Protein AF-A0A8B6F5G4-F1 (afdb_monomer_lite)

Structure (mmCIF, N/CA/C/O backbone):
data_AF-A0A8B6F5G4-F1
#
_entry.id   AF-A0A8B6F5G4-F1
#
loop_
_atom_site.group_PDB
_atom_site.id
_atom_site.type_symbol
_atom_site.label_atom_id
_atom_site.label_alt_id
_atom_site.label_comp_id
_atom_site.label_asym_id
_atom_site.label_entity_id
_atom_site.label_seq_id
_atom_site.pdbx_PDB_ins_code
_atom_site.Cartn_x
_atom_site.Cartn_y
_atom_site.Cartn_z
_atom_site.occupancy
_atom_site.B_iso_or_equiv
_atom_site.auth_seq_id
_atom_site.auth_comp_id
_atom_site.auth_asym_id
_atom_site.auth_atom_id
_atom_site.pdbx_PDB_model_num
ATOM 1 N N . MET A 1 1 ? -15.199 11.692 -28.877 1.00 43.09 1 MET A N 1
ATOM 2 C CA . MET A 1 1 ? -14.573 12.477 -27.787 1.00 43.09 1 MET A CA 1
ATOM 3 C C . MET A 1 1 ? -15.045 13.943 -27.839 1.00 43.09 1 MET A C 1
ATOM 5 O O . MET A 1 1 ? -14.337 14.850 -27.412 1.00 43.09 1 MET A O 1
ATOM 9 N N . ASP A 1 2 ? -16.274 14.215 -28.292 1.00 40.53 2 ASP A N 1
ATOM 10 C CA . ASP A 1 2 ? -16.494 15.457 -29.061 1.00 40.53 2 ASP A CA 1
ATOM 11 C C . ASP A 1 2 ? -17.102 16.613 -28.249 1.00 40.53 2 ASP A C 1
ATOM 13 O O . ASP A 1 2 ? -17.201 17.732 -28.739 1.00 40.53 2 ASP A O 1
ATOM 17 N N . GLY A 1 3 ? -17.460 16.386 -26.980 1.00 42.22 3 GLY A N 1
ATOM 18 C CA . GLY A 1 3 ? -18.105 17.406 -26.138 1.00 42.22 3 GLY A CA 1
ATOM 19 C C . GLY A 1 3 ? -17.171 18.198 -25.214 1.00 42.22 3 GLY A C 1
ATOM 20 O O . GLY A 1 3 ? -17.527 19.289 -24.782 1.00 42.22 3 GLY A O 1
ATOM 21 N N . ILE A 1 4 ? -15.979 17.673 -24.900 1.00 47.47 4 ILE A N 1
ATOM 22 C CA . ILE A 1 4 ? -15.046 18.268 -23.913 1.00 47.47 4 ILE A CA 1
ATOM 23 C C . ILE A 1 4 ? -13.831 18.927 -24.604 1.00 47.47 4 ILE A C 1
ATOM 25 O O . ILE A 1 4 ? -13.127 19.734 -24.001 1.00 47.47 4 ILE A O 1
ATOM 29 N N . GLY A 1 5 ? -13.601 18.633 -25.889 1.00 49.44 5 GLY A N 1
ATOM 30 C CA . GLY A 1 5 ? -12.436 19.095 -26.653 1.00 49.44 5 GLY A CA 1
ATOM 31 C C . GLY A 1 5 ? -12.430 20.577 -27.044 1.00 49.44 5 GLY A C 1
ATOM 32 O O . GLY A 1 5 ? -11.365 21.107 -27.339 1.00 49.44 5 GLY A O 1
ATOM 33 N N . SER A 1 6 ? -13.575 21.270 -27.023 1.00 54.88 6 SER A N 1
ATOM 34 C CA . SER A 1 6 ? -13.693 22.637 -27.564 1.00 54.88 6 SER A CA 1
ATOM 35 C C . SER A 1 6 ? -13.045 23.734 -26.710 1.00 54.88 6 SER A C 1
ATOM 37 O O . SER A 1 6 ? -12.929 24.866 -27.172 1.00 54.88 6 SER A O 1
ATOM 39 N N . LYS A 1 7 ? -12.615 23.414 -25.480 1.00 74.19 7 LYS A N 1
ATOM 40 C CA . LYS A 1 7 ? -11.942 24.353 -24.565 1.00 74.19 7 LYS A CA 1
ATOM 41 C C . LYS A 1 7 ? -10.435 24.126 -24.402 1.00 74.19 7 LYS A C 1
ATOM 43 O O . LYS A 1 7 ? -9.808 24.945 -23.745 1.00 74.19 7 LYS A O 1
ATOM 48 N N . MET A 1 8 ? -9.871 23.044 -24.946 1.00 76.00 8 MET A N 1
ATOM 49 C CA . MET A 1 8 ? -8.431 22.763 -24.836 1.00 76.00 8 MET A CA 1
ATOM 50 C C . MET A 1 8 ? -7.663 23.385 -26.005 1.00 76.00 8 MET A C 1
ATOM 52 O O . MET A 1 8 ? -8.098 23.298 -27.162 1.00 76.00 8 MET A O 1
ATOM 56 N N . SER A 1 9 ? -6.502 23.975 -25.718 1.00 81.69 9 SER A N 1
ATOM 57 C CA . SER A 1 9 ? -5.588 24.448 -26.758 1.00 81.69 9 SER A CA 1
ATOM 58 C C . SER A 1 9 ? -5.144 23.273 -27.655 1.00 81.69 9 SER A C 1
ATOM 60 O O . SER A 1 9 ? -5.248 22.105 -27.261 1.00 81.69 9 SER A O 1
ATOM 62 N N . PRO A 1 10 ? -4.699 23.520 -28.900 1.00 75.31 10 PRO A N 1
ATOM 63 C CA . PRO A 1 10 ? -4.114 22.470 -29.738 1.00 75.31 10 PRO A CA 1
ATOM 64 C C . PRO A 1 10 ? -2.973 21.714 -29.037 1.00 75.31 10 PRO A C 1
ATOM 66 O O . PRO A 1 10 ? -2.909 20.492 -29.128 1.00 75.31 10 PRO A O 1
ATOM 69 N N . GLU A 1 11 ? -2.143 22.421 -28.267 1.00 74.31 11 GLU A N 1
ATOM 70 C CA . GLU A 1 11 ? -1.043 21.838 -27.490 1.00 74.31 11 GLU A CA 1
ATOM 71 C C . GLU A 1 11 ? -1.557 20.933 -26.362 1.00 74.31 11 GLU A C 1
ATOM 73 O O . GLU A 1 11 ? -1.110 19.800 -26.227 1.00 74.31 11 GLU A O 1
ATOM 78 N N . GLU A 1 12 ? -2.561 21.365 -25.594 1.00 75.38 12 GLU A N 1
ATOM 79 C CA . GLU A 1 12 ? -3.149 20.547 -24.521 1.00 75.38 12 GLU A CA 1
ATOM 80 C C . GLU A 1 12 ? -3.816 19.275 -25.057 1.00 75.38 12 GLU A C 1
ATOM 82 O O . GLU A 1 12 ? -3.708 18.204 -24.453 1.00 75.38 12 GLU A O 1
ATOM 87 N N . ARG A 1 13 ? -4.505 19.375 -26.203 1.00 74.75 13 ARG A N 1
ATOM 88 C CA . ARG A 1 13 ? -5.078 18.206 -26.887 1.00 74.75 13 ARG A CA 1
ATOM 89 C C . ARG A 1 13 ? -3.982 17.235 -27.295 1.00 74.75 13 ARG A C 1
ATOM 91 O O . ARG A 1 13 ? -4.120 16.038 -27.066 1.00 74.75 13 ARG A O 1
ATOM 98 N N . TYR A 1 14 ? -2.890 17.764 -27.826 1.00 75.38 14 TYR A N 1
ATOM 99 C CA . TYR A 1 14 ? -1.741 16.987 -28.243 1.00 75.38 14 TYR A CA 1
ATOM 100 C C . TYR A 1 14 ? -1.055 16.264 -27.068 1.00 75.38 14 TYR A C 1
ATOM 102 O O . TYR A 1 14 ? -0.896 15.043 -27.108 1.00 75.38 14 TYR A O 1
ATOM 110 N N . PHE A 1 15 ? -0.737 16.968 -25.976 1.00 77.31 15 PHE A N 1
ATOM 111 C CA . PHE A 1 15 ? -0.156 16.358 -24.772 1.00 77.31 15 PHE A CA 1
ATOM 112 C C . PHE A 1 15 ? -1.048 15.277 -24.180 1.00 77.31 15 PHE A C 1
ATOM 114 O O . PHE A 1 15 ? -0.575 14.203 -23.803 1.00 77.31 15 PHE A O 1
ATOM 121 N N . ARG A 1 16 ? -2.357 15.534 -24.135 1.00 79.31 16 ARG A N 1
ATOM 122 C CA . ARG A 1 16 ? -3.323 14.546 -23.666 1.00 79.31 16 ARG A CA 1
ATOM 123 C C . ARG A 1 16 ? -3.315 13.296 -24.542 1.00 79.31 16 ARG A C 1
ATOM 125 O O . ARG A 1 16 ? -3.372 12.197 -23.999 1.00 79.31 16 ARG A O 1
ATOM 132 N N . SER A 1 17 ? -3.216 13.448 -25.859 1.00 75.81 17 SER A N 1
ATOM 133 C CA . SER A 1 17 ? -3.110 12.322 -26.788 1.00 75.81 17 SER A CA 1
ATOM 134 C C . SER A 1 17 ? -1.822 11.518 -26.578 1.00 75.81 17 SER A C 1
ATOM 136 O O . SER A 1 17 ? -1.883 10.290 -26.520 1.00 75.81 17 SER A O 1
ATOM 138 N N . LEU A 1 18 ? -0.674 12.173 -26.365 1.00 78.88 18 LEU A N 1
ATOM 139 C CA . LEU A 1 18 ? 0.580 11.475 -26.044 1.00 78.88 18 LEU A CA 1
ATOM 140 C C . LEU A 1 18 ? 0.511 10.726 -24.713 1.00 78.88 18 LEU A C 1
ATOM 142 O O . LEU A 1 18 ? 0.952 9.581 -24.630 1.00 78.88 18 LEU A O 1
ATOM 146 N N . TYR A 1 19 ? -0.062 11.352 -23.685 1.00 81.56 19 TYR A N 1
ATOM 147 C CA . TYR A 1 19 ? -0.233 10.732 -22.376 1.00 81.56 19 TYR A CA 1
ATOM 148 C C . TYR A 1 19 ? -1.158 9.512 -22.441 1.00 81.56 19 TYR A C 1
ATOM 150 O O . TYR A 1 19 ? -0.833 8.460 -21.896 1.00 81.56 19 TYR A O 1
ATOM 158 N N . LEU A 1 20 ? -2.279 9.619 -23.162 1.00 80.62 20 LEU A N 1
ATOM 159 C CA . LEU A 1 20 ? -3.176 8.487 -23.393 1.00 80.62 20 LEU A CA 1
ATOM 160 C C . LEU A 1 20 ? -2.464 7.360 -24.142 1.00 80.62 20 LEU A C 1
ATOM 162 O O . LEU A 1 20 ? -2.589 6.206 -23.753 1.00 80.62 20 LEU A O 1
ATOM 166 N N . MET A 1 21 ? -1.664 7.677 -25.160 1.00 79.75 21 MET A N 1
ATOM 167 C CA . MET A 1 21 ? -0.896 6.676 -25.903 1.00 79.75 21 MET A CA 1
ATOM 168 C C . MET A 1 21 ? 0.157 5.991 -25.022 1.00 79.75 21 MET A C 1
ATOM 170 O O . MET A 1 21 ? 0.304 4.773 -25.068 1.00 79.75 21 MET A O 1
ATOM 174 N N . TYR A 1 22 ? 0.836 6.745 -24.155 1.00 84.94 22 TYR A N 1
ATOM 175 C CA . TYR A 1 22 ? 1.744 6.200 -23.146 1.00 84.94 22 TYR A CA 1
ATOM 176 C C . TYR A 1 22 ? 1.028 5.241 -22.178 1.00 84.94 22 TYR A C 1
ATOM 178 O O . TYR A 1 22 ? 1.540 4.154 -21.890 1.00 84.94 22 TYR A O 1
ATOM 186 N N . GLN A 1 23 ? -0.156 5.624 -21.687 1.00 84.44 23 GLN A N 1
ATOM 187 C CA . GLN A 1 23 ? -0.964 4.786 -20.799 1.00 84.44 23 GLN A CA 1
ATOM 188 C C . GLN A 1 23 ? -1.438 3.518 -21.507 1.00 84.44 23 GLN A C 1
ATOM 190 O O . GLN A 1 23 ? -1.261 2.433 -20.968 1.00 84.44 23 GLN A O 1
ATOM 195 N N . VAL A 1 24 ? -1.954 3.633 -22.732 1.00 83.94 24 VAL A N 1
ATOM 196 C CA . VAL A 1 24 ? -2.396 2.483 -23.531 1.00 83.94 24 VAL A CA 1
ATOM 197 C C . VAL A 1 24 ? -1.239 1.511 -23.762 1.00 83.94 24 VAL A C 1
ATOM 199 O O . VAL A 1 24 ? -1.386 0.327 -23.489 1.00 83.94 24 VAL A O 1
ATOM 202 N N . CYS A 1 25 ? -0.057 1.990 -24.163 1.00 83.12 25 CYS A N 1
ATOM 203 C CA . CYS A 1 25 ? 1.131 1.142 -24.309 1.00 83.12 25 CYS A CA 1
ATOM 204 C C . CYS A 1 25 ? 1.510 0.421 -23.004 1.00 83.12 25 CYS A C 1
ATOM 206 O O . CYS A 1 25 ? 1.915 -0.741 -23.029 1.00 83.12 25 CYS A O 1
ATOM 208 N N . THR A 1 26 ? 1.381 1.110 -21.867 1.00 86.75 26 THR A N 1
ATOM 209 C CA . THR A 1 26 ? 1.655 0.545 -20.540 1.00 86.75 26 THR A CA 1
ATOM 210 C C . THR A 1 26 ? 0.654 -0.555 -20.195 1.00 86.75 26 THR A C 1
ATOM 212 O O . THR A 1 26 ? 1.066 -1.655 -19.836 1.00 86.75 26 T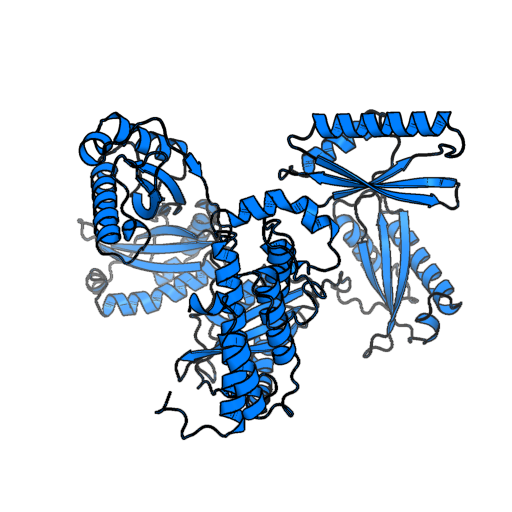HR A O 1
ATOM 215 N N . GLU A 1 27 ? -0.643 -0.297 -20.357 1.00 86.75 27 GLU A N 1
ATOM 216 C CA . GLU A 1 27 ? -1.701 -1.269 -20.066 1.00 86.75 27 GLU A CA 1
ATOM 217 C C . GLU A 1 27 ? -1.652 -2.476 -21.007 1.00 86.75 27 GLU A C 1
ATOM 219 O O . GLU A 1 27 ? -1.785 -3.606 -20.550 1.00 86.75 27 GLU A O 1
ATOM 224 N N . VAL A 1 28 ? -1.369 -2.280 -22.298 1.00 85.12 28 VAL A N 1
ATOM 225 C CA . VAL A 1 28 ? -1.187 -3.387 -23.254 1.00 85.12 28 VAL A CA 1
ATOM 226 C C . VAL A 1 28 ? -0.040 -4.300 -22.821 1.00 85.12 28 VAL A C 1
ATOM 228 O O . VAL A 1 28 ? -0.187 -5.520 -22.854 1.00 85.12 28 VAL A O 1
ATOM 231 N N . LEU A 1 29 ? 1.089 -3.735 -22.380 1.00 86.62 29 LEU A N 1
ATOM 232 C CA . LEU A 1 29 ? 2.205 -4.534 -21.871 1.00 86.62 29 LEU A CA 1
ATOM 233 C C . LEU A 1 29 ? 1.830 -5.278 -20.585 1.00 86.62 29 LEU A C 1
ATOM 235 O O . LEU A 1 29 ? 2.171 -6.451 -20.463 1.00 86.62 29 LEU A O 1
ATOM 239 N N . ARG A 1 30 ? 1.106 -4.637 -19.658 1.00 89.38 30 ARG A N 1
ATOM 240 C CA . ARG A 1 30 ? 0.610 -5.282 -18.429 1.00 89.38 30 ARG A CA 1
ATOM 241 C C . ARG A 1 30 ? -0.329 -6.441 -18.738 1.00 89.38 30 ARG A C 1
ATOM 243 O O . ARG A 1 30 ? -0.103 -7.536 -18.245 1.00 89.38 30 ARG A O 1
ATOM 250 N N . HIS A 1 31 ? -1.318 -6.228 -19.601 1.00 86.19 31 HIS A N 1
ATOM 251 C CA . HIS A 1 31 ? -2.246 -7.276 -20.018 1.00 86.19 31 HIS A CA 1
ATOM 252 C C . HIS A 1 31 ? -1.538 -8.429 -20.717 1.00 86.19 31 HIS A C 1
ATOM 254 O O . HIS A 1 31 ? -1.823 -9.583 -20.419 1.00 86.19 31 HIS A O 1
ATOM 260 N N . TYR A 1 32 ? -0.596 -8.129 -21.613 1.00 86.62 32 TYR A N 1
ATOM 261 C CA . TYR A 1 32 ? 0.207 -9.159 -22.260 1.00 86.62 32 TYR A CA 1
ATOM 262 C C . TYR A 1 32 ? 1.050 -9.941 -21.241 1.00 86.62 32 TYR A C 1
ATOM 264 O O . TYR A 1 32 ? 1.135 -11.164 -21.310 1.00 86.62 32 TYR A O 1
ATOM 272 N N . PHE A 1 33 ? 1.645 -9.248 -20.267 1.00 87.88 33 PHE A N 1
ATOM 273 C CA . PHE A 1 33 ? 2.382 -9.881 -19.181 1.00 87.88 33 PHE A CA 1
ATOM 274 C C . PHE A 1 33 ? 1.492 -10.779 -18.325 1.00 87.88 33 PHE A C 1
ATOM 276 O O . PHE A 1 33 ? 1.862 -11.926 -18.113 1.00 87.88 33 PHE A O 1
ATOM 283 N N . ASP A 1 34 ? 0.323 -10.299 -17.899 1.00 86.56 34 ASP A N 1
ATOM 284 C CA . ASP A 1 34 ? -0.620 -11.052 -17.065 1.00 86.56 34 ASP A CA 1
ATOM 285 C C . ASP A 1 34 ? -1.252 -12.239 -17.815 1.00 86.56 34 ASP A C 1
ATOM 287 O O . ASP A 1 34 ? -1.565 -13.253 -17.200 1.00 86.56 34 ASP A O 1
ATOM 291 N N . ASP A 1 35 ? -1.418 -12.153 -19.140 1.00 84.56 35 ASP A N 1
ATOM 292 C CA . ASP A 1 35 ? -1.873 -13.276 -19.974 1.00 84.56 35 ASP A CA 1
ATOM 293 C C . ASP A 1 35 ? -0.830 -14.406 -20.022 1.00 84.56 35 ASP A C 1
ATOM 295 O O . ASP A 1 35 ? -1.173 -15.587 -19.944 1.00 84.56 35 ASP A O 1
ATOM 299 N N . LYS A 1 36 ? 0.460 -14.050 -20.101 1.00 82.81 36 LYS A N 1
ATOM 300 C CA . LYS A 1 36 ? 1.569 -15.020 -20.108 1.00 82.81 36 LYS A CA 1
ATOM 301 C C . LYS A 1 36 ? 1.959 -15.501 -18.711 1.00 82.81 36 LYS A C 1
ATOM 303 O O . LYS A 1 36 ? 2.348 -16.654 -18.559 1.00 82.81 36 LYS A O 1
ATOM 308 N N . ASN A 1 37 ? 1.850 -14.628 -17.713 1.00 82.38 37 ASN A N 1
ATOM 309 C CA . ASN A 1 37 ? 2.248 -14.835 -16.322 1.00 82.38 37 ASN A CA 1
ATOM 310 C C . ASN A 1 37 ? 1.073 -14.432 -15.407 1.00 82.38 37 ASN A C 1
ATOM 312 O O . ASN A 1 37 ? 1.085 -13.340 -14.831 1.00 82.38 37 ASN A O 1
ATOM 316 N N . PRO A 1 38 ? 0.038 -15.284 -15.282 1.00 81.50 38 PRO A N 1
ATOM 317 C CA . PRO A 1 38 ? -1.150 -14.988 -14.488 1.00 81.50 38 PRO A CA 1
ATOM 318 C C . PRO A 1 38 ? -0.790 -14.551 -13.061 1.00 81.50 38 PRO A C 1
ATOM 320 O O . PRO A 1 38 ? 0.052 -15.200 -12.433 1.00 81.50 38 PRO A O 1
ATOM 323 N N . PRO A 1 39 ? -1.422 -13.502 -12.494 1.00 75.38 39 PRO A N 1
ATOM 324 C CA . PRO A 1 39 ? -1.058 -12.959 -11.180 1.00 75.38 39 PRO A CA 1
ATOM 325 C C . PRO A 1 39 ? -1.012 -13.978 -10.029 1.00 75.38 39 PRO A C 1
ATOM 327 O O . PRO A 1 39 ? -0.305 -13.769 -9.046 1.00 75.38 39 PRO A O 1
ATOM 330 N N . ASP A 1 40 ? -1.751 -15.085 -10.124 1.00 70.19 40 ASP A N 1
ATOM 331 C CA . ASP A 1 40 ? -1.770 -16.145 -9.114 1.00 70.19 40 ASP A CA 1
ATOM 332 C C . ASP A 1 40 ? -0.577 -17.111 -9.204 1.00 70.19 40 ASP A C 1
ATOM 334 O O . ASP A 1 40 ? -0.224 -17.731 -8.198 1.00 70.19 40 ASP A O 1
ATOM 338 N N . ARG A 1 41 ? 0.061 -17.215 -10.375 1.00 73.50 41 ARG A N 1
ATOM 339 C CA . ARG A 1 41 ? 1.312 -17.960 -10.592 1.00 73.50 41 ARG A CA 1
ATOM 340 C C . ARG A 1 41 ? 2.537 -17.073 -10.610 1.00 73.50 41 ARG A C 1
ATOM 342 O O . ARG A 1 41 ? 3.625 -17.567 -10.358 1.00 73.50 41 ARG A O 1
ATOM 349 N N . LEU A 1 42 ? 2.346 -15.773 -10.804 1.00 76.62 42 LEU A N 1
ATOM 350 C CA . LEU A 1 42 ? 3.409 -14.792 -10.938 1.00 76.62 42 LEU A CA 1
ATOM 351 C C . LEU A 1 42 ? 4.472 -14.906 -9.839 1.00 76.62 42 LEU A C 1
ATOM 353 O O . LEU A 1 42 ? 5.657 -14.883 -10.137 1.00 76.62 42 LEU A O 1
ATOM 357 N N . VAL A 1 43 ? 4.077 -15.088 -8.575 1.00 76.94 43 VAL A N 1
ATOM 358 C CA . VAL A 1 43 ? 5.042 -15.279 -7.477 1.00 76.94 43 VAL A CA 1
ATOM 359 C C . VAL A 1 43 ? 5.893 -16.533 -7.691 1.00 76.94 43 VAL A C 1
ATOM 361 O O . VAL A 1 43 ? 7.106 -16.472 -7.534 1.00 76.94 43 VAL A O 1
ATOM 364 N N . GLN A 1 44 ? 5.276 -17.654 -8.066 1.00 74.50 44 GLN A N 1
ATOM 365 C CA . GLN A 1 44 ? 5.984 -18.911 -8.299 1.00 74.50 44 GLN A CA 1
ATOM 366 C C . GLN A 1 44 ? 6.860 -18.835 -9.554 1.00 74.50 44 GLN A C 1
ATOM 368 O O . GLN A 1 44 ? 8.032 -19.181 -9.488 1.00 74.50 44 GLN A O 1
ATOM 373 N N . ASP A 1 45 ? 6.331 -18.302 -10.657 1.00 75.62 45 ASP A N 1
ATOM 374 C CA . ASP A 1 45 ? 7.054 -18.152 -11.923 1.00 75.62 45 ASP A CA 1
ATOM 375 C C . ASP A 1 45 ? 8.281 -17.236 -11.765 1.00 75.62 45 ASP A C 1
ATOM 377 O O . ASP A 1 45 ? 9.330 -17.471 -12.369 1.00 75.62 45 ASP A O 1
ATOM 381 N N . LEU A 1 46 ? 8.170 -16.197 -10.929 1.00 75.69 46 LEU A N 1
ATOM 382 C CA . LEU A 1 46 ? 9.290 -15.326 -10.580 1.00 75.69 46 LEU A CA 1
ATOM 383 C C . LEU A 1 46 ? 10.295 -16.029 -9.666 1.00 75.69 46 LEU A C 1
ATOM 385 O O . LEU A 1 46 ? 11.494 -15.921 -9.910 1.00 75.69 46 LEU A O 1
ATOM 389 N N . LEU A 1 47 ? 9.837 -16.766 -8.650 1.00 74.31 47 LEU A N 1
ATOM 390 C CA . LEU A 1 47 ? 10.714 -17.544 -7.768 1.00 74.31 47 LEU A CA 1
ATOM 391 C C . LEU A 1 47 ? 11.518 -18.590 -8.547 1.00 74.31 47 LEU A C 1
ATOM 393 O O . LEU A 1 47 ? 12.733 -18.666 -8.370 1.00 74.31 47 LEU A O 1
ATOM 397 N N . ASP A 1 48 ? 10.876 -19.315 -9.461 1.00 74.56 48 ASP A N 1
ATOM 398 C CA . ASP A 1 48 ? 11.514 -20.344 -10.287 1.00 74.56 48 ASP A CA 1
ATOM 399 C C . ASP A 1 48 ? 12.583 -19.744 -11.222 1.00 74.56 48 ASP A C 1
ATOM 401 O O . ASP A 1 48 ? 13.608 -20.368 -11.500 1.00 74.56 48 ASP A O 1
ATOM 405 N N . LYS A 1 49 ? 12.383 -18.496 -11.670 1.00 73.69 49 LYS A N 1
ATOM 406 C CA . LYS A 1 49 ? 13.303 -17.761 -12.557 1.00 73.69 49 LYS A CA 1
ATOM 407 C C . LYS A 1 49 ? 14.284 -16.842 -11.807 1.00 73.69 49 LYS A C 1
ATOM 409 O O . LYS A 1 49 ? 15.120 -16.189 -12.437 1.00 73.69 49 LYS A O 1
ATOM 414 N N . ARG A 1 50 ? 14.238 -16.782 -10.470 1.00 70.88 50 ARG A N 1
ATOM 415 C CA . ARG A 1 50 ? 14.999 -15.821 -9.648 1.00 70.88 50 ARG A CA 1
ATOM 416 C C . ARG A 1 50 ? 16.507 -15.865 -9.898 1.00 70.88 50 ARG A C 1
ATOM 418 O O . ARG A 1 50 ? 17.117 -14.818 -10.109 1.00 70.88 50 ARG A O 1
ATOM 425 N N . LEU A 1 51 ? 17.090 -17.063 -9.968 1.00 62.16 51 LEU A N 1
ATOM 426 C CA . LEU A 1 51 ? 18.525 -17.263 -10.220 1.00 62.16 51 LEU A CA 1
ATOM 427 C C . LEU A 1 51 ? 18.977 -16.739 -11.596 1.00 62.16 51 LEU A C 1
ATOM 429 O O . LEU A 1 51 ? 20.151 -16.413 -11.793 1.00 62.16 51 LEU A O 1
ATOM 433 N N . GLU A 1 52 ? 18.072 -16.670 -12.574 1.00 71.38 52 GLU A N 1
ATOM 434 C CA . GLU A 1 52 ? 18.358 -16.084 -13.886 1.00 71.38 52 GLU A CA 1
ATOM 435 C C . GLU A 1 52 ? 18.319 -14.554 -13.841 1.00 71.38 52 GLU A C 1
ATOM 437 O O . GLU A 1 52 ? 19.130 -13.901 -14.505 1.00 71.38 52 GLU A O 1
ATOM 442 N N . PHE A 1 53 ? 17.425 -13.985 -13.026 1.00 70.56 53 PHE A N 1
ATOM 443 C CA . PHE A 1 53 ? 17.314 -12.542 -12.815 1.00 70.56 53 PHE A CA 1
ATOM 444 C C . PHE A 1 53 ? 18.460 -11.977 -11.965 1.00 70.56 53 PHE A C 1
ATOM 446 O O . PHE A 1 53 ? 18.985 -10.912 -12.291 1.00 70.56 53 PHE A O 1
ATOM 453 N N . GLU A 1 54 ? 18.900 -12.684 -10.919 1.00 66.94 54 GLU A N 1
ATOM 454 C CA . GLU A 1 54 ? 19.988 -12.243 -10.024 1.00 66.94 54 GLU A CA 1
ATOM 455 C C . GLU A 1 54 ? 21.335 -12.121 -10.759 1.00 66.94 54 GLU A C 1
ATOM 457 O O . GLU A 1 54 ? 22.151 -11.247 -10.467 1.00 66.94 54 GLU A O 1
ATOM 462 N N . LYS A 1 55 ? 21.550 -12.901 -11.826 1.00 68.44 55 LYS A N 1
ATOM 463 C CA . LYS A 1 55 ? 22.736 -12.757 -12.693 1.00 68.44 55 LYS A CA 1
ATOM 464 C C . LYS A 1 55 ? 22.786 -11.417 -13.445 1.00 68.44 55 LYS A C 1
ATOM 466 O O . LYS A 1 55 ? 23.856 -11.035 -13.922 1.00 68.44 55 LYS A O 1
ATOM 471 N N . GLU A 1 56 ? 21.671 -10.688 -13.540 1.00 61.84 56 GLU A N 1
ATOM 472 C CA . GLU A 1 56 ? 21.559 -9.376 -14.197 1.00 61.84 56 GLU A CA 1
ATOM 473 C C . GLU A 1 56 ? 21.294 -8.204 -13.229 1.00 61.84 56 GLU A C 1
ATOM 475 O O . GLU A 1 56 ? 20.910 -7.120 -13.677 1.00 61.84 56 GLU A O 1
ATOM 480 N N . GLU A 1 57 ? 21.588 -8.375 -11.930 1.00 53.88 57 GLU A N 1
ATOM 481 C CA . GLU A 1 57 ? 21.434 -7.404 -10.820 1.00 53.88 57 GLU A CA 1
ATOM 482 C C . GLU A 1 57 ? 21.720 -5.926 -11.155 1.00 53.88 57 GLU A C 1
ATOM 484 O O . GLU A 1 57 ? 21.122 -5.024 -10.576 1.00 53.88 57 GLU A O 1
ATOM 489 N N . ARG A 1 58 ? 22.598 -5.638 -12.123 1.00 54.84 58 ARG A N 1
ATOM 490 C CA . ARG A 1 58 ? 22.984 -4.270 -12.506 1.00 54.84 58 ARG A CA 1
ATOM 491 C C . ARG A 1 58 ? 21.881 -3.437 -13.177 1.00 54.84 58 ARG A C 1
ATOM 493 O O . ARG A 1 58 ? 22.130 -2.260 -13.427 1.00 54.84 58 ARG A O 1
ATOM 500 N N . LYS A 1 59 ? 20.713 -4.003 -13.512 1.00 65.31 59 LYS A N 1
ATOM 501 C CA . LYS A 1 59 ? 19.656 -3.295 -14.271 1.00 65.31 59 LYS A CA 1
ATOM 502 C C . LYS A 1 59 ? 18.335 -3.077 -13.528 1.00 65.31 59 LYS A C 1
ATOM 504 O O . LYS A 1 59 ? 17.538 -2.269 -13.997 1.00 65.31 59 LYS A O 1
ATOM 509 N N . ILE A 1 60 ? 18.089 -3.759 -12.408 1.00 69.38 60 ILE A N 1
ATOM 510 C CA . ILE A 1 60 ? 16.822 -3.658 -11.663 1.00 69.38 60 ILE A CA 1
ATOM 511 C C . ILE A 1 60 ? 17.074 -2.876 -10.363 1.00 69.38 60 ILE A C 1
ATOM 513 O O . ILE A 1 60 ? 17.882 -3.318 -9.546 1.00 69.38 60 ILE A O 1
ATOM 517 N N . PRO A 1 61 ? 16.418 -1.721 -10.143 1.00 72.44 61 PRO A N 1
ATOM 518 C CA . PRO A 1 61 ? 16.548 -0.971 -8.895 1.00 72.44 61 PRO A CA 1
ATOM 519 C C . PRO A 1 61 ? 16.096 -1.774 -7.663 1.00 72.44 61 PRO A C 1
ATOM 521 O O . PRO A 1 61 ? 15.129 -2.528 -7.729 1.00 72.44 61 PRO A O 1
ATOM 524 N N . ASN A 1 62 ? 16.720 -1.551 -6.501 1.00 70.38 62 ASN A N 1
ATOM 525 C CA . ASN A 1 62 ? 16.404 -2.285 -5.261 1.00 70.38 62 ASN A CA 1
ATOM 526 C C . ASN A 1 62 ? 14.918 -2.241 -4.857 1.00 70.38 62 ASN A C 1
ATOM 528 O O . ASN A 1 62 ? 14.399 -3.230 -4.348 1.00 70.38 62 ASN A O 1
ATOM 532 N N . TYR A 1 63 ? 14.205 -1.135 -5.105 1.00 76.56 63 TYR A N 1
ATOM 533 C CA . TYR A 1 63 ? 12.775 -1.058 -4.779 1.00 76.56 63 TYR A CA 1
ATOM 534 C C . TYR A 1 63 ? 11.925 -2.022 -5.626 1.00 76.56 63 TYR A C 1
ATOM 536 O O . TYR A 1 63 ? 10.922 -2.531 -5.138 1.00 76.56 63 TYR A O 1
ATOM 544 N N . GLN A 1 64 ? 12.335 -2.311 -6.867 1.00 78.00 64 GLN A N 1
ATOM 545 C CA . GLN A 1 64 ? 11.691 -3.305 -7.731 1.00 78.00 64 GLN A CA 1
ATOM 546 C C . GLN A 1 64 ? 12.012 -4.736 -7.269 1.00 78.00 64 GLN A C 1
ATOM 548 O O . GLN A 1 64 ? 11.133 -5.592 -7.291 1.00 78.00 64 GLN A O 1
ATOM 553 N N . TRP A 1 65 ? 13.225 -4.992 -6.764 1.00 76.25 65 TRP A N 1
ATOM 554 C CA . TRP A 1 65 ? 13.573 -6.286 -6.153 1.00 76.25 65 TRP A CA 1
ATOM 555 C C . TRP A 1 65 ? 12.693 -6.620 -4.948 1.00 76.25 65 TRP A C 1
ATOM 557 O O . TRP A 1 65 ? 12.214 -7.745 -4.830 1.00 76.25 65 TRP A O 1
ATOM 567 N N . ILE A 1 66 ? 12.420 -5.630 -4.096 1.00 71.81 66 ILE A N 1
ATOM 568 C CA . ILE A 1 66 ? 11.528 -5.784 -2.937 1.00 71.81 66 ILE A CA 1
ATOM 569 C C . ILE A 1 66 ? 10.091 -6.101 -3.378 1.00 71.81 66 ILE A C 1
ATOM 571 O O . ILE A 1 66 ? 9.390 -6.850 -2.704 1.00 71.81 66 ILE A O 1
ATOM 575 N N . GLN A 1 67 ? 9.647 -5.568 -4.519 1.00 72.25 67 GLN A N 1
ATOM 576 C CA . GLN A 1 67 ? 8.328 -5.883 -5.073 1.00 72.25 67 GLN A CA 1
ATOM 577 C C . GLN A 1 67 ? 8.251 -7.287 -5.686 1.00 72.25 67 GLN A C 1
ATOM 579 O O . GLN A 1 67 ? 7.185 -7.897 -5.642 1.00 72.25 67 GLN A O 1
ATOM 584 N N . LEU A 1 68 ? 9.353 -7.793 -6.252 1.00 71.31 68 LEU A N 1
ATOM 585 C CA . LEU A 1 68 ? 9.440 -9.151 -6.795 1.00 71.31 68 LEU A CA 1
ATOM 586 C C . LEU A 1 68 ? 9.533 -10.213 -5.689 1.00 71.31 68 LEU A C 1
ATOM 588 O O . LEU A 1 68 ? 8.898 -11.259 -5.797 1.00 71.31 68 LEU A O 1
ATOM 592 N N . TYR A 1 69 ? 10.304 -9.944 -4.628 1.00 74.88 69 TYR A N 1
ATOM 593 C CA . TYR A 1 69 ? 10.614 -10.915 -3.570 1.00 74.88 69 TYR A CA 1
ATOM 594 C C . TYR A 1 69 ? 10.501 -10.295 -2.165 1.00 74.88 69 TYR A C 1
ATOM 596 O O . TYR A 1 69 ? 11.510 -10.140 -1.472 1.00 74.88 69 TYR A O 1
ATOM 604 N N . PRO A 1 70 ? 9.282 -9.956 -1.706 1.00 58.06 70 PRO A N 1
ATOM 605 C CA . PRO A 1 70 ? 9.083 -9.244 -0.441 1.00 58.06 70 PRO A CA 1
ATOM 606 C C . PRO A 1 70 ? 9.509 -10.036 0.808 1.00 58.06 70 PRO A C 1
ATOM 608 O O . PRO A 1 70 ? 9.743 -9.432 1.851 1.00 58.06 70 PRO A O 1
ATOM 611 N N . GLU A 1 71 ? 9.634 -11.366 0.723 1.00 48.28 71 GLU A N 1
ATOM 612 C CA . GLU A 1 71 ? 9.912 -12.240 1.877 1.00 48.28 71 GLU A CA 1
ATOM 613 C C . GLU A 1 71 ? 11.345 -12.812 1.917 1.00 48.28 71 GLU A C 1
ATOM 615 O O . GLU A 1 71 ? 11.704 -13.480 2.883 1.00 48.28 71 GLU A O 1
ATOM 620 N N . ALA A 1 72 ? 12.183 -12.579 0.898 1.00 47.84 72 ALA A N 1
ATOM 621 C CA . ALA A 1 72 ? 13.303 -13.486 0.613 1.00 47.84 72 ALA A CA 1
ATOM 622 C C . ALA A 1 72 ? 14.714 -12.864 0.618 1.00 47.84 72 ALA A C 1
ATOM 624 O O . ALA A 1 72 ? 15.619 -13.387 -0.039 1.00 47.84 72 ALA A O 1
ATOM 625 N N . LEU A 1 73 ? 14.925 -11.766 1.346 1.00 43.47 73 LEU A N 1
ATOM 626 C CA . LEU A 1 73 ? 16.244 -11.140 1.491 1.00 43.47 73 LEU A CA 1
ATOM 627 C C . LEU A 1 73 ? 16.624 -10.995 2.969 1.00 43.47 73 LEU A C 1
ATOM 629 O O . LEU A 1 73 ? 16.456 -9.939 3.572 1.00 43.47 73 LEU A O 1
ATOM 633 N N . PHE A 1 74 ? 17.192 -12.062 3.538 1.00 41.09 74 PHE A N 1
ATOM 634 C CA . PHE A 1 74 ? 18.118 -11.934 4.662 1.00 41.09 74 PHE A CA 1
ATOM 635 C C . PHE A 1 74 ? 19.540 -12.075 4.117 1.00 41.09 74 PHE A C 1
ATOM 637 O O . PHE A 1 74 ? 19.908 -13.126 3.596 1.00 41.09 74 PHE A O 1
ATOM 644 N N . ARG A 1 75 ? 20.323 -10.996 4.202 1.00 41.16 75 ARG A N 1
ATOM 645 C CA . ARG A 1 75 ? 21.717 -10.949 3.755 1.00 41.16 75 ARG A CA 1
ATOM 646 C C . ARG A 1 75 ? 22.629 -10.919 4.976 1.00 41.16 75 ARG A C 1
ATOM 648 O O . ARG A 1 75 ? 22.552 -9.976 5.762 1.00 41.16 75 ARG A O 1
ATOM 655 N N . ALA A 1 76 ? 23.486 -11.926 5.126 1.00 43.06 76 ALA A N 1
ATOM 656 C CA . ALA A 1 76 ? 24.523 -11.954 6.151 1.00 43.06 76 ALA A CA 1
ATOM 657 C C . ALA A 1 76 ? 25.907 -12.017 5.492 1.00 43.06 76 ALA A C 1
ATOM 659 O O . ALA A 1 76 ? 26.288 -13.031 4.906 1.00 43.06 76 ALA A O 1
ATOM 660 N N . ASP A 1 77 ? 26.671 -10.933 5.616 1.00 40.72 77 ASP A N 1
ATOM 661 C CA . ASP A 1 77 ? 28.073 -10.902 5.203 1.00 40.72 77 ASP A CA 1
ATOM 662 C C . ASP A 1 77 ? 28.939 -11.481 6.333 1.00 40.72 77 ASP A C 1
ATOM 664 O O . ASP A 1 77 ? 28.985 -10.925 7.434 1.00 40.72 77 ASP A O 1
ATOM 668 N N . VAL A 1 78 ? 29.630 -12.599 6.082 1.00 45.62 78 VAL A N 1
ATOM 669 C CA . VAL A 1 78 ? 30.506 -13.255 7.065 1.00 45.62 78 VAL A CA 1
ATOM 670 C C . VAL A 1 78 ? 31.964 -13.132 6.615 1.00 45.62 78 VAL A C 1
ATOM 672 O O . VAL A 1 78 ? 32.402 -13.721 5.627 1.00 45.62 78 VAL A O 1
ATOM 675 N N . ASN A 1 79 ? 32.757 -12.367 7.365 1.00 45.62 79 ASN A N 1
ATOM 676 C CA . ASN A 1 79 ? 34.193 -12.237 7.116 1.00 45.62 79 ASN A CA 1
ATOM 677 C C . ASN A 1 79 ? 34.958 -13.339 7.857 1.00 45.62 79 ASN A C 1
ATOM 679 O O . ASN A 1 79 ? 34.924 -13.392 9.087 1.00 45.62 79 ASN A O 1
ATOM 683 N N . ILE A 1 80 ? 35.677 -14.191 7.121 1.00 50.38 80 ILE A N 1
ATOM 684 C CA . ILE A 1 80 ? 36.545 -15.226 7.694 1.00 50.38 80 ILE A CA 1
ATOM 685 C C . ILE A 1 80 ? 38.005 -14.840 7.430 1.00 50.38 80 ILE A C 1
ATOM 687 O O . ILE A 1 80 ? 38.453 -14.719 6.288 1.00 50.38 80 ILE A O 1
ATOM 691 N N . THR A 1 81 ? 38.766 -14.644 8.505 1.00 47.81 81 THR A N 1
ATOM 692 C CA . THR A 1 81 ? 40.211 -14.385 8.428 1.00 47.81 81 THR A CA 1
ATOM 693 C C . THR A 1 81 ? 40.943 -15.629 8.903 1.00 47.81 81 THR A C 1
ATOM 695 O O . THR A 1 81 ? 40.783 -15.997 10.060 1.00 47.81 81 THR A O 1
ATOM 698 N N . GLU A 1 82 ? 41.734 -16.271 8.039 1.00 50.91 82 GLU A N 1
ATOM 699 C CA . GLU A 1 82 ? 42.541 -17.441 8.413 1.00 50.91 82 GLU A CA 1
ATOM 700 C C . GLU A 1 82 ? 44.035 -17.094 8.341 1.00 50.91 82 GLU A C 1
ATOM 702 O O . GLU A 1 82 ? 44.514 -16.451 7.395 1.00 50.91 82 GLU A O 1
ATOM 707 N N . LYS A 1 83 ? 44.795 -17.500 9.365 1.00 50.66 83 LYS A N 1
ATOM 708 C CA . LYS A 1 83 ? 46.235 -17.244 9.426 1.00 50.66 83 LYS A CA 1
ATOM 709 C C . LYS A 1 83 ? 47.015 -18.244 8.572 1.00 50.66 83 LYS A C 1
ATOM 711 O O . LYS A 1 83 ? 47.152 -19.408 8.916 1.00 50.66 83 LYS A O 1
ATOM 716 N N . TYR A 1 84 ? 47.590 -17.695 7.505 1.00 47.31 84 TYR A N 1
ATOM 717 C CA . TYR A 1 84 ? 48.659 -18.220 6.653 1.00 47.31 84 TYR A CA 1
ATOM 718 C C . TYR A 1 84 ? 48.457 -19.618 6.044 1.00 47.31 84 TYR A C 1
ATOM 720 O O . TYR A 1 84 ? 48.777 -20.648 6.629 1.00 47.31 84 TYR A O 1
ATOM 728 N N . ILE A 1 85 ? 48.072 -19.611 4.769 1.00 54.28 85 ILE A N 1
ATOM 729 C CA . ILE A 1 85 ? 48.171 -20.733 3.833 1.00 54.28 85 ILE A CA 1
ATOM 730 C C . ILE A 1 85 ? 48.883 -20.157 2.611 1.00 54.28 85 ILE A C 1
ATOM 732 O O . ILE A 1 85 ? 48.414 -19.159 2.068 1.00 54.28 85 ILE A O 1
ATOM 736 N N . ASP A 1 86 ? 50.031 -20.711 2.205 1.00 61.59 86 ASP A N 1
ATOM 737 C CA . ASP A 1 86 ? 50.702 -20.275 0.976 1.00 61.59 86 ASP A CA 1
ATOM 738 C C . ASP A 1 86 ? 49.852 -20.731 -0.223 1.00 61.59 86 ASP A C 1
ATOM 740 O O . ASP A 1 86 ? 49.809 -21.929 -0.520 1.00 61.59 86 ASP A O 1
ATOM 744 N N . PRO A 1 87 ? 49.160 -19.822 -0.937 1.00 51.34 87 PRO A N 1
ATOM 745 C CA . PRO A 1 87 ? 48.265 -20.216 -2.021 1.00 51.34 87 PRO A CA 1
ATOM 746 C C . PRO A 1 87 ? 49.026 -20.805 -3.220 1.00 51.34 87 PRO A C 1
ATOM 748 O O . PRO A 1 87 ? 48.422 -21.456 -4.072 1.00 51.34 87 PRO A O 1
ATOM 751 N N . CYS A 1 88 ? 50.350 -20.617 -3.288 1.00 55.81 88 CYS A N 1
ATOM 752 C CA . CYS A 1 88 ? 51.206 -21.231 -4.300 1.00 55.81 88 CYS A CA 1
ATOM 753 C C . CYS A 1 88 ? 51.554 -22.693 -3.966 1.00 55.81 88 CYS A C 1
ATOM 755 O O . CYS A 1 88 ? 51.961 -23.451 -4.853 1.00 55.81 88 CYS A O 1
ATOM 757 N N . ASN A 1 89 ? 51.356 -23.126 -2.718 1.00 77.50 89 ASN A N 1
ATOM 758 C CA . ASN A 1 89 ? 51.521 -24.512 -2.313 1.00 77.50 89 ASN A CA 1
ATOM 759 C C . ASN A 1 89 ? 50.212 -25.286 -2.539 1.00 77.50 89 ASN A C 1
ATOM 761 O O . ASN A 1 89 ? 49.234 -25.166 -1.802 1.00 77.50 89 ASN A O 1
ATOM 765 N N . LYS A 1 90 ? 50.204 -26.152 -3.562 1.00 63.00 90 LYS A N 1
ATOM 766 C CA . LYS A 1 90 ? 49.049 -27.003 -3.908 1.00 63.00 90 LYS A CA 1
ATOM 767 C C . LYS A 1 90 ? 48.545 -27.865 -2.746 1.00 63.00 90 LYS A C 1
ATOM 769 O O . LYS A 1 90 ? 47.382 -28.267 -2.774 1.00 63.00 90 LYS A O 1
ATOM 774 N N . LYS A 1 91 ? 49.403 -28.211 -1.782 1.00 73.69 91 LYS A N 1
ATOM 775 C CA . LYS A 1 91 ? 49.012 -28.982 -0.598 1.00 73.69 91 LYS A CA 1
ATOM 776 C C . LYS A 1 91 ? 48.193 -28.112 0.354 1.00 73.69 91 LYS A C 1
ATOM 778 O O . LYS A 1 91 ? 47.085 -28.502 0.709 1.00 73.69 91 LYS A O 1
ATOM 783 N N . ASP A 1 92 ? 48.687 -26.917 0.650 1.00 69.62 92 ASP A N 1
ATOM 784 C CA . ASP A 1 92 ? 48.072 -25.990 1.601 1.00 69.62 92 ASP A CA 1
ATOM 785 C C . ASP A 1 92 ? 46.724 -25.475 1.058 1.00 69.62 92 ASP A C 1
ATOM 787 O O . ASP A 1 92 ? 45.729 -25.455 1.779 1.00 69.62 92 ASP A O 1
ATOM 791 N N . PHE A 1 93 ? 46.624 -25.198 -0.250 1.00 67.00 93 PHE A N 1
ATOM 792 C CA . PHE A 1 93 ? 45.348 -24.838 -0.887 1.00 67.00 93 PHE A CA 1
ATOM 793 C C . PHE A 1 93 ? 44.312 -25.976 -0.868 1.00 67.00 93 PHE A C 1
ATOM 795 O O . PHE A 1 93 ? 43.121 -25.738 -0.668 1.00 67.00 93 PHE A O 1
ATOM 802 N N . LYS A 1 94 ? 44.736 -27.235 -1.062 1.00 67.94 94 LYS A N 1
ATOM 803 C CA . LYS A 1 94 ? 43.826 -28.389 -0.941 1.00 67.94 94 LYS A CA 1
ATOM 804 C C . LYS A 1 94 ? 43.324 -28.556 0.491 1.00 67.94 94 LYS A C 1
ATOM 806 O O . LYS A 1 94 ? 42.165 -28.912 0.687 1.00 67.94 94 LYS A O 1
ATOM 811 N N . GLU A 1 95 ? 44.181 -28.291 1.469 1.00 72.69 95 GLU A N 1
ATOM 812 C CA . GLU A 1 95 ? 43.838 -28.346 2.888 1.00 72.69 95 GLU A CA 1
ATOM 813 C C . GLU A 1 95 ? 42.875 -27.216 3.288 1.00 72.69 95 GLU A C 1
ATOM 815 O O . GLU A 1 95 ? 41.912 -27.468 4.011 1.00 72.69 95 GLU A O 1
ATOM 820 N N . PHE A 1 96 ? 43.069 -26.006 2.750 1.00 71.69 96 PHE A N 1
ATOM 821 C CA . PHE A 1 96 ? 42.127 -24.885 2.855 1.00 71.69 96 PHE A CA 1
ATOM 822 C C . PHE A 1 96 ? 40.753 -25.240 2.277 1.00 71.69 96 PHE A C 1
ATOM 824 O O . PHE A 1 96 ? 39.737 -25.161 2.962 1.00 71.69 96 PHE A O 1
ATOM 831 N N . ALA A 1 97 ? 40.716 -25.703 1.024 1.00 66.31 97 ALA A N 1
ATOM 832 C CA . ALA A 1 97 ? 39.470 -26.052 0.346 1.00 66.31 97 ALA A CA 1
ATOM 833 C C . ALA A 1 97 ? 38.710 -27.177 1.070 1.00 66.31 97 ALA A C 1
ATOM 835 O O . ALA A 1 97 ? 37.481 -27.154 1.141 1.00 66.31 97 ALA A O 1
ATOM 836 N N . HIS A 1 98 ? 39.428 -28.151 1.639 1.00 72.56 98 HIS A N 1
ATOM 837 C CA . HIS A 1 98 ? 38.828 -29.221 2.433 1.00 72.56 98 HIS A CA 1
ATOM 838 C C . HIS A 1 98 ? 38.228 -28.704 3.752 1.00 72.56 98 HIS A C 1
ATOM 840 O O . HIS A 1 98 ? 37.110 -29.086 4.107 1.00 72.56 98 HIS A O 1
ATOM 846 N N . ARG A 1 99 ? 38.923 -27.794 4.448 1.00 71.00 99 ARG A N 1
ATOM 847 C CA . ARG A 1 99 ? 38.408 -27.128 5.655 1.00 71.00 99 ARG A CA 1
ATOM 848 C C . ARG A 1 99 ? 37.170 -26.289 5.363 1.00 71.00 99 ARG A C 1
ATOM 850 O O . ARG A 1 99 ? 36.151 -26.487 6.018 1.00 71.00 99 ARG A O 1
ATOM 857 N N . MET A 1 100 ? 37.207 -25.458 4.322 1.00 70.06 100 MET A N 1
ATOM 858 C CA . MET A 1 100 ? 36.052 -24.664 3.892 1.00 70.06 100 MET A CA 1
ATOM 859 C C . MET A 1 100 ? 34.852 -25.545 3.542 1.00 70.06 100 MET A C 1
ATOM 861 O O . MET A 1 100 ? 33.746 -25.288 4.006 1.00 70.06 100 MET A O 1
ATOM 865 N N . LYS A 1 101 ? 35.070 -26.651 2.819 1.00 71.75 101 LYS A N 1
ATOM 866 C CA . LYS A 1 101 ? 34.014 -27.635 2.540 1.00 71.75 101 LYS A CA 1
ATOM 867 C C . LYS A 1 101 ? 33.404 -28.213 3.824 1.00 71.75 101 LYS A C 1
ATOM 869 O O . LYS A 1 101 ? 32.196 -28.419 3.881 1.00 71.75 101 LYS A O 1
ATOM 874 N N . THR A 1 102 ? 34.222 -28.462 4.843 1.00 72.88 102 THR A N 1
ATOM 875 C CA . THR A 1 102 ? 33.778 -29.016 6.133 1.00 72.88 102 THR A CA 1
ATOM 876 C C . THR A 1 102 ? 32.955 -27.998 6.925 1.00 72.88 102 THR A C 1
ATOM 878 O O . THR A 1 102 ? 31.900 -28.345 7.446 1.00 72.88 102 THR A O 1
ATOM 881 N N . ILE A 1 103 ? 33.398 -26.737 6.957 1.00 72.19 103 ILE A N 1
ATOM 882 C CA . ILE A 1 103 ? 32.676 -25.615 7.576 1.00 72.19 103 ILE A CA 1
ATOM 883 C C . ILE A 1 103 ? 31.314 -25.429 6.910 1.00 72.19 103 ILE A C 1
ATOM 885 O O . ILE A 1 103 ? 30.303 -25.358 7.601 1.00 72.19 103 ILE A O 1
ATOM 889 N N . PHE A 1 104 ? 31.272 -25.423 5.575 1.00 70.31 104 PHE A N 1
ATOM 890 C CA . PHE A 1 104 ? 30.014 -25.287 4.851 1.00 70.31 104 PHE A CA 1
ATOM 891 C C . PHE A 1 104 ? 29.083 -26.462 5.106 1.00 70.31 104 PHE A C 1
ATOM 893 O O . PHE A 1 104 ? 27.930 -26.230 5.436 1.00 70.31 104 PHE A O 1
ATOM 900 N N . THR A 1 105 ? 29.582 -27.701 5.057 1.00 72.88 105 THR A N 1
ATOM 901 C CA . THR A 1 105 ? 28.770 -28.894 5.365 1.00 72.88 105 THR A CA 1
ATOM 902 C C . THR A 1 105 ? 28.160 -28.799 6.767 1.00 72.88 105 THR A C 1
ATOM 904 O O . THR A 1 105 ? 26.972 -29.028 6.927 1.00 72.88 105 THR A O 1
ATOM 907 N N . TYR A 1 106 ? 28.928 -28.358 7.769 1.00 74.50 106 TYR A N 1
ATOM 908 C CA . TYR A 1 106 ? 28.409 -28.167 9.126 1.00 74.50 106 TYR A CA 1
ATOM 909 C C . TYR A 1 106 ? 27.315 -27.093 9.207 1.00 74.50 106 TYR A C 1
ATOM 911 O O . TYR A 1 106 ? 26.306 -27.299 9.876 1.00 74.50 106 TYR A O 1
ATOM 919 N N . ILE A 1 107 ? 27.499 -25.951 8.537 1.00 67.25 107 ILE A N 1
ATOM 920 C CA . ILE A 1 107 ? 26.496 -24.874 8.503 1.00 67.25 107 ILE A CA 1
ATOM 921 C C . ILE A 1 107 ? 25.216 -25.366 7.814 1.00 67.25 107 ILE A C 1
ATOM 923 O O . ILE A 1 107 ? 24.130 -25.148 8.344 1.00 67.25 107 ILE A O 1
ATOM 927 N N . PHE A 1 108 ? 25.352 -26.080 6.694 1.00 72.19 108 PHE A N 1
ATOM 928 C CA . PHE A 1 108 ? 24.240 -26.693 5.965 1.00 72.19 108 PHE A CA 1
ATOM 929 C C . PHE A 1 108 ? 23.480 -27.728 6.800 1.00 72.19 108 PHE A C 1
ATOM 931 O O . PHE A 1 108 ? 22.257 -27.736 6.785 1.00 72.19 108 PHE A O 1
ATOM 938 N N . ASP A 1 109 ? 24.185 -28.565 7.562 1.00 73.38 109 ASP A N 1
ATOM 939 C CA . ASP A 1 109 ? 23.561 -29.595 8.402 1.00 73.38 109 ASP A CA 1
ATOM 940 C C . ASP A 1 109 ? 22.887 -29.011 9.662 1.00 73.38 109 ASP A C 1
ATOM 942 O O . ASP A 1 109 ? 22.037 -29.662 10.268 1.00 73.38 109 ASP A O 1
ATOM 946 N N . THR A 1 110 ? 23.276 -27.802 10.087 1.00 69.00 110 THR A N 1
ATOM 947 C CA . THR A 1 110 ? 22.785 -27.163 11.326 1.00 69.00 110 THR A CA 1
ATOM 948 C C . THR A 1 110 ? 21.614 -26.204 11.080 1.00 69.00 110 THR A C 1
ATOM 950 O O . THR A 1 110 ? 20.852 -25.904 12.002 1.00 69.00 110 THR A O 1
ATOM 953 N N . VAL A 1 111 ? 21.460 -25.699 9.854 1.00 66.31 111 VAL A N 1
ATOM 954 C CA . VAL A 1 111 ? 20.448 -24.699 9.495 1.00 66.31 111 VAL A CA 1
ATOM 955 C C . VAL A 1 111 ? 19.473 -25.318 8.498 1.00 66.31 111 VAL A C 1
ATOM 957 O O . VAL A 1 111 ? 19.846 -25.607 7.368 1.00 66.31 111 VAL A O 1
ATOM 960 N N . ASP A 1 112 ? 18.218 -25.510 8.916 1.00 54.69 112 ASP A N 1
ATOM 961 C CA . ASP A 1 112 ? 17.169 -26.062 8.051 1.00 54.69 112 ASP A CA 1
ATOM 962 C C . ASP A 1 112 ? 16.960 -25.182 6.802 1.00 54.69 112 ASP A C 1
ATOM 964 O O . ASP A 1 112 ? 16.670 -23.988 6.912 1.00 54.69 112 ASP A O 1
ATOM 968 N N . GLY A 1 113 ? 17.060 -25.789 5.615 1.00 57.16 113 GLY A N 1
ATOM 969 C CA . GLY A 1 113 ? 16.771 -25.158 4.323 1.00 57.16 113 GLY A CA 1
ATOM 970 C C . GLY A 1 113 ? 17.964 -25.126 3.364 1.00 57.16 113 GLY A C 1
ATOM 971 O O . GLY A 1 113 ? 19.119 -25.220 3.772 1.00 57.16 113 GLY A O 1
ATOM 972 N N . GLU A 1 114 ? 17.686 -24.985 2.067 1.00 51.94 114 GLU A N 1
ATOM 973 C CA . GLU A 1 114 ? 18.735 -24.778 1.063 1.00 51.94 114 GLU A CA 1
ATOM 974 C C . GLU A 1 114 ? 19.459 -23.447 1.330 1.00 51.94 114 GLU A C 1
ATOM 976 O O . GLU A 1 114 ? 18.820 -22.416 1.552 1.00 51.94 114 GLU A O 1
ATOM 981 N N . GLN A 1 115 ? 20.794 -23.465 1.337 1.00 65.25 115 GLN A N 1
ATOM 982 C CA . GLN A 1 115 ? 21.611 -22.251 1.427 1.00 65.25 115 GLN A CA 1
ATOM 983 C C . GLN A 1 115 ? 22.483 -22.128 0.177 1.00 65.25 115 GLN A C 1
ATOM 985 O O . GLN A 1 115 ? 22.904 -23.119 -0.423 1.00 65.25 115 GLN A O 1
ATOM 990 N N . GLU A 1 116 ? 22.834 -20.900 -0.165 1.00 54.44 116 GLU A N 1
ATOM 991 C CA . GLU A 1 116 ? 23.896 -20.601 -1.105 1.00 54.44 116 GLU A CA 1
ATOM 992 C C . GLU A 1 116 ? 25.049 -19.944 -0.353 1.00 54.44 116 GLU A C 1
ATOM 994 O O . GLU A 1 116 ? 24.870 -19.037 0.458 1.00 54.44 116 GLU A O 1
ATOM 999 N N . VAL A 1 117 ? 26.260 -20.412 -0.629 1.00 54.34 117 VAL A N 1
ATOM 1000 C CA . VAL A 1 117 ? 27.482 -19.861 -0.059 1.00 54.34 117 VAL A CA 1
ATOM 1001 C C . VAL A 1 117 ? 28.348 -19.367 -1.202 1.00 54.34 117 VAL A C 1
ATOM 1003 O O . VAL A 1 117 ? 28.806 -20.152 -2.036 1.00 54.34 117 VAL A O 1
ATOM 1006 N N . LYS A 1 118 ? 28.631 -18.068 -1.212 1.00 53.84 118 LYS A N 1
ATOM 1007 C CA . LYS A 1 118 ? 29.411 -17.415 -2.256 1.00 53.84 118 LYS A CA 1
ATOM 1008 C C . LYS A 1 118 ? 30.709 -16.855 -1.697 1.00 53.84 118 LYS A C 1
ATOM 1010 O O . LYS A 1 118 ? 30.731 -16.086 -0.741 1.00 53.84 118 LYS A O 1
ATOM 1015 N N . LEU A 1 119 ? 31.821 -17.204 -2.337 1.00 51.62 119 LEU A N 1
ATOM 1016 C CA . LEU A 1 119 ? 33.108 -16.562 -2.084 1.00 51.62 119 LEU A CA 1
ATOM 1017 C C . LEU A 1 119 ? 33.100 -15.181 -2.753 1.00 51.62 119 LEU A C 1
ATOM 1019 O O . LEU A 1 119 ? 33.173 -15.086 -3.977 1.00 51.62 119 LEU A O 1
ATOM 1023 N N . VAL A 1 120 ? 32.996 -14.110 -1.969 1.00 55.69 120 VAL A N 1
ATOM 1024 C CA . VAL A 1 120 ? 32.854 -12.750 -2.511 1.00 55.69 120 VAL A CA 1
ATOM 1025 C C . VAL A 1 120 ? 34.209 -12.161 -2.875 1.00 55.69 120 VAL A C 1
ATOM 1027 O O . VAL A 1 120 ? 34.368 -11.545 -3.931 1.00 55.69 120 VAL A O 1
ATOM 1030 N N . LYS A 1 121 ? 35.205 -12.318 -1.997 1.00 56.62 121 LYS A N 1
ATOM 1031 C CA . LYS A 1 121 ? 36.512 -11.687 -2.186 1.00 56.62 121 LYS A CA 1
ATOM 1032 C C . LYS A 1 121 ? 37.591 -12.365 -1.361 1.00 56.62 121 LYS A C 1
ATOM 1034 O O . LYS A 1 121 ? 37.400 -12.609 -0.177 1.00 56.62 121 LYS A O 1
ATOM 1039 N N . THR A 1 122 ? 38.762 -12.543 -1.960 1.00 54.62 122 THR A N 1
ATOM 1040 C CA . THR A 1 122 ? 39.985 -12.897 -1.238 1.00 54.62 122 THR A CA 1
ATOM 1041 C C . THR A 1 122 ? 41.001 -11.777 -1.420 1.00 54.62 122 THR A C 1
ATOM 1043 O O . THR A 1 122 ? 41.269 -11.352 -2.544 1.00 54.62 122 THR A O 1
ATOM 1046 N N . SER A 1 123 ? 41.559 -11.259 -0.330 1.00 55.16 123 SER A N 1
ATOM 1047 C CA . SER A 1 123 ? 42.591 -10.219 -0.383 1.00 55.16 123 SER A CA 1
ATOM 1048 C C . SER A 1 123 ? 43.716 -10.503 0.596 1.00 55.16 123 SER A C 1
ATOM 1050 O O . SER A 1 123 ? 43.473 -10.980 1.699 1.00 55.16 123 SER A O 1
ATOM 1052 N N . ARG A 1 124 ? 44.948 -10.183 0.197 1.00 50.53 124 ARG A N 1
ATOM 1053 C CA . ARG A 1 124 ? 46.132 -10.350 1.038 1.00 50.53 124 ARG A CA 1
ATOM 1054 C C . ARG A 1 124 ? 46.415 -9.056 1.797 1.00 50.53 124 ARG A C 1
ATOM 1056 O O . ARG A 1 124 ? 46.516 -7.999 1.174 1.00 50.53 124 ARG A O 1
ATOM 1063 N N . SER A 1 125 ? 46.531 -9.125 3.117 1.00 58.56 125 SER A N 1
ATOM 1064 C CA . SER A 1 125 ? 46.941 -7.986 3.937 1.00 58.56 125 SER A CA 1
ATOM 1065 C C . SER A 1 125 ? 48.445 -7.712 3.775 1.00 58.56 125 SER A C 1
ATOM 1067 O O . SER A 1 125 ? 49.215 -8.572 3.337 1.00 58.56 125 SER A O 1
ATOM 1069 N N . GLY A 1 126 ? 48.891 -6.516 4.173 1.00 46.84 126 GLY A N 1
ATOM 1070 C CA . GLY A 1 126 ? 50.317 -6.157 4.187 1.00 46.84 126 GLY A CA 1
ATOM 1071 C C . GLY A 1 126 ? 51.172 -6.999 5.148 1.00 46.84 126 GLY A C 1
ATOM 1072 O O . GLY A 1 126 ? 52.391 -7.012 5.015 1.00 46.84 126 GLY A O 1
ATOM 1073 N N . THR A 1 127 ? 50.547 -7.728 6.081 1.00 56.31 127 THR A N 1
ATOM 1074 C CA . THR A 1 127 ? 51.192 -8.681 7.004 1.00 56.31 127 THR A CA 1
ATOM 1075 C C . THR A 1 127 ? 51.271 -10.102 6.436 1.00 56.31 127 THR A C 1
ATOM 1077 O O . THR A 1 127 ? 51.836 -10.986 7.073 1.00 56.31 127 THR A O 1
ATOM 1080 N N . GLY A 1 128 ? 50.745 -10.330 5.226 1.00 52.81 128 GLY A N 1
ATOM 1081 C CA . GLY A 1 128 ? 50.753 -11.629 4.557 1.00 52.81 128 GLY A CA 1
ATOM 1082 C C . GLY A 1 128 ? 49.556 -12.527 4.882 1.00 52.81 128 GLY A C 1
ATOM 1083 O O . GLY A 1 128 ? 49.520 -13.648 4.378 1.00 52.81 128 GLY A O 1
ATOM 1084 N N . GLU A 1 129 ? 48.582 -12.049 5.662 1.00 56.19 129 GLU A N 1
ATOM 1085 C CA . GLU A 1 129 ? 47.344 -12.772 5.984 1.00 56.19 129 GLU A CA 1
ATOM 1086 C C . GLU A 1 129 ? 46.378 -12.750 4.794 1.00 56.19 129 GLU A C 1
ATOM 1088 O O . GLU A 1 129 ? 46.367 -11.806 3.999 1.00 56.19 129 GLU A O 1
ATOM 1093 N N . VAL A 1 130 ? 45.574 -13.802 4.653 1.00 51.34 130 VAL A N 1
ATOM 1094 C CA . VAL A 1 130 ? 44.589 -13.925 3.577 1.00 51.34 130 VAL A CA 1
ATOM 1095 C C . VAL A 1 130 ? 43.206 -13.706 4.181 1.00 51.34 130 VAL A C 1
ATOM 1097 O O . VAL A 1 130 ? 42.702 -14.536 4.931 1.00 51.34 130 VAL A O 1
ATOM 1100 N N . LEU A 1 131 ? 42.597 -12.568 3.857 1.00 52.59 131 LEU A N 1
ATOM 1101 C CA . LEU A 1 131 ? 41.217 -12.259 4.211 1.00 52.59 131 LEU A CA 1
ATOM 1102 C C . LEU A 1 131 ? 40.295 -12.864 3.158 1.00 52.59 131 LEU A C 1
ATOM 1104 O O . LEU A 1 131 ? 40.442 -12.544 1.975 1.00 52.59 131 LEU A O 1
ATOM 1108 N N . THR A 1 132 ? 39.339 -13.684 3.588 1.00 52.97 132 THR A N 1
ATOM 1109 C CA . THR A 1 132 ? 38.333 -14.278 2.709 1.00 52.97 132 THR A CA 1
ATOM 1110 C C . THR A 1 132 ? 36.935 -13.869 3.167 1.00 52.97 132 THR A C 1
ATOM 1112 O O . THR A 1 132 ? 36.493 -14.199 4.262 1.00 52.97 132 THR A O 1
ATOM 1115 N N . ILE A 1 133 ? 36.231 -13.134 2.313 1.00 55.94 133 ILE A N 1
ATOM 1116 C CA . ILE A 1 133 ? 34.853 -12.701 2.543 1.00 55.94 133 ILE A CA 1
ATOM 1117 C C . ILE A 1 133 ? 33.924 -13.734 1.921 1.00 55.94 133 ILE A C 1
ATOM 1119 O O . ILE A 1 133 ? 34.040 -14.023 0.723 1.00 55.94 133 ILE A O 1
ATOM 1123 N N . ILE A 1 134 ? 33.018 -14.280 2.730 1.00 52.31 134 ILE A N 1
ATOM 1124 C CA . ILE A 1 134 ? 32.032 -15.268 2.305 1.00 52.31 134 ILE A CA 1
ATOM 1125 C C . ILE A 1 134 ? 30.639 -14.718 2.596 1.00 52.31 134 ILE A C 1
ATOM 1127 O O . ILE A 1 134 ? 30.338 -14.264 3.695 1.00 52.31 134 ILE A O 1
ATOM 1131 N N . GLU A 1 135 ? 29.791 -14.764 1.586 1.00 55.75 135 GLU A N 1
ATOM 1132 C CA . GLU A 1 135 ? 28.381 -14.412 1.675 1.00 55.75 135 GLU A CA 1
ATOM 1133 C C . GLU A 1 135 ? 27.588 -15.708 1.820 1.00 55.75 135 GLU A C 1
ATOM 1135 O O . GLU A 1 135 ? 27.800 -16.654 1.057 1.00 55.75 135 GLU A O 1
ATOM 1140 N N . ILE A 1 136 ? 26.734 -15.772 2.840 1.00 52.03 136 ILE A N 1
ATOM 1141 C CA . ILE A 1 136 ? 25.849 -16.911 3.087 1.00 52.03 136 ILE A CA 1
ATOM 1142 C C . ILE A 1 136 ? 24.416 -16.403 2.947 1.00 52.03 136 ILE A C 1
ATOM 1144 O O . ILE A 1 136 ? 23.989 -15.516 3.688 1.00 52.03 136 ILE A O 1
ATOM 1148 N N . SER A 1 137 ? 23.687 -16.979 2.000 1.00 51.19 137 SER A N 1
ATOM 1149 C CA . SER A 1 137 ? 22.304 -16.644 1.673 1.00 51.19 137 SER A CA 1
ATOM 1150 C C . SER A 1 137 ? 21.422 -17.862 1.940 1.00 51.19 137 SER A C 1
ATOM 1152 O O . SER A 1 137 ? 21.744 -18.956 1.491 1.00 51.19 137 SER A O 1
ATOM 1154 N N . SER A 1 138 ? 20.301 -17.695 2.642 1.00 49.22 138 SER A N 1
ATOM 1155 C CA . SER A 1 138 ? 19.366 -18.793 2.954 1.00 49.22 138 SER A CA 1
ATOM 1156 C C . SER A 1 138 ? 18.088 -18.700 2.134 1.00 49.22 138 SER A C 1
ATOM 1158 O O . SER A 1 138 ? 17.538 -17.608 1.988 1.00 49.22 138 SER A O 1
ATOM 1160 N N . HIS A 1 139 ? 17.578 -19.832 1.644 1.00 49.47 139 HIS A N 1
ATOM 1161 C CA . HIS A 1 139 ? 16.347 -19.909 0.843 1.00 49.47 139 HIS A CA 1
ATOM 1162 C C . HIS A 1 139 ? 15.061 -20.018 1.685 1.00 49.47 139 HIS A C 1
ATOM 1164 O O . HIS A 1 139 ? 13.967 -19.818 1.163 1.00 49.47 139 HIS A O 1
ATOM 1170 N N . TYR A 1 140 ? 15.178 -20.240 2.996 1.00 47.88 140 TYR A N 1
ATOM 1171 C CA . TYR A 1 140 ? 14.091 -20.103 3.975 1.00 47.88 140 TYR A CA 1
ATOM 1172 C C . TYR A 1 140 ? 14.545 -19.184 5.086 1.00 47.88 140 TYR A C 1
ATOM 1174 O O . TYR A 1 140 ? 15.679 -19.356 5.508 1.00 47.88 140 TYR A O 1
ATOM 1182 N N . ASN A 1 141 ? 13.689 -18.258 5.546 1.00 45.75 141 ASN A N 1
ATOM 1183 C CA . ASN A 1 141 ? 13.961 -17.298 6.626 1.00 45.75 141 ASN A CA 1
ATOM 1184 C C . ASN A 1 141 ? 14.583 -18.014 7.839 1.00 45.75 141 ASN A C 1
ATOM 1186 O O . ASN A 1 141 ? 13.838 -18.522 8.687 1.00 45.75 141 ASN A O 1
ATOM 1190 N N . PRO A 1 142 ? 15.923 -18.121 7.923 1.00 46.78 142 PRO A N 1
ATOM 1191 C CA . PRO A 1 142 ? 16.515 -18.776 9.054 1.00 46.78 142 PRO A CA 1
ATOM 1192 C C . PRO A 1 142 ? 16.493 -17.711 10.136 1.00 46.78 142 PRO A C 1
ATOM 1194 O O . PRO A 1 142 ? 16.812 -16.542 9.902 1.00 46.78 142 PRO A O 1
ATOM 1197 N N . ASP A 1 143 ? 16.124 -18.093 11.345 1.00 57.22 143 ASP A N 1
ATOM 1198 C CA . ASP A 1 143 ? 16.461 -17.249 12.472 1.00 57.22 143 ASP A CA 1
ATOM 1199 C C . ASP A 1 143 ? 17.980 -16.997 12.406 1.00 57.22 143 ASP A C 1
ATOM 1201 O O . ASP A 1 143 ? 18.773 -17.927 12.562 1.00 57.22 143 ASP A O 1
ATOM 1205 N N . GLY A 1 144 ? 18.393 -15.761 12.094 1.00 52.88 144 GLY A N 1
ATOM 1206 C CA . GLY A 1 144 ? 19.803 -15.388 11.954 1.00 52.88 144 GLY A CA 1
ATOM 1207 C C . GLY A 1 144 ? 20.612 -15.701 13.218 1.00 52.88 144 GLY A C 1
ATOM 1208 O O . GLY A 1 144 ? 21.841 -15.789 13.166 1.00 52.88 144 GLY A O 1
ATOM 1209 N N . SER A 1 145 ? 19.928 -15.939 14.345 1.00 58.19 145 SER A N 1
ATOM 1210 C CA . SER A 1 145 ? 20.507 -16.483 15.568 1.00 58.19 145 SER A CA 1
ATOM 1211 C C . SER A 1 145 ? 21.096 -17.892 15.388 1.00 58.19 145 SER A C 1
ATOM 1213 O O . SER A 1 145 ? 22.174 -18.134 15.918 1.00 58.19 145 SER A O 1
ATOM 1215 N N . LYS A 1 146 ? 20.490 -18.780 14.584 1.00 61.19 146 LYS A N 1
ATOM 1216 C CA . LYS A 1 146 ? 20.954 -20.165 14.361 1.00 61.19 146 LYS A CA 1
ATOM 1217 C C . LYS A 1 146 ? 22.210 -20.242 13.498 1.00 61.19 146 LYS A C 1
ATOM 1219 O O . LYS A 1 146 ? 23.128 -20.986 13.829 1.00 61.19 146 LYS A O 1
ATOM 1224 N N . ILE A 1 147 ? 22.288 -19.447 12.424 1.00 61.34 147 ILE A N 1
ATOM 1225 C CA . ILE A 1 147 ? 23.510 -19.342 11.598 1.00 61.34 147 ILE A CA 1
ATOM 1226 C C . ILE A 1 147 ? 24.664 -18.831 12.463 1.00 61.34 147 ILE A C 1
ATOM 1228 O O . ILE A 1 147 ? 25.772 -19.366 12.436 1.00 61.34 147 ILE A O 1
ATOM 1232 N N . LYS A 1 148 ? 24.389 -17.812 13.279 1.00 64.75 148 LYS A N 1
ATOM 1233 C CA . LYS A 1 148 ? 25.361 -17.262 14.216 1.00 64.75 148 LYS A CA 1
ATOM 1234 C C . LYS A 1 148 ? 25.772 -18.270 15.286 1.00 64.75 148 LYS A C 1
ATOM 1236 O O . LYS A 1 148 ? 26.961 -18.388 15.548 1.00 64.75 148 LYS A O 1
ATOM 1241 N N . GLU A 1 149 ? 24.831 -18.998 15.875 1.00 71.38 149 GLU A N 1
ATOM 1242 C CA . GLU A 1 149 ? 25.111 -20.024 16.879 1.00 71.38 149 GLU A CA 1
ATOM 1243 C C . GLU A 1 149 ? 25.969 -21.152 16.289 1.00 71.38 149 GLU A C 1
ATOM 1245 O O . GLU A 1 149 ? 26.957 -21.550 16.901 1.00 71.38 149 GLU A O 1
ATOM 1250 N N . ALA A 1 150 ? 25.676 -21.598 15.064 1.00 70.12 150 ALA A N 1
ATOM 1251 C CA . ALA A 1 150 ? 26.485 -22.586 14.353 1.00 70.12 150 ALA A CA 1
ATOM 1252 C C . ALA A 1 150 ? 27.923 -22.088 14.104 1.00 70.12 150 ALA A C 1
ATOM 1254 O O . ALA A 1 150 ? 28.888 -22.823 14.326 1.00 70.12 150 ALA A O 1
ATOM 1255 N N . LEU A 1 151 ? 28.085 -20.824 13.697 1.00 65.12 151 LEU A N 1
ATOM 1256 C CA . LEU A 1 151 ? 29.397 -20.198 13.505 1.00 65.12 151 LEU A CA 1
ATOM 1257 C C . LEU A 1 151 ? 30.151 -20.011 14.833 1.00 65.12 151 LEU A C 1
ATOM 1259 O O . LEU A 1 151 ? 31.340 -20.320 14.910 1.00 65.12 151 LEU A O 1
ATOM 1263 N N . GLU A 1 152 ? 29.471 -19.571 15.894 1.00 70.19 152 GLU A N 1
ATOM 1264 C CA . GLU A 1 152 ? 30.040 -19.432 17.240 1.00 70.19 152 GLU A CA 1
ATOM 1265 C C . GLU A 1 152 ? 30.463 -20.806 17.803 1.00 70.19 152 GLU A C 1
ATOM 1267 O O . GLU A 1 152 ? 31.527 -20.916 18.411 1.00 70.19 152 GLU A O 1
ATOM 1272 N N . GLN A 1 153 ? 29.709 -21.882 17.546 1.00 75.81 153 GLN A N 1
ATOM 1273 C CA . GLN A 1 153 ? 30.084 -23.253 17.920 1.00 75.81 153 GLN A CA 1
ATOM 1274 C C . GLN A 1 153 ? 31.324 -23.759 17.167 1.00 75.81 153 GLN A C 1
ATOM 1276 O O . GLN A 1 153 ? 32.160 -24.445 17.759 1.00 75.81 153 GLN A O 1
ATOM 1281 N N . LEU A 1 154 ? 31.482 -23.413 15.885 1.00 69.69 154 LEU A N 1
ATOM 1282 C CA . LEU A 1 154 ? 32.674 -23.769 15.107 1.00 69.69 154 LEU A CA 1
ATOM 1283 C C . LEU A 1 154 ? 33.934 -23.061 15.619 1.00 69.69 154 LEU A C 1
ATOM 1285 O O . LEU A 1 154 ? 34.986 -23.698 15.730 1.00 69.69 154 LEU A O 1
ATOM 1289 N N . VAL A 1 155 ? 33.816 -21.777 15.973 1.00 65.88 155 VAL A N 1
ATOM 1290 C CA . VAL A 1 155 ? 34.905 -20.990 16.576 1.00 65.88 155 VAL A CA 1
ATOM 1291 C C . VAL A 1 155 ? 35.246 -21.527 17.969 1.00 65.88 155 VAL A C 1
ATOM 1293 O O . VAL A 1 155 ? 36.394 -21.878 18.237 1.00 65.88 155 VAL A O 1
ATOM 1296 N N . ASN A 1 156 ? 34.248 -21.691 18.842 1.00 72.25 156 ASN A N 1
ATOM 1297 C CA . ASN A 1 156 ? 34.455 -22.160 20.217 1.00 72.25 156 ASN A CA 1
ATOM 1298 C C . ASN A 1 156 ? 34.939 -23.616 20.287 1.00 72.25 156 ASN A C 1
ATOM 1300 O O . ASN A 1 156 ? 35.668 -23.986 21.206 1.00 72.25 156 ASN A O 1
ATOM 1304 N N . GLY A 1 157 ? 34.562 -24.446 19.313 1.00 76.31 157 GLY A N 1
ATOM 1305 C CA . GLY A 1 157 ? 35.021 -25.827 19.186 1.00 76.31 157 GLY A CA 1
ATOM 1306 C C . GLY A 1 157 ? 36.439 -25.975 18.625 1.00 76.31 157 GLY A C 1
ATOM 1307 O O . GLY A 1 157 ? 36.871 -27.106 18.407 1.00 76.31 157 GLY A O 1
ATOM 1308 N N . GLY A 1 158 ? 37.144 -24.872 18.338 1.00 70.50 158 GLY A N 1
ATOM 1309 C CA . GLY A 1 158 ? 38.488 -24.882 17.751 1.00 70.50 158 GLY A CA 1
ATOM 1310 C C . GLY A 1 158 ? 38.538 -25.426 16.319 1.00 70.50 158 GLY A C 1
ATOM 1311 O O . GLY A 1 158 ? 39.610 -25.774 15.829 1.00 70.50 158 GLY A O 1
ATOM 1312 N N . LYS A 1 159 ? 37.383 -25.537 15.648 1.00 68.25 159 LYS A N 1
ATOM 1313 C CA . LYS A 1 159 ? 37.274 -26.008 14.257 1.00 68.25 159 LYS A CA 1
ATOM 1314 C C . LYS A 1 159 ? 37.459 -24.876 13.243 1.00 68.25 159 LYS A C 1
ATOM 1316 O O . LYS A 1 159 ? 37.657 -25.158 12.064 1.00 68.25 159 LYS A O 1
ATOM 1321 N N . LEU A 1 160 ? 37.404 -23.624 13.700 1.00 62.06 160 LEU A N 1
ATOM 1322 C CA . LEU A 1 160 ? 37.644 -22.421 12.914 1.00 62.06 160 LEU A CA 1
ATOM 1323 C C . LEU A 1 160 ? 38.561 -21.471 13.702 1.00 62.06 160 LEU A C 1
ATOM 1325 O O . LEU A 1 160 ? 38.165 -20.974 14.753 1.00 62.06 160 LEU A O 1
ATOM 1329 N N . ASP A 1 161 ? 39.767 -21.210 13.194 1.00 52.94 161 ASP A N 1
ATOM 1330 C CA . ASP A 1 161 ? 40.713 -20.244 13.776 1.00 52.94 161 ASP A CA 1
ATOM 1331 C C . ASP A 1 161 ? 40.501 -18.870 13.113 1.00 52.94 161 ASP A C 1
ATOM 1333 O O . ASP A 1 161 ? 41.295 -18.425 12.284 1.00 52.94 161 ASP A O 1
ATOM 1337 N N . ALA A 1 162 ? 39.342 -18.255 13.384 1.00 53.16 162 ALA A N 1
ATOM 1338 C CA . ALA A 1 162 ? 38.908 -17.005 12.760 1.00 53.16 162 ALA A CA 1
ATOM 1339 C C . ALA A 1 162 ? 38.443 -15.968 13.789 1.00 53.16 162 ALA A C 1
ATOM 1341 O O . ALA A 1 162 ? 37.771 -16.288 14.768 1.00 53.16 162 ALA A O 1
ATOM 1342 N N . SER A 1 163 ? 38.740 -14.695 13.520 1.00 46.44 163 SER A N 1
ATOM 1343 C CA . SER A 1 163 ? 38.073 -13.558 14.157 1.00 46.44 163 SER A CA 1
ATOM 1344 C C . SER A 1 163 ? 36.817 -13.200 13.362 1.00 46.44 163 SER A C 1
ATOM 1346 O O . SER A 1 163 ? 36.910 -12.839 12.188 1.00 46.44 163 SER A O 1
ATOM 1348 N N . LEU A 1 164 ? 35.651 -13.302 13.996 1.00 42.16 164 LEU A N 1
ATOM 1349 C CA . LEU A 1 164 ? 34.361 -12.955 13.405 1.00 42.16 164 LEU A CA 1
ATOM 1350 C C . LEU A 1 164 ? 34.206 -11.419 13.420 1.00 42.16 164 LEU A C 1
ATOM 1352 O O . LEU A 1 164 ? 34.009 -10.833 14.482 1.00 42.16 164 LEU A O 1
ATOM 1356 N N . GLU A 1 165 ? 34.326 -10.744 12.272 1.00 46.41 165 GLU A N 1
ATOM 1357 C CA . GLU A 1 165 ? 34.036 -9.302 12.174 1.00 46.41 165 GLU A CA 1
ATOM 1358 C C . GLU A 1 165 ? 32.558 -9.091 11.843 1.00 46.41 165 GLU A C 1
ATOM 1360 O O . GLU A 1 165 ? 32.127 -9.303 10.709 1.00 46.41 165 GLU A O 1
ATOM 1365 N N . ILE A 1 166 ? 31.789 -8.645 12.835 1.00 46.31 166 ILE A N 1
ATOM 1366 C CA . ILE A 1 166 ? 30.385 -8.274 12.683 1.00 46.31 166 ILE A CA 1
ATOM 1367 C C . ILE A 1 166 ? 30.281 -6.789 13.056 1.00 46.31 166 ILE A C 1
ATOM 1369 O O . ILE A 1 166 ? 30.415 -6.445 14.227 1.00 46.31 166 ILE A O 1
ATOM 1373 N N . ASN A 1 167 ? 30.015 -5.941 12.053 1.00 47.62 167 ASN A N 1
ATOM 1374 C CA . ASN A 1 167 ? 29.624 -4.517 12.114 1.00 47.62 167 ASN A CA 1
ATOM 1375 C C . ASN A 1 167 ? 30.708 -3.460 11.805 1.00 47.62 167 ASN A C 1
ATOM 1377 O O . ASN A 1 167 ? 31.738 -3.341 12.468 1.00 47.62 167 ASN A O 1
ATOM 1381 N N . LYS A 1 168 ? 30.394 -2.601 10.825 1.00 52.94 168 LYS A N 1
ATOM 1382 C CA . LYS A 1 168 ? 31.083 -1.337 10.531 1.00 52.94 168 LYS A CA 1
ATOM 1383 C C . LYS A 1 168 ? 30.226 -0.187 11.061 1.00 52.94 168 LYS A C 1
ATOM 1385 O O . LYS A 1 168 ? 29.080 -0.057 10.647 1.00 52.94 168 LYS A O 1
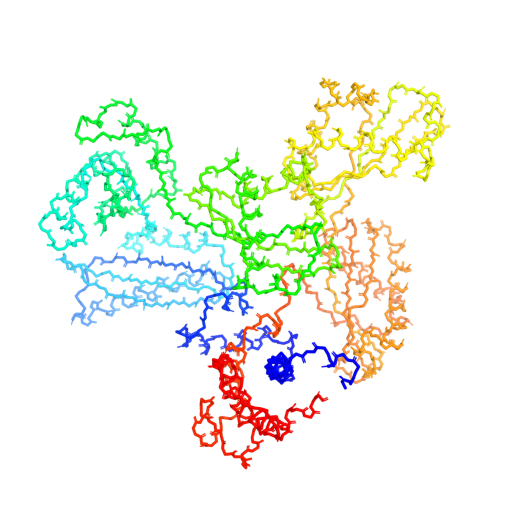ATOM 1390 N N . TYR A 1 169 ? 30.784 0.661 11.924 1.00 62.03 169 TYR A N 1
ATOM 1391 C CA . TYR A 1 169 ? 30.092 1.846 12.445 1.00 62.03 169 TYR A CA 1
ATOM 1392 C C . TYR A 1 169 ? 30.747 3.123 11.914 1.00 62.03 169 TYR A C 1
ATOM 1394 O O . TYR A 1 169 ? 31.973 3.237 11.926 1.00 62.03 169 TYR A O 1
ATOM 1402 N N . THR A 1 170 ? 29.945 4.092 11.473 1.00 63.69 170 THR A N 1
ATOM 1403 C CA . THR A 1 170 ? 30.420 5.404 11.001 1.00 63.69 170 THR A CA 1
ATOM 1404 C C . THR A 1 170 ? 30.013 6.491 11.992 1.00 63.69 170 THR A C 1
ATOM 1406 O O . THR A 1 170 ? 28.866 6.551 12.412 1.00 63.69 170 THR A O 1
ATOM 1409 N N . MET A 1 171 ? 30.952 7.351 12.376 1.00 73.81 171 MET A N 1
ATOM 1410 C CA . MET A 1 171 ? 30.807 8.383 13.402 1.00 73.81 171 MET A CA 1
ATOM 1411 C C . MET A 1 171 ? 31.168 9.754 12.822 1.00 73.81 171 MET A C 1
ATOM 1413 O O . MET A 1 171 ? 32.194 9.881 12.164 1.00 73.81 171 MET A O 1
ATOM 1417 N N . ASP A 1 172 ? 30.362 10.781 13.089 1.00 73.94 172 ASP A N 1
ATOM 1418 C CA . ASP A 1 172 ? 30.628 12.165 12.670 1.00 73.94 172 ASP A CA 1
ATOM 1419 C C . ASP A 1 172 ? 31.148 12.997 13.860 1.00 73.94 172 ASP A C 1
ATOM 1421 O O . ASP A 1 172 ? 30.537 13.010 14.932 1.00 73.94 172 ASP A O 1
ATOM 1425 N N . ILE A 1 173 ? 32.298 13.661 13.700 1.00 81.75 173 ILE A N 1
ATOM 1426 C CA . ILE A 1 173 ? 32.973 14.442 14.747 1.00 81.75 173 ILE A CA 1
ATOM 1427 C C . ILE A 1 173 ? 33.141 15.891 14.298 1.00 81.75 173 ILE A C 1
ATOM 1429 O O . ILE A 1 173 ? 33.882 16.175 13.363 1.00 81.75 173 ILE A O 1
ATOM 1433 N N . ILE A 1 174 ? 32.538 16.836 15.018 1.00 81.19 174 ILE A N 1
ATOM 1434 C CA . ILE A 1 174 ? 32.647 18.266 14.701 1.00 81.19 174 ILE A CA 1
ATOM 1435 C C . ILE A 1 174 ? 33.858 18.892 15.408 1.00 81.19 174 ILE A C 1
ATOM 1437 O O . ILE A 1 174 ? 34.024 18.781 16.623 1.00 81.19 174 ILE A O 1
ATOM 1441 N N . LEU A 1 175 ? 34.692 19.592 14.640 1.00 81.12 175 LEU A N 1
ATOM 1442 C CA . LEU A 1 175 ? 35.924 20.257 15.058 1.00 81.12 175 LEU A CA 1
ATOM 1443 C C . LEU A 1 175 ? 35.808 21.764 14.809 1.00 81.12 175 LEU A C 1
ATOM 1445 O O . LEU A 1 175 ? 35.476 22.185 13.705 1.00 81.12 175 LEU A O 1
ATOM 1449 N N . THR A 1 176 ? 36.187 22.595 15.781 1.00 77.62 176 THR A N 1
ATOM 1450 C CA . THR A 1 176 ? 36.138 24.072 15.681 1.00 77.62 176 THR A CA 1
ATOM 1451 C C . THR A 1 176 ? 37.250 24.700 14.843 1.00 77.62 176 THR A C 1
ATOM 1453 O O . THR A 1 176 ? 37.454 25.914 14.855 1.00 77.62 176 THR A O 1
ATOM 1456 N N . LYS A 1 177 ? 38.004 23.885 14.107 1.00 79.94 177 LYS A N 1
ATOM 1457 C CA . LYS A 1 177 ? 39.060 24.368 13.224 1.00 79.94 177 LYS A CA 1
ATOM 1458 C C . LYS A 1 177 ? 38.442 24.817 11.898 1.00 79.94 177 LYS A C 1
ATOM 1460 O O . LYS A 1 177 ? 37.547 24.157 11.381 1.00 79.94 177 LYS A O 1
ATOM 1465 N N . LYS A 1 178 ? 38.949 25.918 11.336 1.00 83.81 178 LYS A N 1
ATOM 1466 C CA . LYS A 1 178 ? 38.518 26.423 10.028 1.00 83.81 178 LYS A CA 1
ATOM 1467 C C . LYS A 1 178 ? 38.852 25.410 8.933 1.00 83.81 178 LYS A C 1
ATOM 1469 O O . LYS A 1 178 ? 39.980 24.919 8.891 1.00 83.81 178 LYS A O 1
ATOM 1474 N N . TYR A 1 179 ? 37.884 25.135 8.059 1.00 84.38 179 TYR A N 1
ATOM 1475 C CA . TYR A 1 179 ? 38.077 24.258 6.907 1.00 84.38 179 TYR A CA 1
ATOM 1476 C C . TYR A 1 179 ? 39.153 24.811 5.970 1.00 84.38 179 TYR A C 1
ATOM 1478 O O . TYR A 1 179 ? 39.112 25.976 5.571 1.00 84.38 179 TYR A O 1
ATOM 1486 N N . ASP A 1 180 ? 40.107 23.949 5.634 1.00 88.88 180 ASP A N 1
ATOM 1487 C CA . ASP A 1 180 ? 41.134 24.166 4.623 1.00 88.88 180 ASP A CA 1
ATOM 1488 C C . ASP A 1 180 ? 40.815 23.243 3.443 1.00 88.88 180 ASP A C 1
ATOM 1490 O O . ASP A 1 180 ? 40.526 22.063 3.649 1.00 88.88 180 ASP A O 1
ATOM 1494 N N . ALA A 1 181 ? 40.860 23.755 2.212 1.00 89.25 181 ALA A N 1
ATOM 1495 C CA . ALA A 1 181 ? 40.599 22.956 1.016 1.00 89.25 181 ALA A CA 1
ATOM 1496 C C . ALA A 1 181 ? 41.536 21.737 0.906 1.00 89.25 181 ALA A C 1
ATOM 1498 O O . ALA A 1 181 ? 41.124 20.707 0.368 1.00 89.25 181 ALA A O 1
ATOM 1499 N N . ALA A 1 182 ? 42.746 21.810 1.476 1.00 91.94 182 ALA A N 1
ATOM 1500 C CA . ALA A 1 182 ? 43.667 20.680 1.559 1.00 91.94 182 ALA A CA 1
ATOM 1501 C C . ALA A 1 182 ? 43.098 19.510 2.383 1.00 91.94 182 ALA A C 1
ATOM 1503 O O . ALA A 1 182 ? 43.376 18.353 2.071 1.00 91.94 182 ALA A O 1
ATOM 1504 N N . LEU A 1 183 ? 42.237 19.765 3.376 1.00 91.50 183 LEU A N 1
ATOM 1505 C CA . LEU A 1 183 ? 41.565 18.713 4.153 1.00 91.50 183 LEU A CA 1
ATOM 1506 C C . LEU A 1 183 ? 40.507 17.950 3.345 1.00 91.50 183 LEU A C 1
ATOM 1508 O O . LEU A 1 183 ? 40.111 16.867 3.757 1.00 91.50 183 LEU A O 1
ATOM 1512 N N . GLY A 1 184 ? 40.069 18.458 2.191 1.00 88.81 184 GLY A N 1
ATOM 1513 C CA . GLY A 1 184 ? 39.196 17.710 1.280 1.00 88.81 184 GLY A CA 1
ATOM 1514 C C . GLY A 1 184 ? 39.935 16.649 0.455 1.00 88.81 184 GLY A C 1
ATOM 1515 O O . GLY A 1 184 ? 39.304 15.793 -0.158 1.00 88.81 184 GLY A O 1
ATOM 1516 N N . GLN A 1 185 ? 41.271 16.687 0.421 1.00 93.56 185 GLN A N 1
ATOM 1517 C CA . GLN A 1 185 ? 42.096 15.777 -0.374 1.00 93.56 185 GLN A CA 1
ATOM 1518 C C . GLN A 1 185 ? 42.738 14.727 0.539 1.00 93.56 185 GLN A C 1
ATOM 1520 O O . GLN A 1 185 ? 43.677 15.046 1.262 1.00 93.56 185 GLN A O 1
ATOM 1525 N N . LYS A 1 186 ? 42.281 13.464 0.487 1.00 91.81 186 LYS A N 1
ATOM 1526 C CA . LYS A 1 186 ? 42.784 12.377 1.363 1.00 91.81 186 LYS A CA 1
ATOM 1527 C C . LYS A 1 186 ? 44.309 12.198 1.322 1.00 91.81 186 LYS A C 1
ATOM 1529 O O . LYS A 1 186 ? 44.919 11.755 2.296 1.00 91.81 186 LYS A O 1
ATOM 1534 N N . ASP A 1 187 ? 44.929 12.545 0.196 1.00 91.81 187 ASP A N 1
ATOM 1535 C CA . ASP A 1 187 ? 46.370 12.415 0.002 1.00 91.81 187 ASP A CA 1
ATOM 1536 C C . ASP A 1 187 ? 47.208 13.588 0.507 1.00 91.81 187 ASP A C 1
ATOM 1538 O O . ASP A 1 187 ? 48.431 13.430 0.610 1.00 91.81 187 ASP A O 1
ATOM 1542 N N . SER A 1 188 ? 46.580 14.712 0.865 1.00 95.81 188 SER A N 1
ATOM 1543 C CA . SER A 1 188 ? 47.286 15.883 1.376 1.00 95.81 188 SER A CA 1
ATOM 1544 C C . SER A 1 188 ? 47.970 15.593 2.711 1.00 95.81 188 SER A C 1
ATOM 1546 O O . SER A 1 188 ? 47.577 14.712 3.491 1.00 95.81 188 SER A O 1
ATOM 1548 N N . GLN A 1 189 ? 49.033 16.346 2.987 1.00 93.69 189 GLN A N 1
ATOM 1549 C CA . GLN A 1 189 ? 49.749 16.236 4.251 1.00 93.69 189 GLN A CA 1
ATOM 1550 C C . GLN A 1 189 ? 48.857 16.689 5.418 1.00 93.69 189 GLN A C 1
ATOM 1552 O O . GLN A 1 189 ? 48.886 16.089 6.494 1.00 93.69 189 GLN A O 1
ATOM 1557 N N . GLU A 1 190 ? 48.019 17.694 5.180 1.00 92.31 190 GLU A N 1
ATOM 1558 C CA . GLU A 1 190 ? 47.055 18.265 6.111 1.00 92.31 190 GLU A CA 1
ATOM 1559 C C . GLU A 1 190 ? 46.002 17.232 6.522 1.00 92.31 190 GLU A C 1
ATOM 1561 O O . GLU A 1 190 ? 45.763 17.060 7.721 1.00 92.31 190 GLU A O 1
ATOM 1566 N N . PHE A 1 191 ? 45.435 16.496 5.555 1.00 95.44 191 PHE A N 1
ATOM 1567 C CA . PHE A 1 191 ? 44.497 15.404 5.818 1.00 95.44 191 PHE A CA 1
ATOM 1568 C C . PHE A 1 191 ? 45.156 14.333 6.680 1.00 95.44 191 PHE A C 1
ATOM 1570 O O . PHE A 1 191 ? 44.663 14.018 7.760 1.00 95.44 191 PHE A O 1
ATOM 1577 N N . LYS A 1 192 ? 46.309 13.808 6.243 1.00 94.19 192 LYS A N 1
ATOM 1578 C CA . LYS A 1 192 ? 47.011 12.700 6.913 1.00 94.19 192 LYS A CA 1
ATOM 1579 C C . LYS A 1 192 ? 47.417 13.054 8.343 1.00 94.19 192 LYS A C 1
ATOM 1581 O O . LYS A 1 192 ? 47.278 12.231 9.248 1.00 94.19 192 LYS A O 1
ATOM 1586 N N . MET A 1 193 ? 47.902 14.275 8.567 1.00 91.50 193 MET A N 1
ATOM 1587 C CA . MET A 1 193 ? 48.259 14.750 9.905 1.00 91.50 193 MET A CA 1
ATOM 1588 C C . MET A 1 193 ? 47.034 14.904 10.806 1.00 91.50 193 MET A C 1
ATOM 1590 O O . MET A 1 193 ? 47.081 14.501 11.971 1.00 91.50 193 MET A O 1
ATOM 1594 N N . MET A 1 194 ? 45.945 15.475 10.285 1.00 90.62 194 MET A N 1
ATOM 1595 C CA . MET A 1 194 ? 44.741 15.721 11.072 1.00 90.62 194 MET A CA 1
ATOM 1596 C C . MET A 1 194 ? 43.979 14.428 11.376 1.00 90.62 194 MET A C 1
ATOM 1598 O O . MET A 1 194 ? 43.613 14.206 12.529 1.00 90.62 194 MET A O 1
ATOM 1602 N N . ALA A 1 195 ? 43.837 13.546 10.382 1.00 93.19 195 ALA A N 1
ATOM 1603 C CA . ALA A 1 195 ? 43.263 12.211 10.517 1.00 93.19 195 ALA A CA 1
ATOM 1604 C C . ALA A 1 195 ? 43.976 11.417 11.616 1.00 93.19 195 ALA A C 1
ATOM 1606 O O . ALA A 1 195 ? 43.359 11.033 12.603 1.00 93.19 195 ALA A O 1
ATOM 1607 N N . LYS A 1 196 ? 45.307 11.304 11.535 1.00 92.12 196 LYS A N 1
ATOM 1608 C CA . LYS A 1 196 ? 46.118 10.582 12.528 1.00 92.12 196 LYS A CA 1
ATOM 1609 C C . LYS A 1 196 ? 46.034 11.186 13.933 1.00 92.12 196 LYS A C 1
ATOM 1611 O O . LYS A 1 196 ? 46.150 10.468 14.925 1.00 92.12 196 LYS A O 1
ATOM 1616 N N . GLY A 1 197 ? 45.864 12.506 14.035 1.00 89.12 197 GLY A N 1
ATOM 1617 C CA . GLY A 1 197 ? 45.626 13.188 15.307 1.00 89.12 197 GLY A CA 1
ATOM 1618 C C . GLY A 1 197 ? 44.297 12.773 15.940 1.00 89.12 197 GLY A C 1
ATOM 1619 O O . GLY A 1 197 ? 44.266 12.414 17.115 1.00 89.12 197 GLY A O 1
ATOM 1620 N N . ILE A 1 198 ? 43.223 12.763 15.149 1.00 86.69 198 ILE A N 1
ATOM 1621 C CA . ILE A 1 198 ? 41.879 12.359 15.584 1.00 86.69 198 ILE A CA 1
ATOM 1622 C C . ILE A 1 198 ? 41.842 10.871 15.923 1.00 86.69 198 ILE A C 1
ATOM 1624 O O . ILE A 1 198 ? 41.363 10.512 16.991 1.00 86.69 198 ILE A O 1
ATOM 1628 N N . GLU A 1 199 ? 42.416 10.012 15.080 1.00 91.56 199 GLU A N 1
ATOM 1629 C CA . GLU A 1 199 ? 42.490 8.564 15.310 1.00 91.56 199 GLU A CA 1
ATOM 1630 C C . GLU A 1 199 ? 43.208 8.237 16.621 1.00 91.56 199 GLU A C 1
ATOM 1632 O O . GLU A 1 199 ? 42.740 7.393 17.375 1.00 91.56 199 GLU A O 1
ATOM 1637 N N . ARG A 1 200 ? 44.303 8.940 16.950 1.00 88.00 200 ARG A N 1
ATOM 1638 C CA . ARG A 1 200 ? 45.000 8.779 18.240 1.00 88.00 200 ARG A CA 1
ATOM 1639 C C . ARG A 1 200 ? 44.155 9.221 19.428 1.00 88.00 200 ARG A C 1
ATOM 1641 O O . ARG A 1 200 ? 44.196 8.564 20.462 1.00 88.00 200 ARG A O 1
ATOM 1648 N N . ILE A 1 201 ? 43.420 10.325 19.293 1.00 83.44 201 ILE A N 1
ATOM 1649 C CA . ILE A 1 201 ? 42.518 10.807 20.346 1.00 83.44 201 ILE A CA 1
ATOM 1650 C C . ILE A 1 201 ? 41.391 9.795 20.557 1.00 83.44 201 ILE A C 1
ATOM 1652 O O . ILE A 1 201 ? 41.118 9.428 21.693 1.00 83.44 201 ILE A O 1
ATOM 1656 N N . LEU A 1 202 ? 40.779 9.298 19.482 1.00 85.19 202 LEU A N 1
ATOM 1657 C CA . LEU A 1 202 ? 39.724 8.291 19.556 1.00 85.19 202 LEU A CA 1
ATOM 1658 C C . LEU A 1 202 ? 40.242 6.972 20.127 1.00 85.19 202 LEU A C 1
ATOM 1660 O O . LEU A 1 202 ? 39.643 6.451 21.058 1.00 85.19 202 LEU A O 1
ATOM 1664 N N . LEU A 1 203 ? 41.392 6.478 19.669 1.00 84.81 203 LEU A N 1
ATOM 1665 C CA . LEU A 1 203 ? 42.026 5.294 20.254 1.00 84.81 203 LEU A CA 1
ATOM 1666 C C . LEU A 1 203 ? 42.263 5.475 21.755 1.00 84.81 203 LEU A C 1
ATOM 1668 O O . LEU A 1 203 ? 41.892 4.603 22.524 1.00 84.81 203 LEU A O 1
ATOM 1672 N N . PHE A 1 204 ? 42.786 6.625 22.189 1.00 83.81 204 PHE A N 1
ATOM 1673 C CA . PHE A 1 204 ? 42.986 6.910 23.611 1.00 83.81 204 PHE A CA 1
ATOM 1674 C C . PHE A 1 204 ? 41.670 6.961 24.405 1.00 83.81 204 PHE A C 1
ATOM 1676 O O . PHE A 1 204 ? 41.594 6.435 25.513 1.00 83.81 204 PHE A O 1
ATOM 1683 N N . LEU A 1 205 ? 40.616 7.568 23.848 1.00 77.19 205 LEU A N 1
ATOM 1684 C CA . LEU A 1 205 ? 39.301 7.650 24.497 1.00 77.19 205 LEU A CA 1
ATOM 1685 C C . LEU A 1 205 ? 38.634 6.275 24.643 1.00 77.19 205 LEU A C 1
ATOM 1687 O O . LEU A 1 205 ? 37.899 6.048 25.604 1.00 77.19 205 LEU A O 1
ATOM 1691 N N . TYR A 1 206 ? 38.900 5.370 23.705 1.00 77.88 206 TYR A N 1
ATOM 1692 C CA . TYR A 1 206 ? 38.280 4.050 23.626 1.00 77.88 206 TYR A CA 1
ATOM 1693 C C . TYR A 1 206 ? 39.196 2.897 24.035 1.00 77.88 206 TYR A C 1
ATOM 1695 O O . TYR A 1 206 ? 38.761 1.750 24.002 1.00 77.88 206 TYR A O 1
ATOM 1703 N N . ASP A 1 207 ? 40.412 3.182 24.503 1.00 80.19 207 ASP A N 1
ATOM 1704 C CA . ASP A 1 207 ? 41.362 2.176 25.003 1.00 80.19 207 ASP A CA 1
ATOM 1705 C C . ASP A 1 207 ? 40.774 1.365 26.177 1.00 80.19 207 ASP A C 1
ATOM 1707 O O . ASP A 1 207 ? 41.129 0.219 26.427 1.00 80.19 207 ASP A O 1
ATOM 1711 N N . SER A 1 208 ? 39.792 1.949 26.875 1.00 71.88 208 SER A N 1
ATOM 1712 C CA . SER A 1 208 ? 39.040 1.303 27.958 1.00 71.88 208 SER A CA 1
ATOM 1713 C C . SER A 1 208 ? 37.827 0.474 27.509 1.00 71.88 208 SER A C 1
ATOM 1715 O O . SER A 1 208 ? 37.185 -0.147 28.356 1.00 71.88 208 SER A O 1
ATOM 1717 N N . VAL A 1 209 ? 37.488 0.456 26.212 1.00 74.31 209 VAL A N 1
ATOM 1718 C CA . VAL A 1 209 ? 36.336 -0.273 25.657 1.00 74.31 209 VAL A CA 1
ATOM 1719 C C . VAL A 1 209 ? 36.819 -1.581 25.017 1.00 74.31 209 VAL A C 1
ATOM 1721 O O . VAL A 1 209 ? 37.407 -1.541 23.929 1.00 74.31 209 VAL A O 1
ATOM 1724 N N . PRO A 1 210 ? 36.562 -2.749 25.646 1.00 68.06 210 PRO A N 1
ATOM 1725 C CA . PRO A 1 210 ? 36.988 -4.042 25.119 1.00 68.06 210 PRO A CA 1
ATOM 1726 C C . PRO A 1 210 ? 36.480 -4.263 23.691 1.00 68.06 210 PRO A C 1
ATOM 1728 O O . PRO A 1 210 ? 35.315 -4.000 23.399 1.00 68.06 210 PRO A O 1
ATOM 1731 N N . GLY A 1 211 ? 37.355 -4.742 22.805 1.00 70.62 211 GLY A N 1
ATOM 1732 C CA . GLY A 1 211 ? 37.004 -5.055 21.415 1.00 70.62 211 GLY A CA 1
ATOM 1733 C C . GLY A 1 211 ? 37.090 -3.881 20.433 1.00 70.62 211 GLY A C 1
ATOM 1734 O O . GLY A 1 211 ? 36.797 -4.073 19.250 1.00 70.62 211 GLY A O 1
ATOM 1735 N N . THR A 1 212 ? 37.499 -2.683 20.866 1.00 72.94 212 THR A N 1
ATOM 1736 C CA . THR A 1 212 ? 37.806 -1.566 19.953 1.00 72.94 212 THR A CA 1
ATOM 1737 C C . THR A 1 212 ? 39.171 -1.785 19.310 1.00 72.94 212 THR A C 1
ATOM 1739 O O . THR A 1 212 ? 40.163 -1.906 20.022 1.00 72.94 212 THR A O 1
ATOM 1742 N N . GLN A 1 213 ? 39.235 -1.858 17.977 1.00 68.06 213 GLN A N 1
ATOM 1743 C CA . GLN A 1 213 ? 40.478 -2.220 17.285 1.00 68.06 213 GLN A CA 1
ATOM 1744 C C . GLN A 1 213 ? 41.062 -1.092 16.439 1.00 68.06 213 GLN A C 1
ATOM 1746 O O . GLN A 1 213 ? 42.280 -0.922 16.417 1.00 68.06 213 GLN A O 1
ATOM 1751 N N . LEU A 1 214 ? 40.227 -0.316 15.737 1.00 83.88 214 LEU A N 1
ATOM 1752 C CA . LEU A 1 214 ? 40.734 0.723 14.843 1.00 83.88 214 LEU A CA 1
ATOM 1753 C C . LEU A 1 214 ? 39.717 1.839 14.602 1.00 83.88 214 LEU A C 1
ATOM 1755 O O . LEU A 1 214 ? 38.567 1.575 14.250 1.00 83.88 214 LEU A O 1
ATOM 1759 N N . PHE A 1 215 ? 40.184 3.083 14.706 1.00 88.00 215 PHE A N 1
ATOM 1760 C CA . PHE A 1 215 ? 39.512 4.249 14.141 1.00 88.00 215 PHE A CA 1
ATOM 1761 C C . PHE A 1 215 ? 40.222 4.659 12.859 1.00 88.00 215 PHE A C 1
ATOM 1763 O O . PHE A 1 215 ? 41.451 4.703 12.827 1.00 88.00 215 PHE A O 1
ATOM 1770 N N . GLN A 1 216 ? 39.446 4.973 11.828 1.00 92.50 216 GLN A N 1
ATOM 1771 C CA . GLN A 1 216 ? 39.957 5.488 10.565 1.00 92.50 216 GLN A CA 1
ATOM 1772 C C . GLN A 1 216 ? 39.150 6.714 10.146 1.00 92.50 216 GLN A C 1
ATOM 1774 O O . GLN A 1 216 ? 37.940 6.610 9.960 1.00 92.50 216 GLN A O 1
ATOM 1779 N N . VAL A 1 217 ? 39.794 7.869 9.982 1.00 94.12 217 VAL A N 1
ATOM 1780 C CA . VAL A 1 217 ? 39.122 9.057 9.431 1.00 94.12 217 VAL A CA 1
ATOM 1781 C C . VAL A 1 217 ? 39.000 8.891 7.920 1.00 94.12 217 VAL A C 1
ATOM 1783 O O . VAL A 1 217 ? 39.995 8.774 7.207 1.00 94.12 217 VAL A O 1
ATOM 1786 N N . GLU A 1 218 ? 37.768 8.874 7.422 1.00 94.19 218 GLU A N 1
ATOM 1787 C CA . GLU A 1 218 ? 37.473 8.733 6.001 1.00 94.19 218 GLU A CA 1
ATOM 1788 C C . GLU A 1 218 ? 37.508 10.058 5.266 1.00 94.19 218 GLU A C 1
ATOM 1790 O O . GLU A 1 218 ? 38.037 10.115 4.158 1.00 94.19 218 GLU A O 1
ATOM 1795 N N . GLU A 1 219 ? 36.934 11.109 5.845 1.00 94.31 219 GLU A N 1
ATOM 1796 C CA . GLU A 1 219 ? 36.819 12.402 5.181 1.00 94.31 219 GLU A CA 1
ATOM 1797 C C . GLU A 1 219 ? 36.640 13.562 6.161 1.00 94.31 219 GLU A C 1
ATOM 1799 O O . GLU A 1 219 ? 36.176 13.382 7.289 1.00 94.31 219 GLU A O 1
ATOM 1804 N N . PHE A 1 220 ? 36.978 14.763 5.688 1.00 95.12 220 PHE A N 1
ATOM 1805 C CA . PHE A 1 220 ? 36.646 16.023 6.337 1.00 95.12 220 PHE A CA 1
ATOM 1806 C C . PHE A 1 220 ? 35.650 16.795 5.472 1.00 95.12 220 PHE A C 1
ATOM 1808 O O . PHE A 1 220 ? 35.894 17.017 4.287 1.00 95.12 220 PHE A O 1
ATOM 1815 N N . ARG A 1 221 ? 34.546 17.246 6.065 1.00 91.50 221 ARG A N 1
ATOM 1816 C CA . ARG A 1 221 ? 33.523 18.070 5.418 1.00 91.50 221 ARG A CA 1
ATOM 1817 C C . ARG A 1 221 ? 33.530 19.475 6.005 1.00 91.50 221 ARG A C 1
ATOM 1819 O O . ARG A 1 221 ? 33.641 19.657 7.216 1.00 91.50 221 ARG A O 1
ATOM 1826 N N . SER A 1 222 ? 33.387 20.479 5.146 1.00 90.12 222 SER A N 1
ATOM 1827 C CA . SER A 1 222 ? 33.122 21.849 5.590 1.00 90.12 222 SER A CA 1
ATOM 1828 C C . SER A 1 222 ? 31.683 21.949 6.096 1.00 90.12 222 SER A C 1
ATOM 1830 O O . SER A 1 222 ? 30.770 21.466 5.426 1.00 90.12 222 SER A O 1
ATOM 1832 N N . LEU A 1 223 ? 31.468 22.582 7.251 1.00 83.50 223 LEU A N 1
ATOM 1833 C CA . LEU A 1 223 ? 30.129 22.928 7.727 1.00 83.50 223 LEU A CA 1
ATOM 1834 C C . LEU A 1 223 ? 29.816 24.382 7.324 1.00 83.50 223 LEU A C 1
ATOM 1836 O O . LEU A 1 223 ? 30.463 25.296 7.845 1.00 83.50 223 LEU A O 1
ATOM 1840 N N . PRO A 1 224 ? 28.848 24.621 6.410 1.00 70.81 224 PRO A N 1
ATOM 1841 C CA . PRO A 1 224 ? 28.658 25.921 5.752 1.00 70.81 224 PRO A CA 1
ATOM 1842 C C . PRO A 1 224 ? 28.433 27.113 6.692 1.00 70.81 224 PRO A C 1
ATOM 1844 O O . PRO A 1 224 ? 28.742 28.243 6.327 1.00 70.81 224 PRO A O 1
ATOM 1847 N N . SER A 1 225 ? 27.904 26.879 7.895 1.00 69.00 225 SER A N 1
ATOM 1848 C CA . SER A 1 225 ? 27.425 27.927 8.800 1.00 69.00 225 SER A CA 1
ATOM 1849 C C . SER A 1 225 ? 28.321 28.207 10.013 1.00 69.00 225 SER A C 1
ATOM 1851 O O . SER A 1 225 ? 28.048 29.159 10.741 1.00 69.00 225 SER A O 1
ATOM 1853 N N . THR A 1 226 ? 29.382 27.426 10.265 1.00 66.12 226 THR A N 1
ATOM 1854 C CA . THR A 1 226 ? 30.027 27.424 11.599 1.00 66.12 226 THR A CA 1
ATOM 1855 C C . THR A 1 226 ? 31.547 27.598 11.629 1.00 66.12 226 THR A C 1
ATOM 1857 O O . THR A 1 226 ? 32.123 27.548 12.712 1.00 66.12 226 THR A O 1
ATOM 1860 N N . ASN A 1 227 ? 32.236 27.830 10.501 1.00 77.88 227 ASN A N 1
ATOM 1861 C CA . ASN A 1 227 ? 33.716 27.798 10.443 1.00 77.88 227 ASN A CA 1
ATOM 1862 C C . ASN A 1 227 ? 34.316 26.504 11.049 1.00 77.88 227 ASN A C 1
ATOM 1864 O O . ASN A 1 227 ? 35.474 26.492 11.462 1.00 77.88 227 ASN A O 1
ATOM 1868 N N . CYS A 1 228 ? 33.533 25.426 11.106 1.00 80.81 228 CYS A N 1
ATOM 1869 C CA . CYS A 1 228 ? 33.923 24.140 11.666 1.00 80.81 228 CYS A CA 1
ATOM 1870 C C . CYS A 1 228 ? 34.140 23.112 10.552 1.00 80.81 228 CYS A C 1
ATOM 1872 O O . CYS A 1 228 ? 33.642 23.252 9.432 1.00 80.81 228 CYS A O 1
ATOM 1874 N N . ILE A 1 229 ? 34.857 22.047 10.892 1.00 86.81 229 ILE A N 1
ATOM 1875 C CA . ILE A 1 229 ? 35.060 20.873 10.046 1.00 86.81 229 ILE A CA 1
ATOM 1876 C C . ILE A 1 229 ? 34.362 19.684 10.707 1.00 86.81 229 ILE A C 1
ATOM 1878 O O . ILE A 1 229 ? 34.543 19.460 11.898 1.00 86.81 229 ILE A O 1
ATOM 1882 N N . SER A 1 230 ? 33.601 18.904 9.948 1.00 88.44 230 SER A N 1
ATOM 1883 C CA . SER A 1 230 ? 33.104 17.585 10.355 1.00 88.44 230 SER A CA 1
ATOM 1884 C C . SER A 1 230 ? 34.097 16.517 9.882 1.00 88.44 230 SER A C 1
ATOM 1886 O O . SER A 1 230 ? 34.515 16.538 8.729 1.00 88.44 230 SER A O 1
ATOM 1888 N N . ALA A 1 231 ? 34.536 15.629 10.767 1.00 91.25 231 ALA A N 1
ATOM 1889 C CA . ALA A 1 231 ? 35.422 14.511 10.474 1.00 91.25 231 ALA A CA 1
ATOM 1890 C C . ALA A 1 231 ? 34.633 13.208 10.585 1.00 91.25 231 ALA A C 1
ATOM 1892 O O . ALA A 1 231 ? 34.160 12.851 11.665 1.00 91.25 231 ALA A O 1
ATOM 1893 N N . ILE A 1 232 ? 34.513 12.485 9.478 1.00 87.69 232 ILE A N 1
ATOM 1894 C CA . ILE A 1 232 ? 33.778 11.223 9.433 1.00 87.69 232 ILE A CA 1
ATOM 1895 C C . ILE A 1 232 ? 34.754 10.086 9.685 1.00 87.69 232 ILE A C 1
ATOM 1897 O O . ILE A 1 232 ? 35.723 9.909 8.951 1.00 87.69 232 ILE A O 1
ATOM 1901 N N . CYS A 1 233 ? 34.501 9.327 10.741 1.00 89.19 233 CYS A N 1
ATOM 1902 C CA . CYS A 1 233 ? 35.370 8.280 11.251 1.00 89.19 233 CYS A CA 1
ATOM 1903 C C . CYS A 1 233 ? 34.669 6.927 11.157 1.00 89.19 233 CYS A C 1
ATOM 1905 O O . CYS A 1 233 ? 33.551 6.769 11.635 1.00 89.19 233 CYS A O 1
ATOM 1907 N N . ASN A 1 234 ? 35.336 5.925 10.599 1.00 82.94 234 ASN A N 1
ATOM 1908 C CA . ASN A 1 234 ? 34.904 4.539 10.679 1.00 82.94 234 ASN A CA 1
ATOM 1909 C C . ASN A 1 234 ? 35.528 3.876 11.908 1.00 82.94 234 ASN A C 1
ATOM 1911 O O . ASN A 1 234 ? 36.746 3.913 12.093 1.00 82.94 234 ASN A O 1
ATOM 1915 N N . LEU A 1 235 ? 34.689 3.244 12.721 1.00 82.00 235 LEU A N 1
ATOM 1916 C CA . LEU A 1 235 ? 35.094 2.371 13.811 1.00 82.00 235 LEU A CA 1
ATOM 1917 C C . LEU A 1 235 ? 35.009 0.917 13.346 1.00 82.00 235 LEU A C 1
ATOM 1919 O O . LEU A 1 235 ? 33.957 0.455 12.897 1.00 82.00 235 LEU A O 1
ATOM 1923 N N . LYS A 1 236 ? 36.118 0.195 13.507 1.00 76.50 236 LYS A N 1
ATOM 1924 C CA . LYS A 1 236 ? 36.174 -1.263 13.386 1.00 76.50 236 LYS A CA 1
ATOM 1925 C C . LYS A 1 236 ? 36.261 -1.870 14.782 1.00 76.50 236 LYS A C 1
ATOM 1927 O O . LYS A 1 236 ? 37.186 -1.565 15.544 1.00 76.50 236 LYS A O 1
ATOM 1932 N N . SER A 1 237 ? 35.281 -2.700 15.126 1.00 71.06 237 SER A N 1
ATOM 1933 C CA . SER A 1 237 ? 35.218 -3.388 16.413 1.00 71.06 237 SER A CA 1
ATOM 1934 C C . SER A 1 237 ? 34.748 -4.825 16.229 1.00 71.06 237 SER A C 1
ATOM 1936 O O . SER A 1 237 ? 33.897 -5.095 15.389 1.00 71.06 237 SER A O 1
ATOM 1938 N N . VAL A 1 238 ? 35.309 -5.731 17.030 1.00 49.44 238 VAL A N 1
ATOM 1939 C CA . VAL A 1 238 ? 35.023 -7.173 16.961 1.00 49.44 238 VAL A CA 1
ATOM 1940 C C . VAL A 1 238 ? 33.896 -7.591 17.913 1.00 49.44 238 VAL A C 1
ATOM 1942 O O . VAL A 1 238 ? 33.365 -8.686 17.771 1.00 49.44 238 VAL A O 1
ATOM 1945 N N . ASP A 1 239 ? 33.477 -6.740 18.862 1.00 58.47 239 ASP A N 1
ATOM 1946 C CA . ASP A 1 239 ? 32.567 -7.191 19.929 1.00 58.47 239 ASP A CA 1
ATOM 1947 C C . ASP A 1 239 ? 31.653 -6.100 20.518 1.00 58.47 239 ASP A C 1
ATOM 1949 O O . ASP A 1 239 ? 31.594 -5.868 21.729 1.00 58.47 239 ASP A O 1
ATOM 1953 N N . LEU A 1 240 ? 30.903 -5.398 19.666 1.00 56.75 240 LEU A N 1
ATOM 1954 C CA . LEU A 1 240 ? 29.934 -4.398 20.126 1.00 56.75 240 LEU A CA 1
ATOM 1955 C C . LEU A 1 240 ? 28.510 -4.761 19.701 1.00 56.75 240 LEU A C 1
ATOM 1957 O O . LEU A 1 240 ? 27.967 -4.237 18.738 1.00 56.75 240 LEU A O 1
ATOM 1961 N N . LYS A 1 241 ? 27.861 -5.631 20.490 1.00 48.78 241 LYS A N 1
ATOM 1962 C CA . LYS A 1 241 ? 26.406 -5.893 20.403 1.00 48.78 241 LYS A CA 1
ATOM 1963 C C . LYS A 1 241 ? 25.549 -4.760 21.007 1.00 48.78 241 LYS A C 1
ATOM 1965 O O . LYS A 1 241 ? 24.329 -4.850 20.981 1.00 48.78 241 LYS A O 1
ATOM 1970 N N . ASN A 1 242 ? 26.148 -3.729 21.618 1.00 57.03 242 ASN A N 1
ATOM 1971 C CA . ASN A 1 242 ? 25.407 -2.727 22.390 1.00 57.03 242 ASN A CA 1
ATOM 1972 C C . ASN A 1 242 ? 25.953 -1.303 22.195 1.00 57.03 242 ASN A C 1
ATOM 1974 O O . ASN A 1 242 ? 26.965 -0.927 22.788 1.00 57.03 242 ASN A O 1
ATOM 1978 N N . GLU A 1 243 ? 25.219 -0.499 21.426 1.00 53.38 243 GLU A N 1
ATOM 1979 C CA . GLU A 1 243 ? 25.477 0.925 21.170 1.00 53.38 243 GLU A CA 1
ATOM 1980 C C . GLU A 1 243 ? 25.664 1.744 22.467 1.00 53.38 243 GLU A C 1
ATOM 1982 O O . GLU A 1 243 ? 26.458 2.685 22.523 1.00 53.38 243 GLU A O 1
ATOM 1987 N N . LYS A 1 244 ? 25.004 1.348 23.564 1.00 58.47 244 LYS A N 1
ATOM 1988 C CA . LYS A 1 244 ? 25.122 2.009 24.872 1.00 58.47 244 LYS A CA 1
ATOM 1989 C C . LYS A 1 244 ? 26.527 1.887 25.471 1.00 58.47 244 LYS A C 1
ATOM 1991 O O . LYS A 1 244 ? 27.036 2.850 26.040 1.00 58.47 244 LYS A O 1
ATOM 1996 N N . LYS A 1 245 ? 27.195 0.740 25.276 1.00 66.12 245 LYS A N 1
ATOM 1997 C CA . LYS A 1 245 ? 28.586 0.528 25.720 1.00 66.12 245 LYS A CA 1
ATOM 1998 C C . LYS A 1 245 ? 29.583 1.400 24.949 1.00 66.12 245 LYS A C 1
ATOM 2000 O O . LYS A 1 245 ? 30.656 1.675 25.474 1.00 66.12 245 LYS A O 1
ATOM 2005 N N . LEU A 1 246 ? 29.212 1.853 23.747 1.00 62.75 246 LEU A N 1
ATOM 2006 C CA . LEU A 1 246 ? 29.987 2.805 22.954 1.00 62.75 246 LEU A CA 1
ATOM 2007 C C . LEU A 1 246 ? 29.783 4.246 23.454 1.00 62.75 246 LEU A C 1
ATOM 2009 O O . LEU A 1 246 ? 30.746 4.985 23.620 1.00 62.75 246 LEU A O 1
ATOM 2013 N N . LYS A 1 247 ? 28.532 4.643 23.724 1.00 60.28 247 LYS A N 1
ATOM 2014 C CA . LYS A 1 247 ? 28.157 6.034 24.047 1.00 60.28 247 LYS A CA 1
ATOM 2015 C C . LYS A 1 247 ? 28.546 6.473 25.466 1.00 60.28 247 LYS A C 1
ATOM 2017 O O . LYS A 1 247 ? 28.950 7.622 25.661 1.00 60.28 247 LYS A O 1
ATOM 2022 N N . ASP A 1 248 ? 28.428 5.591 26.457 1.00 69.31 248 ASP A N 1
ATOM 2023 C CA . ASP A 1 248 ? 28.585 5.954 27.875 1.00 69.31 248 ASP A CA 1
ATOM 2024 C C . ASP A 1 248 ? 30.022 6.367 28.269 1.00 69.31 248 ASP A C 1
ATOM 2026 O O . ASP A 1 248 ? 30.173 7.386 28.955 1.00 69.31 248 ASP A O 1
ATOM 2030 N N . PRO A 1 249 ? 31.095 5.685 27.813 1.00 69.38 249 PRO A N 1
ATOM 2031 C CA . PRO A 1 249 ? 32.472 6.118 28.068 1.00 69.38 249 PRO A CA 1
ATOM 2032 C C . PRO A 1 249 ? 32.767 7.513 27.508 1.00 69.38 249 PRO A C 1
ATOM 2034 O O . PRO A 1 249 ? 33.428 8.315 28.167 1.00 69.38 249 PRO A O 1
ATOM 2037 N N . ILE A 1 250 ? 32.220 7.845 26.334 1.00 59.62 250 ILE A N 1
ATOM 2038 C CA . ILE A 1 250 ? 32.422 9.152 25.701 1.00 59.62 250 ILE A CA 1
ATOM 2039 C C . ILE A 1 250 ? 31.702 10.253 26.476 1.00 59.62 250 ILE A C 1
ATOM 2041 O O . ILE A 1 250 ? 32.303 11.277 26.800 1.00 59.62 250 ILE A O 1
ATOM 2045 N N . LYS A 1 251 ? 30.423 10.029 26.820 1.00 59.28 251 LYS A N 1
ATOM 2046 C CA . LYS A 1 251 ? 29.647 10.957 27.656 1.00 59.28 251 LYS A CA 1
ATOM 2047 C C . LYS A 1 251 ? 30.371 11.227 28.971 1.00 59.28 251 LYS A C 1
ATOM 2049 O O . LYS A 1 251 ? 30.471 12.379 29.391 1.00 59.28 251 LYS A O 1
ATOM 2054 N N . ARG A 1 252 ? 30.944 10.180 29.571 1.00 70.81 252 ARG A N 1
ATOM 2055 C CA . ARG A 1 252 ? 31.751 10.277 30.785 1.00 70.81 252 ARG A CA 1
ATOM 2056 C C . ARG A 1 252 ? 33.015 11.116 30.575 1.00 70.81 252 ARG A C 1
ATOM 2058 O O . ARG A 1 252 ? 33.210 12.070 31.320 1.00 70.81 252 ARG A O 1
ATOM 2065 N N . GLN A 1 253 ? 33.826 10.843 29.550 1.00 64.62 253 GLN A N 1
ATOM 2066 C CA . GLN A 1 253 ? 35.055 11.609 29.276 1.00 64.62 253 GLN A CA 1
ATOM 2067 C C . GLN A 1 253 ? 34.786 13.090 28.944 1.00 64.62 253 GLN A C 1
ATOM 2069 O O . GLN A 1 253 ? 35.562 13.958 29.351 1.00 64.62 253 GLN A O 1
ATOM 2074 N N . ILE A 1 254 ? 33.669 13.392 28.268 1.00 54.50 254 ILE A N 1
ATOM 2075 C CA . ILE A 1 254 ? 33.195 14.768 28.038 1.00 54.50 254 ILE A CA 1
ATOM 2076 C C . ILE A 1 254 ? 32.809 15.424 29.366 1.00 54.50 254 ILE A C 1
ATOM 2078 O O . ILE A 1 254 ? 33.267 16.527 29.659 1.00 54.50 254 ILE A O 1
ATOM 2082 N N . SER A 1 255 ? 32.009 14.741 30.192 1.00 57.78 255 SER A N 1
ATOM 2083 C CA . SER A 1 255 ? 31.564 15.273 31.487 1.00 57.78 255 SER A CA 1
ATOM 2084 C C . SER A 1 255 ? 32.711 15.483 32.484 1.00 57.78 255 SER A C 1
ATOM 2086 O O . SER A 1 255 ? 32.659 16.398 33.298 1.00 57.78 255 SER A O 1
ATOM 2088 N N . GLU A 1 256 ? 33.774 14.678 32.388 1.00 69.00 256 GLU A N 1
ATOM 2089 C CA . GLU A 1 256 ? 34.967 14.766 33.237 1.00 69.00 256 GLU A CA 1
ATOM 2090 C C . GLU A 1 256 ? 35.946 15.869 32.783 1.00 69.00 256 GLU A C 1
ATOM 2092 O O . GLU A 1 256 ? 36.992 16.048 33.406 1.00 69.00 256 GLU A O 1
ATOM 2097 N N . GLY A 1 257 ? 35.652 16.604 31.699 1.00 55.03 257 GLY A N 1
ATOM 2098 C CA . GLY A 1 257 ? 36.501 17.696 31.202 1.00 55.03 257 GLY A CA 1
ATOM 2099 C C . GLY A 1 257 ? 37.886 17.247 30.717 1.00 55.03 257 GLY A C 1
ATOM 2100 O O . GLY A 1 257 ? 38.785 18.071 30.544 1.00 55.03 257 GLY A O 1
ATOM 2101 N N . ARG A 1 258 ? 38.075 15.937 30.506 1.00 60.06 258 ARG A N 1
ATOM 2102 C CA . ARG A 1 258 ? 39.347 15.329 30.079 1.00 60.06 258 ARG A CA 1
ATOM 2103 C C . ARG A 1 258 ? 39.649 15.574 28.601 1.00 60.06 258 ARG A C 1
ATOM 2105 O O . ARG A 1 258 ? 40.807 15.538 28.193 1.00 60.06 258 ARG A O 1
ATOM 2112 N N . LEU A 1 259 ? 38.624 15.912 27.819 1.00 56.06 259 LEU A N 1
ATOM 2113 C CA . LEU A 1 259 ? 38.747 16.522 26.496 1.00 56.06 259 LEU A CA 1
ATOM 2114 C C . LEU A 1 259 ? 39.133 18.002 26.662 1.00 56.06 259 LEU A C 1
ATOM 2116 O O . LEU A 1 259 ? 38.295 18.897 26.624 1.00 56.06 259 LEU A O 1
ATOM 2120 N N . GLY A 1 260 ? 40.414 18.242 26.949 1.00 40.78 260 GLY A N 1
ATOM 2121 C CA . GLY A 1 260 ? 40.963 19.568 27.235 1.00 40.78 260 GLY A CA 1
ATOM 2122 C C . GLY A 1 260 ? 40.840 20.582 26.084 1.00 40.78 260 GLY A C 1
ATOM 2123 O O . GLY A 1 260 ? 40.509 20.242 24.951 1.00 40.78 260 GLY A O 1
ATOM 2124 N N . LYS A 1 261 ? 41.182 21.842 26.404 1.00 42.03 261 LYS A N 1
ATOM 2125 C CA . LYS A 1 261 ? 41.083 23.115 25.640 1.00 42.03 261 LYS A CA 1
ATOM 2126 C C . LYS A 1 261 ? 41.433 23.124 24.132 1.00 42.03 261 LYS A C 1
ATOM 2128 O O . LYS A 1 261 ? 41.276 24.163 23.500 1.00 42.03 261 LYS A O 1
ATOM 2133 N N . THR A 1 262 ? 41.913 22.034 23.544 1.00 38.72 262 THR A N 1
ATOM 2134 C CA . THR A 1 262 ? 42.257 21.910 22.115 1.00 38.72 262 THR A CA 1
ATOM 2135 C C . THR A 1 262 ? 41.066 21.473 21.248 1.00 38.72 262 THR A C 1
ATOM 2137 O O . THR A 1 262 ? 41.080 21.697 20.042 1.00 38.72 262 THR A O 1
ATOM 2140 N N . LEU A 1 263 ? 40.019 20.902 21.853 1.00 40.88 263 LEU A N 1
ATOM 2141 C CA . LEU A 1 263 ? 38.737 20.588 21.217 1.00 40.88 263 LEU A CA 1
ATOM 2142 C C . LEU A 1 263 ? 37.649 21.390 21.935 1.00 40.88 263 LEU A C 1
ATOM 2144 O O . LEU A 1 263 ? 37.160 20.985 22.985 1.00 40.88 263 LEU A O 1
ATOM 2148 N N . THR A 1 264 ? 37.282 22.560 21.412 1.00 32.78 264 THR A N 1
ATOM 2149 C CA . THR A 1 264 ? 36.089 23.267 21.899 1.00 32.78 264 THR A CA 1
ATOM 2150 C C . THR A 1 264 ? 34.877 22.566 21.303 1.00 32.78 264 THR A C 1
ATOM 2152 O O . THR A 1 264 ? 34.406 22.925 20.234 1.00 32.78 264 THR A O 1
ATOM 2155 N N . THR A 1 265 ? 34.383 21.512 21.942 1.00 35.66 265 THR A N 1
ATOM 2156 C CA . THR A 1 265 ? 33.076 20.981 21.571 1.00 35.66 265 THR A CA 1
ATOM 2157 C C . THR A 1 265 ? 32.025 21.943 22.117 1.00 35.66 265 THR A C 1
ATOM 2159 O O . THR A 1 265 ? 31.837 22.062 23.326 1.00 35.66 265 THR A O 1
ATOM 2162 N N . THR A 1 266 ? 31.287 22.640 21.251 1.00 29.50 266 THR A N 1
ATOM 2163 C CA . THR A 1 266 ? 29.932 23.086 21.609 1.00 29.50 266 THR A CA 1
ATOM 2164 C C . THR A 1 266 ? 29.054 21.841 21.682 1.00 29.50 266 THR A C 1
ATOM 2166 O O . THR A 1 266 ? 28.239 21.570 20.809 1.00 29.50 266 THR A O 1
ATOM 2169 N N . CYS A 1 267 ? 29.294 21.019 22.699 1.00 31.67 267 CYS A N 1
ATOM 2170 C CA . CYS A 1 267 ? 28.418 19.931 23.080 1.00 31.67 267 CYS A CA 1
ATOM 2171 C C . CYS A 1 267 ? 27.309 20.541 23.940 1.00 31.67 267 CYS A C 1
ATOM 2173 O O . CYS A 1 267 ? 27.452 20.674 25.154 1.00 31.67 267 CYS A O 1
ATOM 2175 N N . SER A 1 268 ? 26.175 20.880 23.322 1.00 33.00 268 SER A N 1
ATOM 2176 C CA . SER A 1 268 ? 24.918 20.590 24.013 1.00 33.00 268 SER A CA 1
ATOM 2177 C C . SER A 1 268 ? 24.871 19.068 24.227 1.00 33.00 268 SER A C 1
ATOM 2179 O O . SER A 1 268 ? 25.518 18.316 23.494 1.00 33.00 268 SER A O 1
ATOM 2181 N N . GLN A 1 269 ? 24.164 18.586 25.249 1.00 32.38 269 GLN A N 1
ATOM 2182 C CA . GLN A 1 269 ? 24.182 17.180 25.695 1.00 32.38 269 GLN A CA 1
ATOM 2183 C C . GLN A 1 269 ? 23.786 16.121 24.625 1.00 32.38 269 GLN A C 1
ATOM 2185 O O . GLN A 1 269 ? 23.796 14.928 24.928 1.00 32.38 269 GLN A O 1
ATOM 2190 N N . ASN A 1 270 ? 23.526 16.525 23.373 1.00 35.53 270 ASN A N 1
ATOM 2191 C CA . ASN A 1 270 ? 23.034 15.706 22.261 1.00 35.53 270 ASN A CA 1
ATOM 2192 C C . ASN A 1 270 ? 24.011 15.568 21.064 1.00 35.53 270 ASN A C 1
ATOM 2194 O O . ASN A 1 270 ? 23.638 15.023 20.032 1.00 35.53 270 ASN A O 1
ATOM 2198 N N . GLY A 1 271 ? 25.263 16.028 21.162 1.00 33.00 271 GLY A N 1
ATOM 2199 C CA . GLY A 1 271 ? 26.193 16.149 20.021 1.00 33.00 271 GLY A CA 1
ATOM 2200 C C . GLY A 1 271 ? 26.880 14.878 19.480 1.00 33.00 271 GLY A C 1
ATOM 2201 O O . GLY A 1 271 ? 28.044 14.965 19.098 1.00 33.00 271 GLY A O 1
ATOM 2202 N N . PHE A 1 272 ? 26.209 13.722 19.427 1.00 33.50 272 PHE A N 1
ATOM 2203 C CA . PHE A 1 272 ? 26.659 12.556 18.644 1.00 33.50 272 PHE A CA 1
ATOM 2204 C C . PHE A 1 272 ? 25.531 12.119 17.708 1.00 33.50 272 PHE A C 1
ATOM 2206 O O . PHE A 1 272 ? 24.590 11.472 18.162 1.00 33.50 272 PHE A O 1
ATOM 2213 N N . SER A 1 273 ? 25.622 12.448 16.415 1.00 37.78 273 SER A N 1
ATOM 2214 C CA . SER A 1 273 ? 24.691 11.932 15.406 1.00 37.78 273 SER A CA 1
ATOM 2215 C C . SER A 1 273 ? 25.363 10.843 14.573 1.00 37.78 273 SER A C 1
ATOM 2217 O O . SER A 1 273 ? 26.324 11.111 13.851 1.00 37.78 273 SER A O 1
ATOM 2219 N N . PHE A 1 274 ? 24.819 9.632 14.631 1.00 35.56 274 PHE A N 1
ATOM 2220 C CA . PHE A 1 274 ? 24.842 8.735 13.482 1.00 35.56 274 PHE A CA 1
ATOM 2221 C C . PHE A 1 274 ? 23.798 9.310 12.517 1.00 35.56 274 PHE A C 1
ATOM 2223 O O . PHE A 1 274 ? 22.645 9.458 12.909 1.00 35.56 274 PHE A O 1
ATOM 2230 N N . LYS A 1 275 ? 24.212 9.790 11.339 1.00 38.47 275 LYS A N 1
ATOM 2231 C CA . LYS A 1 275 ? 23.284 10.395 10.374 1.00 38.47 275 LYS A CA 1
ATOM 2232 C C . LYS A 1 275 ? 22.744 9.322 9.441 1.00 38.47 275 LYS A C 1
ATOM 2234 O O . LYS A 1 275 ? 23.363 9.063 8.412 1.00 38.47 275 LYS A O 1
ATOM 2239 N N . ASP A 1 276 ? 21.579 8.785 9.772 1.00 42.12 276 ASP A N 1
ATOM 2240 C CA . ASP A 1 276 ? 20.664 8.263 8.766 1.00 42.12 276 ASP A CA 1
ATOM 2241 C C . ASP A 1 276 ? 19.738 9.421 8.372 1.00 42.12 276 ASP A C 1
ATOM 2243 O O . ASP A 1 276 ? 19.013 9.963 9.203 1.00 42.12 276 ASP A O 1
ATOM 2247 N N . VAL A 1 277 ? 19.819 9.882 7.119 1.00 45.88 277 VAL A N 1
ATOM 2248 C CA . VAL A 1 277 ? 18.798 10.791 6.578 1.00 45.88 277 VAL A CA 1
ATOM 2249 C C . VAL A 1 277 ? 17.614 9.914 6.229 1.00 45.88 277 VAL A C 1
ATOM 2251 O O . VAL A 1 277 ? 17.673 9.157 5.260 1.00 45.88 277 VAL A O 1
ATOM 2254 N N . ILE A 1 278 ? 16.564 9.988 7.039 1.00 55.16 278 ILE A N 1
ATOM 2255 C CA . ILE A 1 278 ? 15.352 9.215 6.804 1.00 55.16 278 ILE A CA 1
ATOM 2256 C C . ILE A 1 278 ? 14.327 10.137 6.150 1.00 55.16 278 ILE A C 1
ATOM 2258 O O . ILE A 1 278 ? 13.996 11.199 6.685 1.00 55.16 278 ILE A O 1
ATOM 2262 N N . VAL A 1 279 ? 13.878 9.737 4.961 1.00 66.88 279 VAL A N 1
ATOM 2263 C CA . VAL A 1 279 ? 12.859 10.438 4.178 1.00 66.88 279 VAL A CA 1
ATOM 2264 C C . VAL A 1 279 ? 11.557 9.663 4.310 1.00 66.88 279 VAL A C 1
ATOM 2266 O O . VAL A 1 279 ? 11.484 8.502 3.910 1.00 66.88 279 VAL A O 1
ATOM 2269 N N . PHE A 1 280 ? 10.531 10.303 4.864 1.00 76.25 280 PHE A N 1
ATOM 2270 C CA . PHE A 1 280 ? 9.212 9.701 5.041 1.00 76.25 280 PHE A CA 1
ATOM 2271 C C . PHE A 1 280 ? 8.209 10.326 4.084 1.00 76.25 280 PHE A C 1
ATOM 2273 O O . PHE A 1 280 ? 7.982 11.531 4.138 1.00 76.25 280 PHE A O 1
ATOM 2280 N N . GLU A 1 281 ? 7.557 9.516 3.251 1.00 80.44 281 GLU A N 1
ATOM 2281 C CA . GLU A 1 281 ? 6.407 9.975 2.471 1.00 80.44 281 GLU A CA 1
ATOM 2282 C C . GLU A 1 281 ? 5.148 9.951 3.343 1.00 80.44 281 GLU A C 1
ATOM 2284 O O . GLU A 1 281 ? 4.777 8.927 3.913 1.00 80.44 281 GLU A O 1
ATOM 2289 N N . SER A 1 282 ? 4.499 11.103 3.474 1.00 82.62 282 SER A N 1
ATOM 2290 C CA . SER A 1 282 ? 3.260 11.292 4.228 1.00 82.62 282 SER A CA 1
ATOM 2291 C C . SER A 1 282 ? 2.230 12.022 3.376 1.00 82.62 282 SER A C 1
ATOM 2293 O O . SER A 1 282 ? 2.569 12.703 2.413 1.00 82.62 282 SER A O 1
ATOM 2295 N N . GLU A 1 283 ? 0.951 11.879 3.720 1.00 85.81 283 GLU A N 1
ATOM 2296 C CA . GLU A 1 283 ? -0.155 12.466 2.965 1.00 85.81 283 GLU A CA 1
ATOM 2297 C C . GLU A 1 283 ? -1.150 13.144 3.908 1.00 85.81 283 GLU A C 1
ATOM 2299 O O . GLU A 1 283 ? -1.653 12.504 4.822 1.00 85.81 283 GLU A O 1
ATOM 2304 N N . ILE A 1 284 ? -1.469 14.422 3.690 1.00 85.12 284 ILE A N 1
ATOM 2305 C CA . ILE A 1 284 ? -2.496 15.154 4.454 1.00 85.12 284 ILE A CA 1
ATOM 2306 C C . ILE A 1 284 ? -3.638 15.592 3.544 1.00 85.12 284 ILE A C 1
ATOM 2308 O O . ILE A 1 284 ? -3.428 15.909 2.381 1.00 85.12 284 ILE A O 1
ATOM 2312 N N . LYS A 1 285 ? -4.859 15.650 4.071 1.00 84.88 285 LYS A N 1
ATOM 2313 C CA . LYS A 1 285 ? -6.041 16.091 3.325 1.00 84.88 285 LYS A CA 1
ATOM 2314 C C . LYS A 1 285 ? -6.343 17.561 3.599 1.00 84.88 285 LYS A C 1
ATOM 2316 O O . LYS A 1 285 ? -6.528 17.956 4.746 1.00 84.88 285 LYS A O 1
ATOM 2321 N N . VAL A 1 286 ? -6.412 18.361 2.543 1.00 87.75 286 VAL A N 1
ATOM 2322 C CA . VAL A 1 286 ? -6.611 19.812 2.579 1.00 87.75 286 VAL A CA 1
ATOM 2323 C C . VAL A 1 286 ? -7.931 20.151 1.890 1.00 87.75 286 VAL A C 1
ATOM 2325 O O . VAL A 1 286 ? -8.115 19.818 0.716 1.00 87.75 286 VAL A O 1
ATOM 2328 N N . ASP A 1 287 ? -8.850 20.820 2.596 1.00 83.44 287 ASP A N 1
ATOM 2329 C CA . ASP A 1 287 ? -10.113 21.291 2.015 1.00 83.44 287 ASP A CA 1
ATOM 2330 C C . ASP A 1 287 ? -9.875 22.610 1.260 1.00 83.44 287 ASP A C 1
ATOM 2332 O O . ASP A 1 287 ? -10.218 23.707 1.710 1.00 83.44 287 ASP A O 1
ATOM 2336 N N . GLU A 1 288 ? -9.235 22.493 0.104 1.00 85.81 288 GLU A N 1
ATOM 2337 C CA . GLU A 1 288 ? -9.029 23.574 -0.849 1.00 85.81 288 GLU A CA 1
ATOM 2338 C C . GLU A 1 288 ? -9.429 23.106 -2.250 1.00 85.81 288 GLU A C 1
ATOM 2340 O O . GLU A 1 288 ? -9.385 21.912 -2.561 1.00 85.81 288 GLU A O 1
ATOM 2345 N N . GLN A 1 289 ? -9.858 24.046 -3.098 1.00 86.44 289 GLN A N 1
ATOM 2346 C CA . GLN A 1 289 ? -10.215 23.718 -4.469 1.00 86.44 289 GLN A CA 1
ATOM 2347 C C . GLN A 1 289 ? -8.997 23.231 -5.237 1.00 86.44 289 GLN A C 1
ATOM 2349 O O . GLN A 1 289 ? -8.035 23.966 -5.452 1.00 86.44 289 GLN A O 1
ATOM 2354 N N . PHE A 1 290 ? -9.071 21.987 -5.694 1.00 88.62 290 PHE A N 1
ATOM 2355 C CA . PHE A 1 290 ? -8.039 21.434 -6.546 1.00 88.62 290 PHE A CA 1
ATOM 2356 C C . PHE A 1 290 ? -8.132 22.070 -7.933 1.00 88.62 290 PHE A C 1
ATOM 2358 O O . PHE A 1 290 ? -9.088 21.832 -8.680 1.00 88.62 290 PHE A O 1
ATOM 2365 N N . SER A 1 291 ? -7.120 22.846 -8.311 1.00 90.81 291 SER A N 1
ATOM 2366 C CA . SER A 1 291 ? -6.913 23.205 -9.710 1.00 90.81 291 SER A CA 1
ATOM 2367 C C . SER A 1 291 ? -6.077 22.114 -10.381 1.00 90.81 291 SER A C 1
ATOM 2369 O O . SER A 1 291 ? -5.193 21.520 -9.768 1.00 90.81 291 SER A O 1
ATOM 2371 N N . LYS A 1 292 ? -6.324 21.843 -11.668 1.00 87.88 292 LYS A N 1
ATOM 2372 C CA . LYS A 1 292 ? -5.500 20.887 -12.435 1.00 87.88 292 LYS A CA 1
ATOM 2373 C C . LYS A 1 292 ? -4.019 21.273 -12.453 1.00 87.88 292 LYS A C 1
ATOM 2375 O O . LYS A 1 292 ? -3.172 20.403 -12.609 1.00 87.88 292 LYS A O 1
ATOM 2380 N N . ASN A 1 293 ? -3.729 22.554 -12.257 1.00 93.06 293 ASN A N 1
ATOM 2381 C CA . ASN A 1 293 ? -2.383 23.094 -12.199 1.00 93.06 293 ASN A CA 1
ATOM 2382 C C . ASN A 1 293 ? -1.608 22.591 -10.969 1.00 93.06 293 ASN A C 1
ATOM 2384 O O . ASN A 1 293 ? -0.399 22.426 -11.056 1.00 93.06 293 ASN A O 1
ATOM 2388 N N . LEU A 1 294 ? -2.292 22.248 -9.867 1.00 92.38 294 LEU A N 1
ATOM 2389 C CA . LEU A 1 294 ? -1.673 21.626 -8.686 1.00 92.38 294 LEU A CA 1
ATOM 2390 C C . LEU A 1 294 ? -1.241 20.167 -8.915 1.00 92.38 294 LEU A C 1
ATOM 2392 O O . LEU A 1 294 ? -0.578 19.584 -8.061 1.00 92.38 294 LEU A O 1
ATOM 2396 N N . ALA A 1 295 ? -1.604 19.553 -10.047 1.00 87.69 295 ALA A N 1
ATOM 2397 C CA . ALA A 1 295 ? -1.104 18.229 -10.419 1.00 87.69 295 ALA A CA 1
ATOM 2398 C C . ALA A 1 295 ? 0.332 18.267 -10.975 1.00 87.69 295 ALA A C 1
ATOM 2400 O O . ALA A 1 295 ? 0.964 17.217 -11.063 1.00 87.69 295 ALA A O 1
ATOM 2401 N N . ASN A 1 296 ? 0.821 19.444 -11.384 1.00 89.25 296 ASN A N 1
ATOM 2402 C CA . ASN A 1 296 ? 2.146 19.635 -11.962 1.00 89.25 296 ASN A CA 1
ATOM 2403 C C . ASN A 1 296 ? 3.020 20.438 -10.989 1.00 89.25 296 ASN A C 1
ATOM 2405 O O . ASN A 1 296 ? 2.768 21.624 -10.782 1.00 89.25 296 ASN A O 1
ATOM 2409 N N . SER A 1 297 ? 4.048 19.800 -10.422 1.00 89.19 297 SER A N 1
ATOM 2410 C CA . SER A 1 297 ? 4.976 20.422 -9.469 1.00 89.19 297 SER A CA 1
ATOM 2411 C C . SER A 1 297 ? 5.725 21.631 -10.040 1.00 89.19 297 SER A C 1
ATOM 2413 O O . SER A 1 297 ? 6.104 22.525 -9.289 1.00 89.19 297 SER A O 1
ATOM 2415 N N . ASP A 1 298 ? 5.883 21.697 -11.365 1.00 90.12 298 ASP A N 1
ATOM 2416 C CA . ASP A 1 298 ? 6.587 22.784 -12.053 1.00 90.12 298 ASP A CA 1
ATOM 2417 C C . ASP A 1 298 ? 5.677 23.986 -12.360 1.00 90.12 298 ASP A C 1
ATOM 2419 O O . ASP A 1 298 ? 6.143 25.044 -12.795 1.00 90.12 298 ASP A O 1
ATOM 2423 N N . HIS A 1 299 ? 4.362 23.856 -12.154 1.00 95.94 299 HIS A N 1
ATOM 2424 C CA . HIS A 1 299 ? 3.428 24.937 -12.440 1.00 95.94 299 HIS A CA 1
ATOM 2425 C C . HIS A 1 299 ? 3.499 26.035 -11.354 1.00 95.94 299 HIS A C 1
ATOM 2427 O O . HIS A 1 299 ? 3.518 25.717 -10.162 1.00 95.94 299 HIS A O 1
ATOM 2433 N N . PRO A 1 300 ? 3.436 27.337 -11.711 1.00 94.88 300 PRO A N 1
ATOM 2434 C CA . PRO A 1 300 ? 3.456 28.440 -10.743 1.00 94.88 300 PRO A CA 1
ATOM 2435 C C . PRO A 1 300 ? 2.430 28.314 -9.606 1.00 94.88 300 PRO A C 1
ATOM 2437 O O . PRO A 1 300 ? 2.754 28.594 -8.457 1.00 94.88 300 PRO A O 1
ATOM 2440 N N . ASP A 1 301 ? 1.212 27.854 -9.906 1.00 93.25 301 ASP A N 1
ATOM 2441 C CA . ASP A 1 301 ? 0.181 27.558 -8.897 1.00 93.25 301 ASP A CA 1
ATOM 2442 C C . ASP A 1 301 ? 0.617 26.508 -7.865 1.00 93.25 301 ASP A C 1
ATOM 2444 O O . ASP A 1 301 ? 0.299 26.666 -6.688 1.00 93.25 301 ASP A O 1
ATOM 2448 N N . PHE A 1 302 ? 1.344 25.457 -8.272 1.00 94.75 302 PHE A N 1
ATOM 2449 C CA . PHE A 1 302 ? 1.885 24.479 -7.327 1.00 94.75 302 PHE A CA 1
ATOM 2450 C C . PHE A 1 302 ? 2.960 25.117 -6.460 1.00 94.75 302 PHE A C 1
ATOM 2452 O O . PHE A 1 302 ? 2.933 24.930 -5.251 1.00 94.75 302 PHE A O 1
ATOM 2459 N N . LYS A 1 303 ? 3.846 25.938 -7.037 1.00 93.56 303 LYS A N 1
ATOM 2460 C CA . LYS A 1 303 ? 4.872 26.636 -6.253 1.00 93.56 303 LYS A CA 1
ATOM 2461 C C . LYS A 1 303 ? 4.265 27.616 -5.249 1.00 93.56 303 LYS A C 1
ATOM 2463 O O . LYS A 1 303 ? 4.646 27.619 -4.086 1.00 93.56 303 LYS A O 1
ATOM 2468 N N . ALA A 1 304 ? 3.259 28.384 -5.663 1.00 93.69 304 ALA A N 1
ATOM 2469 C CA . ALA A 1 304 ? 2.517 29.278 -4.776 1.00 93.69 304 ALA A CA 1
ATOM 2470 C C . ALA A 1 304 ? 1.756 28.511 -3.679 1.00 93.69 304 ALA A C 1
ATOM 2472 O O . ALA A 1 304 ? 1.639 28.979 -2.544 1.00 93.69 304 ALA A O 1
ATOM 2473 N N . PHE A 1 305 ? 1.233 27.328 -4.009 1.00 94.25 305 PHE A N 1
ATOM 2474 C CA . PHE A 1 305 ? 0.637 26.420 -3.039 1.00 94.25 305 PHE A CA 1
ATOM 2475 C C . PHE A 1 305 ? 1.683 25.885 -2.050 1.00 94.25 305 PHE A C 1
ATOM 2477 O O . PHE A 1 305 ? 1.462 25.946 -0.840 1.00 94.25 305 PHE A O 1
ATOM 2484 N N . GLU A 1 306 ? 2.825 25.422 -2.552 1.00 94.31 306 GLU A N 1
ATOM 2485 C CA . GLU A 1 306 ? 3.940 24.893 -1.775 1.00 94.31 306 GLU A CA 1
ATOM 2486 C C . GLU A 1 306 ? 4.494 25.939 -0.808 1.00 94.31 306 GLU A C 1
ATOM 2488 O O . GLU A 1 306 ? 4.518 25.692 0.396 1.00 94.31 306 GLU A O 1
ATOM 2493 N N . ASP A 1 307 ? 4.812 27.140 -1.293 1.00 93.06 307 ASP A N 1
ATOM 2494 C CA . ASP A 1 307 ? 5.333 28.247 -0.484 1.00 93.06 307 ASP A CA 1
ATOM 2495 C C . ASP A 1 307 ? 4.386 28.619 0.673 1.00 93.06 307 ASP A C 1
ATOM 2497 O O . ASP A 1 307 ? 4.821 29.097 1.724 1.00 93.06 307 ASP A O 1
ATOM 2501 N N . ARG A 1 308 ? 3.078 28.381 0.509 1.00 94.25 308 ARG A N 1
ATOM 2502 C CA . ARG A 1 308 ? 2.067 28.611 1.549 1.00 94.25 308 ARG A CA 1
ATOM 2503 C C . ARG A 1 308 ? 1.912 27.426 2.504 1.00 94.25 308 ARG A C 1
ATOM 2505 O O . ARG A 1 308 ? 1.724 27.649 3.699 1.00 94.25 308 ARG A O 1
ATOM 2512 N N . VAL A 1 309 ? 1.941 26.186 2.012 1.00 90.88 309 VAL A N 1
ATOM 2513 C CA . VAL A 1 309 ? 1.625 24.984 2.807 1.00 90.88 309 VAL A CA 1
ATOM 2514 C C . VAL A 1 309 ? 2.857 24.370 3.470 1.00 90.88 309 VAL A C 1
ATOM 2516 O O . VAL A 1 309 ? 2.774 23.940 4.620 1.00 90.88 309 VAL A O 1
ATOM 2519 N N . GLN A 1 310 ? 4.015 24.387 2.816 1.00 93.56 310 GLN A N 1
ATOM 2520 C CA . GLN A 1 310 ? 5.255 23.802 3.329 1.00 93.56 310 GLN A CA 1
ATOM 2521 C C . GLN A 1 310 ? 5.685 24.410 4.680 1.00 93.56 310 GLN A C 1
ATOM 2523 O O . GLN A 1 310 ? 5.985 23.634 5.590 1.00 93.56 310 GLN A O 1
ATOM 2528 N N . PRO A 1 311 ? 5.631 25.743 4.917 1.00 91.69 311 PRO A N 1
ATOM 2529 C CA . PRO A 1 311 ? 5.941 26.312 6.232 1.00 91.69 311 PRO A CA 1
ATOM 2530 C C . PRO A 1 311 ? 4.941 25.909 7.319 1.00 91.69 311 PRO A C 1
ATOM 2532 O O . PRO A 1 311 ? 5.322 25.795 8.484 1.00 91.69 311 PRO A O 1
ATOM 2535 N N . LEU A 1 312 ? 3.672 25.675 6.956 1.00 88.31 312 LEU A N 1
ATOM 2536 C CA . LEU A 1 312 ? 2.657 25.197 7.896 1.00 88.31 312 LEU A CA 1
ATOM 2537 C C . LEU A 1 312 ? 2.988 23.776 8.337 1.00 88.31 312 LEU A C 1
ATOM 2539 O O . LEU A 1 312 ? 3.039 23.521 9.536 1.00 88.31 312 LEU A O 1
ATOM 2543 N N . ILE A 1 313 ? 3.287 22.883 7.389 1.00 87.06 313 ILE A N 1
ATOM 2544 C CA . ILE A 1 313 ? 3.703 21.511 7.693 1.00 87.06 313 ILE A CA 1
ATOM 2545 C C . ILE A 1 313 ? 4.994 21.533 8.521 1.00 87.06 313 ILE A C 1
ATOM 2547 O O . ILE A 1 313 ? 5.044 20.930 9.590 1.00 87.06 313 ILE A O 1
ATOM 2551 N N . LYS A 1 314 ? 6.004 22.310 8.111 1.00 88.94 314 LYS A N 1
ATOM 2552 C CA . LYS A 1 314 ? 7.273 22.457 8.842 1.00 88.94 314 LYS A CA 1
ATOM 2553 C C . LYS A 1 314 ? 7.058 22.957 10.273 1.00 88.94 314 LYS A C 1
ATOM 2555 O O . LYS A 1 314 ? 7.651 22.417 11.202 1.00 88.94 314 LYS A O 1
ATOM 2560 N N . GLY A 1 315 ? 6.158 23.920 10.478 1.00 85.94 315 GLY A N 1
ATOM 2561 C CA . GLY A 1 315 ? 5.779 24.418 11.801 1.00 85.94 315 GLY A CA 1
ATOM 2562 C C . GLY A 1 315 ? 5.131 23.361 12.703 1.00 85.94 315 GLY A C 1
ATOM 2563 O O . GLY A 1 315 ? 5.356 23.384 13.914 1.00 85.94 315 GLY A O 1
ATOM 2564 N N . LEU A 1 316 ? 4.385 22.403 12.137 1.00 79.50 316 LEU A N 1
ATOM 2565 C CA . LEU A 1 316 ? 3.823 21.284 12.906 1.00 79.50 316 LEU A CA 1
ATOM 2566 C C . LEU A 1 316 ? 4.941 20.416 13.489 1.00 79.50 316 LEU A C 1
ATOM 2568 O O . LEU A 1 316 ? 4.931 20.124 14.686 1.00 79.50 316 LEU A O 1
ATOM 2572 N N . TYR A 1 317 ? 5.929 20.060 12.666 1.00 80.56 317 TYR A N 1
ATOM 2573 C CA . TYR A 1 317 ? 7.001 19.144 13.061 1.00 80.56 317 TYR A CA 1
ATOM 2574 C C . TYR A 1 317 ? 8.145 19.816 13.831 1.00 80.56 317 TYR A C 1
ATOM 2576 O O . TYR A 1 317 ? 8.776 19.160 14.662 1.00 80.56 317 TYR A O 1
ATOM 2584 N N . ALA A 1 318 ? 8.360 21.124 13.651 1.00 79.62 318 ALA A N 1
ATOM 2585 C CA . ALA A 1 318 ? 9.403 21.889 14.345 1.00 79.62 318 ALA A CA 1
ATOM 2586 C C . ALA A 1 318 ? 9.275 21.842 15.877 1.00 79.62 318 ALA A C 1
ATOM 2588 O O . ALA A 1 318 ? 10.262 21.956 16.597 1.00 79.62 318 ALA A O 1
ATOM 2589 N N . SER A 1 319 ? 8.054 21.662 16.390 1.00 67.19 319 SER A N 1
ATOM 2590 C CA . SER A 1 319 ? 7.792 21.563 17.831 1.00 67.19 319 SER A CA 1
ATOM 2591 C C . SER A 1 319 ? 8.140 20.201 18.437 1.00 67.19 319 SER A C 1
ATOM 2593 O O . SER A 1 319 ? 8.144 20.060 19.659 1.00 67.19 319 SER A O 1
ATOM 2595 N N . SER A 1 320 ? 8.368 19.187 17.601 1.00 64.25 320 SER A N 1
ATOM 2596 C CA . SER A 1 320 ? 8.267 17.797 18.033 1.00 64.25 320 SER A CA 1
ATOM 2597 C C . SER A 1 320 ? 9.545 16.993 17.872 1.00 64.25 320 SER A C 1
ATOM 2599 O O . SER A 1 320 ? 9.790 16.109 18.690 1.00 64.25 320 SER A O 1
ATOM 2601 N N . VAL A 1 321 ? 10.330 17.243 16.820 1.00 58.28 321 VAL A N 1
ATOM 2602 C CA . VAL A 1 321 ? 11.454 16.358 16.492 1.00 58.28 321 VAL A CA 1
ATOM 2603 C C . VAL A 1 321 ? 12.563 17.092 15.737 1.00 58.28 321 VAL A C 1
ATOM 2605 O O . VAL A 1 321 ? 12.711 16.933 14.537 1.00 58.28 321 VAL A O 1
ATOM 2608 N N . GLY A 1 322 ? 13.346 17.918 16.430 1.00 66.62 322 GLY A N 1
ATOM 2609 C CA . GLY A 1 322 ? 14.558 18.528 15.863 1.00 66.62 322 GLY A CA 1
ATOM 2610 C C . GLY A 1 322 ? 14.349 19.368 14.594 1.00 66.62 322 GLY A C 1
ATOM 2611 O O . GLY A 1 322 ? 13.240 19.791 14.260 1.00 66.62 322 GLY A O 1
ATOM 2612 N N . GLU A 1 323 ? 15.445 19.644 13.888 1.00 60.69 323 GLU A N 1
ATOM 2613 C CA . GLU A 1 323 ? 15.411 20.349 12.603 1.00 60.69 323 GLU A CA 1
ATOM 2614 C C . GLU A 1 323 ? 14.940 19.384 11.502 1.00 60.69 323 GLU A C 1
ATOM 2616 O O . GLU A 1 323 ? 15.656 18.463 11.106 1.00 60.69 323 GLU A O 1
ATOM 2621 N N . GLN A 1 324 ? 13.702 19.578 11.049 1.00 79.06 324 GLN A N 1
ATOM 2622 C CA . GLN A 1 324 ? 13.080 18.818 9.965 1.00 79.06 324 GLN A CA 1
ATOM 2623 C C . GLN A 1 324 ? 13.025 19.677 8.710 1.00 79.06 324 GLN A C 1
ATOM 2625 O O . GLN A 1 324 ? 12.736 20.878 8.795 1.00 79.06 324 GLN A O 1
ATOM 2630 N N . ASP A 1 325 ? 13.217 19.056 7.552 1.00 87.25 325 ASP A N 1
ATOM 2631 C CA . ASP A 1 325 ? 12.793 19.649 6.291 1.00 87.25 325 ASP A CA 1
ATOM 2632 C C . ASP A 1 325 ? 11.529 18.973 5.770 1.00 87.25 325 ASP A C 1
ATOM 2634 O O . ASP A 1 325 ? 11.231 17.822 6.088 1.00 87.25 325 ASP A O 1
ATOM 2638 N N . VAL A 1 326 ? 10.740 19.729 5.021 1.00 90.81 326 VAL A N 1
ATOM 2639 C CA . VAL A 1 326 ? 9.500 19.246 4.416 1.00 90.81 326 VAL A CA 1
ATOM 2640 C C . VAL A 1 326 ? 9.560 19.604 2.950 1.00 90.81 326 VAL A C 1
ATOM 2642 O O . VAL A 1 326 ? 9.786 20.766 2.639 1.00 90.81 326 VAL A O 1
ATOM 2645 N N . GLU A 1 327 ? 9.306 18.646 2.074 1.00 93.00 327 GLU A N 1
ATOM 2646 C CA . GLU A 1 327 ? 9.225 18.851 0.628 1.00 93.00 327 GLU A CA 1
ATOM 2647 C C . GLU A 1 327 ? 7.853 18.386 0.143 1.00 93.00 327 GLU A C 1
ATOM 2649 O O . GLU A 1 327 ? 7.464 17.248 0.400 1.00 93.00 327 GLU A O 1
ATOM 2654 N N . ILE A 1 328 ? 7.077 19.243 -0.523 1.00 93.88 328 ILE A N 1
ATOM 2655 C CA . ILE A 1 328 ? 5.772 18.825 -1.046 1.00 93.88 328 ILE A CA 1
ATOM 2656 C C . ILE A 1 328 ? 5.989 18.156 -2.400 1.00 93.88 328 ILE A C 1
ATOM 2658 O O . ILE A 1 328 ? 6.380 18.786 -3.371 1.00 93.88 328 ILE A O 1
ATOM 2662 N N . VAL A 1 329 ? 5.682 16.865 -2.471 1.00 91.31 329 VAL A N 1
ATOM 2663 C CA . VAL A 1 329 ? 5.974 16.022 -3.636 1.00 91.31 329 VAL A CA 1
ATOM 2664 C C . VAL A 1 329 ? 4.898 16.171 -4.702 1.00 91.31 329 VAL A C 1
ATOM 2666 O O . VAL A 1 329 ? 5.193 16.275 -5.888 1.00 91.31 329 VAL A O 1
ATOM 2669 N N . ARG A 1 330 ? 3.622 16.107 -4.299 1.00 93.31 330 ARG A N 1
ATOM 2670 C CA . ARG A 1 330 ? 2.482 16.164 -5.229 1.00 93.31 330 ARG A CA 1
ATOM 2671 C C . ARG A 1 330 ? 1.167 16.451 -4.517 1.00 93.31 330 ARG A C 1
ATOM 2673 O O . ARG A 1 330 ? 0.988 16.078 -3.360 1.00 93.31 330 ARG A O 1
ATOM 2680 N N . CYS A 1 331 ? 0.205 17.006 -5.252 1.00 93.31 331 CYS A N 1
ATOM 2681 C CA . CYS A 1 331 ? -1.192 17.074 -4.827 1.00 93.31 331 CYS A CA 1
ATOM 2682 C C . CYS A 1 331 ? -2.042 16.067 -5.616 1.00 93.31 331 CYS A C 1
ATOM 2684 O O . CYS A 1 331 ? -1.902 15.931 -6.832 1.00 93.31 331 CYS A O 1
ATOM 2686 N N . ARG A 1 332 ? -2.950 15.361 -4.941 1.00 89.06 332 ARG A N 1
ATOM 2687 C CA . ARG A 1 332 ? -3.879 14.394 -5.534 1.00 89.06 332 ARG A CA 1
ATOM 2688 C C . ARG A 1 332 ? -5.311 14.875 -5.359 1.00 89.06 332 ARG A C 1
ATOM 2690 O O . ARG A 1 332 ? -5.752 15.162 -4.250 1.00 89.06 332 ARG A O 1
ATOM 2697 N N . TYR A 1 333 ? -6.053 14.912 -6.454 1.00 89.31 333 TYR A N 1
ATOM 2698 C CA . TYR A 1 333 ? -7.475 15.230 -6.439 1.00 89.31 333 TYR A CA 1
ATOM 2699 C C . TYR A 1 333 ? -8.287 14.183 -5.660 1.00 89.31 333 TYR A C 1
ATOM 2701 O O . TYR A 1 333 ? -8.139 12.988 -5.913 1.00 89.31 333 TYR A O 1
ATOM 2709 N N . GLU A 1 334 ? -9.185 14.627 -4.775 1.00 84.19 334 GLU A N 1
ATOM 2710 C CA . GLU A 1 334 ? -10.233 13.775 -4.188 1.00 84.19 334 GLU A CA 1
ATOM 2711 C C . GLU A 1 334 ? -11.618 14.197 -4.703 1.00 84.19 334 GLU A C 1
ATOM 2713 O O . GLU A 1 334 ? -12.351 13.388 -5.270 1.00 84.19 334 GLU A O 1
ATOM 2718 N N . LYS A 1 335 ? -11.979 15.475 -4.526 1.00 85.06 335 LYS A N 1
ATOM 2719 C CA . LYS A 1 335 ? -13.261 16.071 -4.945 1.00 85.06 335 LYS A CA 1
ATOM 2720 C C . LYS A 1 335 ? -13.098 17.591 -5.147 1.00 85.06 335 LYS A C 1
ATOM 2722 O O . LYS A 1 335 ? -12.045 18.120 -4.811 1.00 85.06 335 LYS A O 1
ATOM 2727 N N . PRO A 1 336 ? -14.085 18.323 -5.706 1.00 80.94 336 PRO A N 1
ATOM 2728 C CA . PRO A 1 336 ? -13.896 19.717 -6.133 1.00 80.94 336 PRO A CA 1
ATOM 2729 C C . PRO A 1 336 ? -13.303 20.661 -5.081 1.00 80.94 336 PRO A C 1
ATOM 2731 O O . PRO A 1 336 ? -12.517 21.523 -5.449 1.00 80.94 336 PRO A O 1
ATOM 2734 N N . ASP A 1 337 ? -13.616 20.453 -3.801 1.00 85.94 337 ASP A N 1
ATOM 2735 C CA . ASP A 1 337 ? -13.157 21.291 -2.686 1.00 85.94 337 ASP A CA 1
ATOM 2736 C C . ASP A 1 337 ? -12.223 20.538 -1.725 1.00 85.94 337 ASP A C 1
ATOM 2738 O O . ASP A 1 337 ? -12.141 20.872 -0.541 1.00 85.94 337 ASP A O 1
ATOM 2742 N N . THR A 1 338 ? -11.604 19.440 -2.172 1.00 82.50 338 THR A N 1
ATOM 2743 C CA . THR A 1 338 ? -10.697 18.669 -1.318 1.00 82.50 338 THR A CA 1
ATOM 2744 C C . THR A 1 338 ? -9.632 17.929 -2.113 1.00 82.50 338 THR A C 1
ATOM 2746 O O . THR A 1 338 ? -9.914 17.265 -3.115 1.00 82.50 338 THR A O 1
ATOM 2749 N N . MET A 1 339 ? -8.400 18.002 -1.625 1.00 92.06 339 MET A N 1
ATOM 2750 C CA . MET A 1 339 ? -7.254 17.309 -2.198 1.00 92.06 339 MET A CA 1
ATOM 2751 C C . MET A 1 339 ? -6.373 16.711 -1.114 1.00 92.06 339 MET A C 1
ATOM 2753 O O . MET A 1 339 ? -6.397 17.139 0.038 1.00 92.06 339 MET A O 1
ATOM 2757 N N . PHE A 1 340 ? -5.562 15.739 -1.499 1.00 88.88 340 PHE A N 1
ATOM 2758 C CA . PHE A 1 340 ? -4.483 15.246 -0.670 1.00 88.88 340 PHE A CA 1
ATOM 2759 C C . PHE A 1 340 ? -3.157 15.877 -1.086 1.00 88.88 340 PHE A C 1
ATOM 2761 O O . PHE A 1 340 ? -2.880 16.018 -2.272 1.00 88.88 340 PHE A O 1
ATOM 2768 N N . VAL A 1 341 ? -2.331 16.234 -0.115 1.00 92.19 341 VAL A N 1
ATOM 2769 C CA . VAL A 1 341 ? -0.981 16.762 -0.292 1.00 92.19 341 VAL A CA 1
ATOM 2770 C C . VAL A 1 341 ? -0.024 15.697 0.198 1.00 92.19 341 VAL A C 1
ATOM 2772 O O . VAL A 1 341 ? -0.007 15.378 1.387 1.00 92.19 341 VAL A O 1
ATOM 2775 N N . VAL A 1 342 ? 0.752 15.139 -0.720 1.00 88.88 342 VAL A N 1
ATOM 2776 C CA . VAL A 1 342 ? 1.817 14.188 -0.423 1.00 88.88 342 VAL A CA 1
ATOM 2777 C C . VAL A 1 342 ? 3.106 14.976 -0.239 1.00 88.88 342 VAL A C 1
ATOM 2779 O O . VAL A 1 342 ? 3.469 15.764 -1.112 1.00 88.88 342 VAL A O 1
ATOM 2782 N N . PHE A 1 343 ? 3.793 14.774 0.878 1.00 92.19 343 PHE A N 1
ATOM 2783 C CA . PHE A 1 343 ? 5.049 15.443 1.200 1.00 92.19 343 PHE A CA 1
ATOM 2784 C C . PHE A 1 343 ? 6.071 14.457 1.760 1.00 92.19 343 PHE A C 1
ATOM 2786 O O . PHE A 1 343 ? 5.721 13.446 2.370 1.00 92.19 343 PHE A O 1
ATOM 2793 N N . HIS A 1 344 ? 7.341 14.767 1.550 1.00 88.56 344 HIS A N 1
ATOM 2794 C CA . HIS A 1 344 ? 8.471 14.116 2.182 1.00 88.56 344 HIS A CA 1
ATOM 2795 C C . HIS A 1 344 ? 8.843 14.881 3.445 1.00 88.56 344 HIS A C 1
ATOM 2797 O O . HIS A 1 344 ? 9.048 16.092 3.417 1.00 88.56 344 HIS A O 1
ATOM 2803 N N . LEU A 1 345 ? 8.903 14.171 4.564 1.00 85.00 345 LEU A N 1
ATOM 2804 C CA . LEU A 1 345 ? 9.455 14.666 5.815 1.00 85.00 345 LEU A CA 1
ATOM 2805 C C . LEU A 1 345 ? 10.889 14.153 5.922 1.00 85.00 345 LEU A C 1
ATOM 2807 O O . LEU A 1 345 ? 11.120 12.944 5.958 1.00 85.00 345 LEU A O 1
ATOM 2811 N N . ILE A 1 346 ? 11.840 15.076 5.931 1.00 81.88 346 ILE A N 1
ATOM 2812 C CA . ILE A 1 346 ? 13.270 14.792 5.937 1.00 81.88 346 ILE A CA 1
ATOM 2813 C C . ILE A 1 346 ? 13.779 15.051 7.352 1.00 81.88 346 ILE A C 1
ATOM 2815 O O . ILE A 1 346 ? 13.925 16.202 7.772 1.00 81.88 346 ILE A O 1
ATOM 2819 N N . SER A 1 347 ? 14.053 13.970 8.085 1.00 79.44 347 SER A N 1
ATOM 2820 C CA . SER A 1 347 ? 14.584 14.056 9.445 1.00 79.44 347 SER A CA 1
ATOM 2821 C C . SER A 1 347 ? 16.104 14.011 9.440 1.00 79.44 347 SER A C 1
ATOM 2823 O O . SER A 1 347 ? 16.705 13.052 8.957 1.00 79.44 347 SER A O 1
ATOM 2825 N N . HIS A 1 348 ? 16.735 15.042 10.012 1.00 63.62 348 HIS A N 1
ATOM 2826 C CA . HIS A 1 348 ? 18.190 15.101 10.201 1.00 63.62 348 HIS A CA 1
ATOM 2827 C C . HIS A 1 348 ? 18.668 14.508 11.536 1.00 63.62 348 HIS A C 1
ATOM 2829 O O . HIS A 1 348 ? 19.873 14.404 11.772 1.00 63.62 348 HIS A O 1
ATOM 2835 N N . GLU A 1 349 ? 17.733 14.103 12.395 1.00 62.31 349 GLU A N 1
ATOM 2836 C CA . GLU A 1 349 ? 17.981 13.364 13.633 1.00 62.31 349 GLU A CA 1
ATOM 2837 C C . GLU A 1 349 ? 17.422 11.936 13.496 1.00 62.31 349 GLU A C 1
ATOM 2839 O O . GLU A 1 349 ? 16.453 11.734 12.758 1.00 62.31 349 GLU A O 1
ATOM 2844 N N . ASN A 1 350 ? 18.016 10.959 14.204 1.00 53.03 350 ASN A N 1
ATOM 2845 C CA . ASN A 1 350 ? 17.528 9.570 14.302 1.00 53.03 350 ASN A CA 1
ATOM 2846 C C . ASN A 1 350 ? 16.195 9.528 15.062 1.00 53.03 350 ASN A C 1
ATOM 2848 O O . ASN A 1 350 ? 16.106 9.079 16.206 1.00 53.03 350 ASN A O 1
ATOM 2852 N N . ASN A 1 351 ? 15.162 10.042 14.415 1.00 58.94 351 ASN A N 1
ATOM 2853 C CA . ASN A 1 351 ? 13.797 9.973 14.870 1.00 58.94 351 ASN A CA 1
ATOM 2854 C C . ASN A 1 351 ? 13.203 8.708 14.279 1.00 58.94 351 ASN A C 1
ATOM 2856 O O . ASN A 1 351 ? 13.136 8.554 13.061 1.00 58.94 351 ASN A O 1
ATOM 2860 N N . ASP A 1 352 ? 12.827 7.796 15.168 1.00 62.16 352 ASP A N 1
ATOM 2861 C CA . ASP A 1 352 ? 12.074 6.599 14.822 1.00 62.16 352 ASP A CA 1
ATOM 2862 C C . ASP A 1 352 ? 10.834 7.008 14.003 1.00 62.16 352 ASP A C 1
ATOM 2864 O O . ASP A 1 352 ? 10.168 7.999 14.331 1.00 62.16 352 ASP A O 1
ATOM 2868 N N . GLU A 1 353 ? 10.536 6.251 12.944 1.00 57.16 353 GLU A N 1
ATOM 2869 C CA . GLU A 1 353 ? 9.311 6.364 12.142 1.00 57.16 353 GLU A CA 1
ATOM 2870 C C . GLU A 1 353 ? 8.079 6.511 13.045 1.00 57.16 353 GLU A C 1
ATOM 2872 O O . GLU A 1 353 ? 7.185 7.323 12.790 1.00 57.16 353 GLU A O 1
ATOM 2877 N N . GLU A 1 354 ? 8.083 5.794 14.170 1.00 62.78 354 GLU A N 1
ATOM 2878 C CA . GLU A 1 354 ? 7.027 5.826 15.167 1.00 62.78 354 GLU A CA 1
ATOM 2879 C C . GLU A 1 354 ? 6.855 7.201 15.829 1.00 62.78 354 GLU A C 1
ATOM 2881 O O . GLU A 1 354 ? 5.730 7.632 16.090 1.00 62.78 354 GLU A O 1
ATOM 2886 N N . VAL A 1 355 ? 7.946 7.926 16.086 1.00 67.19 355 VAL A N 1
ATOM 2887 C CA . VAL A 1 355 ? 7.901 9.262 16.699 1.00 67.19 355 VAL A CA 1
ATOM 2888 C C . VAL A 1 355 ? 7.303 10.266 15.722 1.00 67.19 355 VAL A C 1
ATOM 2890 O O . VAL A 1 355 ? 6.394 11.011 16.092 1.00 67.19 355 VAL A O 1
ATOM 2893 N N . LEU A 1 356 ? 7.757 10.257 14.468 1.00 62.31 356 LEU A N 1
ATOM 2894 C CA . LEU A 1 356 ? 7.248 11.163 13.437 1.00 62.31 356 LEU A CA 1
ATOM 2895 C C . LEU A 1 356 ? 5.771 10.873 13.147 1.00 62.31 356 LEU A C 1
ATOM 2897 O O . LEU A 1 356 ? 4.967 11.805 13.094 1.00 62.31 356 LEU A O 1
ATOM 2901 N N . ARG A 1 357 ? 5.381 9.593 13.110 1.00 63.78 357 ARG A N 1
ATOM 2902 C CA . ARG A 1 357 ? 3.982 9.165 12.990 1.00 63.78 357 ARG A CA 1
ATOM 2903 C C . ARG A 1 357 ? 3.122 9.642 14.163 1.00 63.78 357 ARG A C 1
ATOM 2905 O O . ARG A 1 357 ? 2.065 10.230 13.935 1.00 63.78 357 ARG A O 1
ATOM 2912 N N . LYS A 1 358 ? 3.565 9.452 15.414 1.00 66.62 358 LYS A N 1
ATOM 2913 C CA . LYS A 1 358 ? 2.846 9.923 16.620 1.00 66.62 358 LYS A CA 1
ATOM 2914 C C . LYS A 1 358 ? 2.657 11.440 16.617 1.00 66.62 358 LYS A C 1
ATOM 2916 O O . LYS A 1 358 ? 1.622 11.935 17.061 1.00 66.62 358 LYS A O 1
ATOM 2921 N N . VAL A 1 359 ? 3.633 12.183 16.103 1.00 67.50 359 VAL A N 1
ATOM 2922 C CA . VAL A 1 359 ? 3.563 13.642 15.959 1.00 67.50 359 VAL A CA 1
ATOM 2923 C C . VAL A 1 359 ? 2.524 14.049 14.925 1.00 67.50 359 VAL A C 1
ATOM 2925 O O . VAL A 1 359 ? 1.698 14.915 15.211 1.00 67.50 359 VAL A O 1
ATOM 2928 N N . THR A 1 360 ? 2.511 13.392 13.765 1.00 61.81 360 THR A N 1
ATOM 2929 C CA 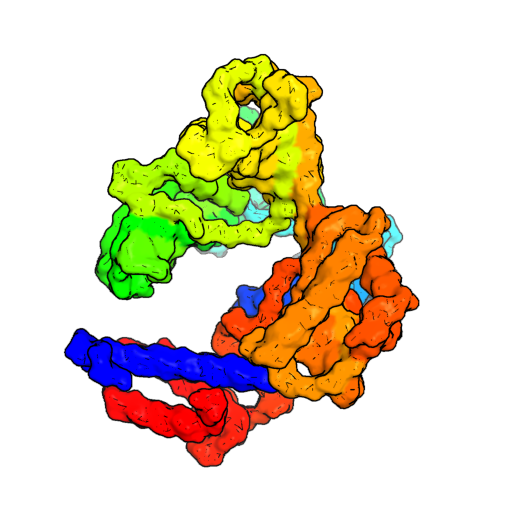. THR A 1 360 ? 1.496 13.609 12.728 1.00 61.81 360 THR A CA 1
ATOM 2930 C C . THR A 1 360 ? 0.099 13.320 13.258 1.00 61.81 360 THR A C 1
ATOM 2932 O O . THR A 1 360 ? -0.788 14.167 13.162 1.00 61.81 360 THR A O 1
ATOM 2935 N N . GLU A 1 361 ? -0.088 12.164 13.900 1.00 60.72 361 GLU A N 1
ATOM 2936 C CA . GLU A 1 361 ? -1.367 11.779 14.493 1.00 60.72 361 GLU A CA 1
ATOM 2937 C C . GLU A 1 361 ? -1.809 12.777 15.578 1.00 60.72 361 GLU A C 1
ATOM 2939 O O . GLU A 1 361 ? -2.970 13.188 15.596 1.00 60.72 361 GLU A O 1
ATOM 2944 N N . ARG A 1 362 ? -0.896 13.229 16.450 1.00 65.31 362 ARG A N 1
ATOM 2945 C CA . ARG A 1 362 ? -1.194 14.233 17.484 1.00 65.31 362 ARG A CA 1
ATOM 2946 C C . ARG A 1 362 ? -1.584 15.579 16.876 1.00 65.31 362 ARG A C 1
ATOM 2948 O O . ARG A 1 362 ? -2.592 16.138 17.291 1.00 65.31 362 ARG A O 1
ATOM 2955 N N . ALA A 1 363 ? -0.833 16.086 15.899 1.00 60.12 363 ALA A N 1
ATOM 2956 C CA . ALA A 1 363 ? -1.096 17.371 15.245 1.00 60.12 363 ALA A CA 1
ATOM 2957 C C . ALA A 1 363 ? -2.476 17.417 14.564 1.00 60.12 363 ALA A C 1
ATOM 2959 O O . ALA A 1 363 ? -3.167 18.442 14.594 1.00 60.12 363 ALA A O 1
ATOM 2960 N N . ILE A 1 364 ? -2.888 16.281 13.997 1.00 55.59 364 ILE A N 1
ATOM 2961 C CA . ILE A 1 364 ? -4.217 16.070 13.424 1.00 55.59 364 ILE A CA 1
ATOM 2962 C C . ILE A 1 364 ? -5.281 16.033 14.530 1.00 55.59 364 ILE A C 1
ATOM 2964 O O . ILE A 1 364 ? -6.268 16.770 14.455 1.00 55.59 364 ILE A O 1
ATOM 2968 N N . ARG A 1 365 ? -5.068 15.238 15.591 1.00 57.88 365 ARG A N 1
ATOM 2969 C CA . ARG A 1 365 ? -6.006 15.093 16.722 1.00 57.88 365 ARG A CA 1
ATOM 2970 C C . ARG A 1 365 ? -6.245 16.405 17.475 1.00 57.88 365 ARG A C 1
ATOM 2972 O O . ARG A 1 365 ? -7.387 16.724 17.799 1.00 57.88 365 ARG A O 1
ATOM 2979 N N . THR A 1 366 ? -5.202 17.195 17.740 1.00 56.91 366 THR A N 1
ATOM 2980 C CA . THR A 1 366 ? -5.301 18.434 18.536 1.00 56.91 366 THR A CA 1
ATOM 2981 C C . THR A 1 366 ? -5.909 19.608 17.773 1.00 56.91 366 THR A C 1
ATOM 2983 O O . THR A 1 366 ? -6.049 20.691 18.341 1.00 56.91 366 THR A O 1
ATOM 2986 N N . ARG A 1 367 ? -6.277 19.426 16.496 1.00 54.47 367 ARG A N 1
ATOM 2987 C CA . ARG A 1 367 ? -6.746 20.498 15.605 1.00 54.47 367 ARG A CA 1
ATOM 2988 C C . ARG A 1 367 ? -5.778 21.684 15.521 1.00 54.47 367 ARG A C 1
ATOM 2990 O O . ARG A 1 367 ? -6.207 22.795 15.200 1.00 54.47 367 ARG A O 1
ATOM 2997 N N . SER A 1 368 ? -4.478 21.468 15.743 1.00 54.22 368 SER A N 1
ATOM 2998 C CA . SER A 1 368 ? -3.451 22.512 15.573 1.00 54.22 368 SER A CA 1
ATOM 2999 C C . SER A 1 368 ? -3.415 23.056 14.134 1.00 54.22 368 SER A C 1
ATOM 3001 O O . SER A 1 368 ? -2.956 24.165 13.894 1.00 54.22 368 SER A O 1
ATOM 3003 N N . LEU A 1 369 ? -3.989 22.297 13.196 1.00 50.03 369 LEU A N 1
ATOM 3004 C CA . LEU A 1 369 ? -4.209 22.626 11.788 1.00 50.03 369 LEU A CA 1
ATOM 3005 C C . LEU A 1 369 ? -5.433 23.534 11.509 1.00 50.03 369 LEU A C 1
ATOM 3007 O O . LEU A 1 369 ? -5.630 23.944 10.371 1.00 50.03 369 LEU A O 1
ATOM 3011 N N . SER A 1 370 ? -6.276 23.850 12.502 1.00 40.69 370 SER A N 1
ATOM 3012 C CA . SER A 1 370 ? -7.628 24.408 12.268 1.00 40.69 370 SER A CA 1
ATOM 3013 C C . SER A 1 370 ? -7.773 25.932 12.345 1.00 40.69 370 SER A C 1
ATOM 3015 O O . SER A 1 370 ? -8.876 26.444 12.164 1.00 40.69 370 SER A O 1
ATOM 3017 N N . MET A 1 371 ? -6.705 26.688 12.610 1.00 34.78 371 MET A N 1
ATOM 3018 C CA . MET A 1 371 ? -6.862 28.116 12.933 1.00 34.78 371 MET A CA 1
ATOM 3019 C C . MET A 1 371 ? -7.039 29.043 11.718 1.00 34.78 371 MET A C 1
ATOM 3021 O O . MET A 1 371 ? -7.308 30.226 11.906 1.00 34.78 371 MET A O 1
ATOM 3025 N N . SER A 1 372 ? -6.969 28.540 10.479 1.00 35.75 372 SER A N 1
ATOM 3026 C CA . SER A 1 372 ? -7.303 29.359 9.297 1.00 35.75 372 SER A CA 1
ATOM 3027 C C . SER A 1 372 ? -7.817 28.605 8.064 1.00 35.75 372 SER A C 1
ATOM 3029 O O . SER A 1 372 ? -8.407 29.243 7.197 1.00 35.75 372 SER A O 1
ATOM 3031 N N . HIS A 1 373 ? -7.654 27.279 7.974 1.00 44.53 373 HIS A N 1
ATOM 3032 C CA . HIS A 1 373 ? -8.079 26.465 6.824 1.00 44.53 373 HIS A CA 1
ATOM 3033 C C . HIS A 1 373 ? -8.629 25.113 7.313 1.00 44.53 373 HIS A C 1
ATOM 3035 O O . HIS A 1 373 ? -8.164 24.582 8.324 1.00 44.53 373 HIS A O 1
ATOM 3041 N N . LYS A 1 374 ? -9.654 24.563 6.645 1.00 42.09 374 LYS A N 1
ATOM 3042 C CA . LYS A 1 374 ? -10.227 23.258 7.009 1.00 42.09 374 LYS A CA 1
ATOM 3043 C C . LYS A 1 374 ? -9.322 22.152 6.445 1.00 42.09 374 LYS A C 1
ATOM 3045 O O . LYS A 1 374 ? -9.284 21.907 5.251 1.00 42.09 374 LYS A O 1
ATOM 3050 N N . ILE A 1 375 ? -8.521 21.535 7.299 1.00 41.34 375 ILE A N 1
ATOM 3051 C CA . ILE A 1 375 ? -7.708 20.354 6.981 1.00 41.34 375 ILE A CA 1
ATOM 3052 C C . ILE A 1 375 ? -8.356 19.214 7.772 1.00 41.34 375 ILE A C 1
ATOM 3054 O O . ILE A 1 375 ? -8.483 19.317 8.995 1.00 41.34 375 ILE A O 1
ATOM 3058 N N . THR A 1 376 ? -8.864 18.187 7.087 1.00 39.62 376 THR A N 1
ATOM 3059 C CA . THR A 1 376 ? -9.637 17.090 7.700 1.00 39.62 376 THR A CA 1
ATOM 3060 C C . THR A 1 376 ? -8.811 15.806 7.787 1.00 39.62 376 THR A C 1
ATOM 3062 O O . THR A 1 376 ? -7.947 15.545 6.964 1.00 39.62 376 THR A O 1
ATOM 3065 N N . ALA A 1 377 ? -9.031 14.999 8.825 1.00 38.62 377 ALA A N 1
ATOM 3066 C CA . ALA A 1 377 ? -8.176 13.863 9.193 1.00 38.62 377 ALA A CA 1
ATOM 3067 C C . ALA A 1 377 ? -8.411 12.570 8.380 1.00 38.62 377 ALA A C 1
ATOM 3069 O O . ALA A 1 377 ? -7.751 11.564 8.630 1.00 38.62 377 ALA A O 1
ATOM 3070 N N . ASP A 1 378 ? -9.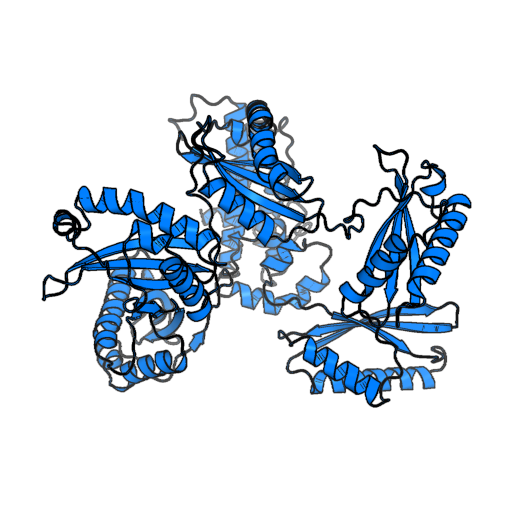341 12.566 7.423 1.00 30.31 378 ASP A N 1
ATOM 3071 C CA . ASP A 1 378 ? -9.980 11.341 6.904 1.00 30.31 378 ASP A CA 1
ATOM 3072 C C . ASP A 1 378 ? -9.117 10.482 5.943 1.00 30.31 378 ASP A C 1
ATOM 3074 O O . ASP A 1 378 ? -9.646 9.635 5.227 1.00 30.31 378 ASP A O 1
ATOM 3078 N N . GLY A 1 379 ? -7.795 10.685 5.886 1.00 31.11 379 GLY A N 1
ATOM 3079 C CA . GLY A 1 379 ? -6.927 10.158 4.821 1.00 31.11 379 GLY A CA 1
ATOM 3080 C C . GLY A 1 379 ? -5.839 9.150 5.192 1.00 31.11 379 GLY A C 1
ATOM 3081 O O . GLY A 1 379 ? -5.264 8.540 4.296 1.00 31.11 379 GLY A O 1
ATOM 3082 N N . PHE A 1 380 ? -5.515 8.960 6.471 1.00 29.97 380 PHE A N 1
ATOM 3083 C CA . PHE A 1 380 ? -4.348 8.155 6.850 1.00 29.97 380 PHE A CA 1
ATOM 3084 C C . PHE A 1 380 ? -4.695 6.662 6.946 1.00 29.97 380 PHE A C 1
ATOM 3086 O O . PHE A 1 380 ? -5.334 6.223 7.903 1.00 29.97 380 PHE A O 1
ATOM 3093 N N . LYS A 1 381 ? -4.248 5.849 5.978 1.00 29.08 381 LYS A N 1
ATOM 3094 C CA . LYS A 1 381 ? -4.342 4.380 6.044 1.00 29.08 381 LYS A CA 1
ATOM 3095 C C . LYS A 1 381 ? -2.984 3.734 6.330 1.00 29.08 381 LYS A C 1
ATOM 3097 O O . LYS A 1 381 ? -2.189 3.526 5.424 1.00 29.08 381 LYS A O 1
ATOM 3102 N N . PHE A 1 382 ? -2.801 3.305 7.577 1.00 30.44 382 PHE A N 1
ATOM 3103 C CA . PHE A 1 382 ? -1.896 2.210 7.940 1.00 30.44 382 PHE A CA 1
ATOM 3104 C C . PHE A 1 382 ? -2.754 1.064 8.489 1.00 30.44 382 PHE A C 1
ATOM 3106 O O . PHE A 1 382 ? -3.285 1.161 9.601 1.00 30.44 382 PHE A O 1
ATOM 3113 N N . GLU A 1 383 ? -2.947 0.009 7.693 1.00 33.19 383 GLU A N 1
ATOM 3114 C CA . GLU A 1 383 ? -3.630 -1.217 8.122 1.00 33.19 383 GLU A CA 1
ATOM 3115 C C . GLU A 1 383 ? -2.612 -2.130 8.816 1.00 33.19 383 GLU A C 1
ATOM 3117 O O . GLU A 1 383 ? -1.883 -2.878 8.176 1.00 33.19 383 GLU A O 1
ATOM 3122 N N . SER A 1 384 ? -2.545 -2.027 10.142 1.00 41.59 384 SER A N 1
ATOM 3123 C CA . SER A 1 384 ? -1.919 -3.022 11.015 1.00 41.59 384 SER A CA 1
ATOM 3124 C C . SER A 1 384 ? -2.996 -3.739 11.837 1.00 41.59 384 SER A C 1
ATOM 3126 O O . SER A 1 384 ? -4.147 -3.292 11.879 1.00 41.59 384 SER A O 1
ATOM 3128 N N . ASN A 1 385 ? -2.642 -4.865 12.462 1.00 50.34 385 ASN A N 1
ATOM 3129 C CA . ASN A 1 385 ? -3.551 -5.700 13.253 1.00 50.34 385 ASN A CA 1
ATOM 3130 C C . ASN A 1 385 ? -4.292 -4.866 14.315 1.00 50.34 385 ASN A C 1
ATOM 3132 O O . ASN A 1 385 ? -3.684 -4.317 15.235 1.00 50.34 385 ASN A O 1
ATOM 3136 N N . LYS A 1 386 ? -5.620 -4.763 14.181 1.00 68.69 386 LYS A N 1
ATOM 3137 C CA . LYS A 1 386 ? -6.490 -4.042 15.120 1.00 68.69 386 LYS A CA 1
ATOM 3138 C C . LYS A 1 386 ? -7.104 -5.020 16.117 1.00 68.69 386 LYS A C 1
ATOM 3140 O O . LYS A 1 386 ? -7.808 -5.945 15.718 1.00 68.69 386 LYS A O 1
ATOM 3145 N N . CYS A 1 387 ? -6.897 -4.780 17.406 1.00 71.81 387 CYS A N 1
ATOM 3146 C CA . CYS A 1 387 ? -7.655 -5.408 18.486 1.00 71.81 387 CYS A CA 1
ATOM 3147 C C . CYS A 1 387 ? -8.818 -4.492 18.881 1.00 71.81 387 CYS A C 1
ATOM 3149 O O . CYS A 1 387 ? -8.623 -3.288 19.030 1.00 71.81 387 CYS A O 1
ATOM 3151 N N . ILE A 1 388 ? -10.020 -5.041 19.054 1.00 80.50 388 ILE A N 1
ATOM 3152 C CA . ILE A 1 388 ? -11.193 -4.281 19.504 1.00 80.50 388 ILE A CA 1
ATOM 3153 C C . ILE A 1 388 ? -11.563 -4.766 20.909 1.00 80.50 388 ILE A C 1
ATOM 3155 O O . ILE A 1 388 ? -11.584 -5.958 21.189 1.00 80.50 388 ILE A O 1
ATOM 3159 N N . PHE A 1 389 ? -11.867 -3.854 21.821 1.00 84.00 389 PHE A N 1
ATOM 3160 C CA . PHE A 1 389 ? -12.258 -4.162 23.193 1.00 84.00 389 PHE A CA 1
ATOM 3161 C C . PHE A 1 389 ? -13.612 -3.534 23.477 1.00 84.00 389 PHE A C 1
ATOM 3163 O O . PHE A 1 389 ? -13.810 -2.352 23.223 1.00 84.00 389 PHE A O 1
ATOM 3170 N N . ASN A 1 390 ? -14.542 -4.305 24.027 1.00 85.50 390 ASN A N 1
ATOM 3171 C CA . ASN A 1 390 ? -15.726 -3.755 24.665 1.00 85.50 390 ASN A CA 1
ATOM 3172 C C . ASN A 1 390 ? -15.389 -3.408 26.109 1.00 85.50 390 ASN A C 1
ATOM 3174 O O . ASN A 1 390 ? -14.972 -4.268 26.884 1.00 85.50 390 ASN A O 1
ATOM 3178 N N . VAL A 1 391 ? -15.651 -2.164 26.480 1.00 86.75 391 VAL A N 1
ATOM 3179 C CA . VAL A 1 391 ? -15.493 -1.686 27.847 1.00 86.75 391 VAL A CA 1
ATOM 3180 C C . VAL A 1 391 ? -16.868 -1.311 28.373 1.00 86.75 391 VAL A C 1
ATOM 3182 O O . VAL A 1 391 ? -17.508 -0.389 27.866 1.00 86.75 391 VAL A O 1
ATOM 3185 N N . LYS A 1 392 ? -17.352 -2.058 29.370 1.00 89.50 392 LYS A N 1
ATOM 3186 C CA . LYS A 1 392 ? -18.599 -1.760 30.087 1.00 89.50 392 LYS A CA 1
ATOM 3187 C C . LYS A 1 392 ? -18.241 -1.030 31.376 1.00 89.50 392 LYS A C 1
ATOM 3189 O O . LYS A 1 392 ? -17.541 -1.582 32.221 1.00 89.50 392 LYS A O 1
ATOM 3194 N N . VAL A 1 393 ? -18.752 0.186 31.531 1.00 87.44 393 VAL A N 1
ATOM 3195 C CA . VAL A 1 393 ? -18.477 1.060 32.677 1.00 87.44 393 VAL A CA 1
ATOM 3196 C C . VAL A 1 393 ? -19.777 1.426 33.380 1.00 87.44 393 VAL A C 1
ATOM 3198 O O . VAL A 1 393 ? -20.702 1.931 32.739 1.00 87.44 393 VAL A O 1
ATOM 3201 N N . LYS A 1 394 ? -19.855 1.177 34.692 1.00 85.94 394 LYS A N 1
ATOM 3202 C CA . LYS A 1 394 ? -21.007 1.532 35.532 1.00 85.94 394 LYS A CA 1
ATOM 3203 C C . LYS A 1 394 ? -20.940 2.989 35.988 1.00 85.94 394 LYS A C 1
ATOM 3205 O O . LYS A 1 394 ? -19.913 3.439 36.484 1.00 85.94 394 LYS A O 1
ATOM 3210 N N . LEU A 1 395 ? -22.050 3.709 35.876 1.00 84.88 395 LEU A N 1
ATOM 3211 C CA . LEU A 1 395 ? -22.200 5.071 36.389 1.00 84.88 395 LEU A CA 1
ATOM 3212 C C . LEU A 1 395 ? -22.740 5.032 37.826 1.00 84.88 395 LEU A C 1
ATOM 3214 O O . LEU A 1 395 ? -23.714 4.338 38.105 1.00 84.88 395 LEU A O 1
ATOM 3218 N N . ALA A 1 396 ? -22.118 5.784 38.730 1.00 75.38 396 ALA A N 1
ATOM 3219 C CA . ALA A 1 396 ? -22.399 5.823 40.167 1.00 75.38 396 ALA A CA 1
ATOM 3220 C C . ALA A 1 396 ? -23.566 6.745 40.537 1.00 75.38 396 ALA A C 1
ATOM 3222 O O . ALA A 1 396 ? -24.122 6.607 41.622 1.00 75.38 396 ALA A O 1
ATOM 3223 N N . GLU A 1 397 ? -23.971 7.669 39.660 1.00 69.75 397 GLU A N 1
ATOM 3224 C CA . GLU A 1 397 ? -25.154 8.498 39.888 1.00 69.75 397 GLU A CA 1
ATOM 3225 C C . GLU A 1 397 ? -26.141 8.424 38.730 1.00 69.75 397 GLU A C 1
ATOM 3227 O O . GLU A 1 397 ? -25.804 8.602 37.560 1.00 69.75 397 GLU A O 1
ATOM 3232 N N . THR A 1 398 ? -27.406 8.231 39.082 1.00 63.72 398 THR A N 1
ATOM 3233 C CA . THR A 1 398 ? -28.520 8.232 38.144 1.00 63.72 398 THR A CA 1
ATOM 3234 C C . THR A 1 398 ? -29.001 9.667 37.938 1.00 63.72 398 THR A C 1
ATOM 3236 O O . THR A 1 398 ? -29.905 10.140 38.633 1.00 63.72 398 THR A O 1
ATOM 3239 N N . ASN A 1 399 ? -28.418 10.398 36.984 1.00 72.81 399 ASN A N 1
ATOM 3240 C CA . ASN A 1 399 ? -29.087 11.599 36.488 1.00 72.81 399 ASN A CA 1
ATOM 3241 C C . ASN A 1 399 ? -30.400 11.163 35.807 1.00 72.81 399 ASN A C 1
ATOM 3243 O O . ASN A 1 399 ? -30.398 10.269 34.957 1.00 72.81 399 ASN A O 1
ATOM 3247 N N . LYS A 1 400 ? -31.531 11.780 36.179 1.00 72.12 400 LYS A N 1
ATOM 3248 C CA . LYS A 1 400 ? -32.857 11.487 35.602 1.00 72.12 400 LYS A CA 1
ATOM 3249 C C . LYS A 1 400 ? -32.864 11.609 34.074 1.00 72.12 400 LYS A C 1
ATOM 3251 O O . LYS A 1 400 ? -33.603 10.877 33.414 1.00 72.12 400 LYS A O 1
ATOM 3256 N N . ASP A 1 401 ? -31.996 12.454 33.527 1.00 77.44 401 ASP A N 1
ATOM 3257 C CA . ASP A 1 401 ? -31.857 12.677 32.088 1.00 77.44 401 ASP A CA 1
ATOM 3258 C C . ASP A 1 401 ? -31.243 11.484 31.346 1.00 77.44 401 ASP A C 1
ATOM 3260 O O . ASP A 1 401 ? -31.408 11.351 30.132 1.00 77.44 401 ASP A O 1
ATOM 3264 N N . PHE A 1 402 ? -30.589 10.554 32.049 1.00 81.12 402 PHE A N 1
ATOM 3265 C CA . PHE A 1 402 ? -29.921 9.441 31.390 1.00 81.12 402 PHE A CA 1
ATOM 3266 C C . PHE A 1 402 ? -30.864 8.416 30.753 1.00 81.12 402 PHE A C 1
ATOM 3268 O O . PHE A 1 402 ? -30.453 7.675 29.861 1.00 81.12 402 PHE A O 1
ATOM 3275 N N . LYS A 1 403 ? -32.152 8.404 31.115 1.00 82.44 403 LYS A N 1
ATOM 3276 C CA . LYS A 1 403 ? -33.146 7.589 30.396 1.00 82.44 403 LYS A CA 1
ATOM 3277 C C . LYS A 1 403 ? -33.230 7.958 28.909 1.00 82.44 403 LYS A C 1
ATOM 3279 O O . LYS A 1 403 ? -33.526 7.094 28.089 1.00 82.44 403 LYS A O 1
ATOM 3284 N N . LEU A 1 404 ? -32.911 9.205 28.552 1.00 87.44 404 LEU A N 1
ATOM 3285 C CA . LEU A 1 404 ? -32.886 9.678 27.164 1.00 87.44 404 LEU A CA 1
ATOM 3286 C C . LEU A 1 404 ? -31.687 9.135 26.366 1.00 87.44 404 LEU A C 1
ATOM 3288 O O . LEU A 1 404 ? -31.714 9.170 25.132 1.00 87.44 404 LEU A O 1
ATOM 3292 N N . LEU A 1 405 ? -30.658 8.609 27.044 1.00 89.44 405 LEU A N 1
ATOM 3293 C CA . LEU A 1 405 ? -29.484 8.004 26.409 1.00 89.44 405 LEU A CA 1
ATOM 3294 C C . LEU A 1 405 ? -29.736 6.572 25.922 1.00 89.44 405 LEU A C 1
ATOM 3296 O O . LEU A 1 405 ? -28.990 6.085 25.082 1.00 89.44 405 LEU A O 1
ATOM 3300 N N . ALA A 1 406 ? -30.789 5.895 26.397 1.00 87.56 406 ALA A N 1
ATOM 3301 C CA . ALA A 1 406 ? -31.077 4.506 26.024 1.00 87.56 406 ALA A CA 1
ATOM 3302 C C . ALA A 1 406 ? -31.346 4.312 24.518 1.00 87.56 406 ALA A C 1
ATOM 3304 O O . ALA A 1 406 ? -31.194 3.207 24.001 1.00 87.56 406 ALA A O 1
ATOM 3305 N N . ASN A 1 407 ? -31.736 5.376 23.808 1.00 89.25 407 ASN A N 1
ATOM 3306 C CA . ASN A 1 407 ? -31.852 5.367 22.355 1.00 89.25 407 ASN A CA 1
ATOM 3307 C C . ASN A 1 407 ? -30.580 5.973 21.723 1.00 89.25 407 ASN A C 1
ATOM 3309 O O . ASN A 1 407 ? -30.438 7.199 21.759 1.00 89.25 407 ASN A O 1
ATOM 3313 N N . PRO A 1 408 ? -29.710 5.174 21.071 1.00 86.94 408 PRO A N 1
ATOM 3314 C CA . PRO A 1 408 ? -28.459 5.664 20.482 1.00 86.94 408 PRO A CA 1
ATOM 3315 C C . PRO A 1 408 ? -28.669 6.660 19.327 1.00 86.94 408 PRO A C 1
ATOM 3317 O O . PRO A 1 408 ? -27.755 7.381 18.937 1.00 86.94 408 PRO A O 1
ATOM 3320 N N . THR A 1 409 ? -29.886 6.744 18.778 1.00 89.06 409 THR A N 1
ATOM 3321 C CA . THR A 1 409 ? -30.235 7.718 17.729 1.00 89.06 409 THR A CA 1
ATOM 3322 C C . THR A 1 409 ? -30.725 9.058 18.284 1.00 89.06 409 THR A C 1
ATOM 3324 O O . THR A 1 409 ? -30.890 10.013 17.519 1.00 89.06 409 THR A O 1
ATOM 3327 N N . SER A 1 410 ? -30.954 9.162 19.600 1.00 92.88 410 SER A N 1
ATOM 3328 C CA . SER A 1 410 ? -31.493 10.370 20.226 1.00 92.88 410 SER A CA 1
ATOM 3329 C C . SER A 1 410 ? -30.487 11.525 20.201 1.00 92.88 410 SER A C 1
ATOM 3331 O O . SER A 1 410 ? -29.271 11.336 20.266 1.00 92.88 410 SER A O 1
ATOM 3333 N N . LYS A 1 411 ? -31.001 12.761 20.159 1.00 92.12 411 LYS A N 1
ATOM 3334 C CA . LYS A 1 411 ? -30.170 13.971 20.274 1.00 92.12 411 LYS A CA 1
ATOM 3335 C C . LYS A 1 411 ? -29.376 13.985 21.586 1.00 92.12 411 LYS A C 1
ATOM 3337 O O . LYS A 1 411 ? -28.223 14.396 21.588 1.00 92.12 411 LYS A O 1
ATOM 3342 N N . ALA A 1 412 ? -29.975 13.493 22.672 1.00 90.69 412 ALA A N 1
ATOM 3343 C CA . ALA A 1 412 ? -29.321 13.391 23.971 1.00 90.69 412 ALA A CA 1
ATOM 3344 C C . ALA A 1 412 ? -28.112 12.443 23.930 1.00 90.69 412 ALA A C 1
ATOM 3346 O O . ALA A 1 412 ? -27.051 12.810 24.425 1.00 90.69 412 ALA A O 1
ATOM 3347 N N . PHE A 1 413 ? -28.241 11.270 23.293 1.00 91.50 413 PHE A N 1
ATOM 3348 C CA . PHE A 1 413 ? -27.128 10.329 23.148 1.00 91.50 413 PHE A CA 1
ATOM 3349 C C . PHE A 1 413 ? -25.999 10.904 22.296 1.00 91.50 413 PHE A C 1
ATOM 3351 O O . PHE A 1 413 ? -24.845 10.832 22.701 1.00 91.50 413 PHE A O 1
ATOM 3358 N N . LYS A 1 414 ? -26.318 11.548 21.167 1.00 90.19 414 LYS A N 1
ATOM 3359 C CA . LYS A 1 414 ? -25.303 12.189 20.313 1.00 90.19 414 LYS A CA 1
ATOM 3360 C C . LYS A 1 414 ? -24.540 13.293 21.045 1.00 90.19 414 LYS A C 1
ATOM 3362 O O . LYS A 1 414 ? -23.318 13.275 21.045 1.00 90.19 414 LYS A O 1
ATOM 3367 N N . SER A 1 415 ? -25.241 14.196 21.735 1.00 89.81 415 SER A N 1
ATOM 3368 C CA . SER A 1 415 ? -24.590 15.261 22.513 1.00 89.81 415 SER A CA 1
ATOM 3369 C C . SER A 1 415 ? -23.779 14.720 23.692 1.00 89.81 415 SER A C 1
ATOM 3371 O O . SER A 1 415 ? -22.746 15.283 24.044 1.00 89.81 415 SER A O 1
ATOM 3373 N N . PHE A 1 416 ? -24.229 13.625 24.308 1.00 88.12 416 PHE A N 1
ATOM 3374 C CA . PHE A 1 416 ? -23.454 12.923 25.326 1.00 88.12 416 PHE A CA 1
ATOM 3375 C C . PHE A 1 416 ? -22.172 12.323 24.733 1.00 88.12 416 PHE A C 1
ATOM 3377 O O . PHE A 1 416 ? -21.089 12.555 25.266 1.00 88.12 416 PHE A O 1
ATOM 3384 N N . LYS A 1 417 ? -22.286 11.623 23.600 1.00 91.38 417 LYS A N 1
ATOM 3385 C CA . LYS A 1 417 ? -21.176 11.015 22.862 1.00 91.38 417 LYS A CA 1
ATOM 3386 C C . LYS A 1 417 ? -20.114 12.049 22.470 1.00 91.38 417 LYS A C 1
ATOM 3388 O O . LYS A 1 417 ? -18.963 11.912 22.867 1.00 91.38 417 LYS A O 1
ATOM 3393 N N . GLU A 1 418 ? -20.530 13.145 21.833 1.00 88.12 418 GLU A N 1
ATOM 3394 C CA . GLU A 1 418 ? -19.661 14.262 21.419 1.00 88.12 418 GLU A CA 1
ATOM 3395 C C . GLU A 1 418 ? -18.909 14.920 22.585 1.00 88.12 418 GLU A C 1
ATOM 3397 O O . GLU A 1 418 ? -17.814 15.449 22.396 1.00 88.12 418 GLU A O 1
ATOM 3402 N N . LYS A 1 419 ? -19.487 14.904 23.792 1.00 86.06 419 LYS A N 1
ATOM 3403 C CA . LYS A 1 419 ? -18.859 15.467 24.991 1.00 86.06 419 LYS A CA 1
ATOM 3404 C C . LYS A 1 419 ? -17.872 14.500 25.642 1.00 86.06 419 LYS A C 1
ATOM 3406 O O . LYS A 1 419 ? -16.853 14.941 26.160 1.00 86.06 419 LYS A O 1
ATOM 3411 N N . ILE A 1 420 ? -18.202 13.212 25.684 1.00 84.00 420 ILE A N 1
ATOM 3412 C CA . ILE A 1 420 ? -17.459 12.226 26.472 1.00 84.00 420 ILE A CA 1
ATOM 3413 C C . ILE A 1 420 ? -16.311 11.607 25.678 1.00 84.00 420 ILE A C 1
ATOM 3415 O O . ILE A 1 420 ? -15.226 11.466 26.233 1.00 84.00 420 ILE A O 1
ATOM 3419 N N . GLU A 1 421 ? -16.499 11.282 24.398 1.00 89.25 421 GLU A N 1
ATOM 3420 C CA . GLU A 1 421 ? -15.455 10.629 23.593 1.00 89.25 421 GLU A CA 1
ATOM 3421 C C . GLU A 1 421 ? -14.125 11.386 23.564 1.00 89.25 421 GLU A C 1
ATOM 3423 O O . GLU A 1 421 ? -13.106 10.736 23.781 1.00 89.25 421 GLU A O 1
ATOM 3428 N N . PRO A 1 422 ? -14.076 12.724 23.394 1.00 84.06 422 PRO A N 1
ATOM 3429 C CA . PRO A 1 422 ? -12.808 13.451 23.412 1.00 84.06 422 PRO A CA 1
ATOM 3430 C C . PRO A 1 422 ? -12.105 13.409 24.771 1.00 84.06 422 PRO A C 1
ATOM 3432 O O . PRO A 1 422 ? -10.878 13.391 24.823 1.00 84.06 422 PRO A O 1
ATOM 3435 N N . GLU A 1 423 ? -12.863 13.395 25.872 1.00 82.69 423 GLU A N 1
ATOM 3436 C CA . GLU A 1 423 ? -12.289 13.327 27.220 1.00 82.69 423 GLU A CA 1
ATOM 3437 C C . GLU A 1 423 ? -11.761 11.928 27.528 1.00 82.69 423 GLU A C 1
ATOM 3439 O O . GLU A 1 423 ? -10.676 11.796 28.091 1.00 82.69 423 GLU A O 1
ATOM 3444 N N . ILE A 1 424 ? -12.483 10.884 27.100 1.00 82.19 424 ILE A N 1
ATOM 3445 C CA . ILE A 1 424 ? -11.961 9.520 27.149 1.00 82.19 424 ILE A CA 1
ATOM 3446 C C . ILE A 1 424 ? -10.703 9.459 26.271 1.00 82.19 424 ILE A C 1
ATOM 3448 O O . ILE A 1 424 ? -9.646 9.114 26.769 1.00 82.19 424 ILE A O 1
ATOM 3452 N N . LEU A 1 425 ? -10.745 9.898 25.015 1.00 82.88 425 LEU A N 1
ATOM 3453 C CA . LEU A 1 425 ? -9.594 9.824 24.111 1.00 82.88 425 LEU A CA 1
ATOM 3454 C C . LEU A 1 425 ? -8.348 10.546 24.659 1.00 82.88 425 LEU A C 1
ATOM 3456 O O . LEU A 1 425 ? -7.261 9.982 24.613 1.00 82.88 425 LEU A O 1
ATOM 3460 N N . ARG A 1 426 ? -8.491 11.735 25.267 1.00 81.81 426 ARG A N 1
ATOM 3461 C CA . ARG A 1 426 ? -7.375 12.458 25.916 1.00 81.81 426 ARG A CA 1
ATOM 3462 C C . ARG A 1 426 ? -6.692 11.668 27.026 1.00 81.81 426 ARG A C 1
ATOM 3464 O O . ARG A 1 426 ? -5.489 11.810 27.222 1.00 81.81 426 ARG A O 1
ATOM 3471 N N . LEU A 1 427 ? -7.448 10.873 27.776 1.00 76.25 427 LEU A N 1
ATOM 3472 C CA . LEU A 1 427 ? -6.882 10.034 28.833 1.00 76.25 427 LEU A CA 1
ATOM 3473 C C . LEU A 1 427 ? -6.119 8.847 28.243 1.00 76.25 427 LEU A C 1
ATOM 3475 O O . LEU A 1 427 ? -5.132 8.399 28.819 1.00 76.25 427 LEU A O 1
ATOM 3479 N N . TYR A 1 428 ? -6.548 8.378 27.073 1.00 77.38 428 TYR A N 1
ATOM 3480 C CA . TYR A 1 428 ? -5.964 7.233 26.386 1.00 77.38 428 TYR A CA 1
ATOM 3481 C C . TYR A 1 428 ? -4.820 7.618 25.446 1.00 77.38 428 TYR A C 1
ATOM 3483 O O . TYR A 1 428 ? -4.026 6.752 25.107 1.00 77.38 428 TYR A O 1
ATOM 3491 N N . ASP A 1 429 ? -4.646 8.901 25.115 1.00 76.31 429 ASP A N 1
ATOM 3492 C CA . ASP A 1 429 ? -3.438 9.424 24.452 1.00 76.31 429 ASP A CA 1
ATOM 3493 C C . ASP A 1 429 ? -2.149 9.146 25.261 1.00 76.31 429 ASP A C 1
ATOM 3495 O O . ASP A 1 429 ? -1.044 9.276 24.734 1.00 76.31 429 ASP A O 1
ATOM 3499 N N . GLN A 1 430 ? -2.276 8.771 26.540 1.00 77.44 430 GLN A N 1
ATOM 3500 C CA . GLN A 1 430 ? -1.170 8.337 27.402 1.00 77.44 430 GLN A CA 1
ATOM 3501 C C . GLN A 1 430 ? -0.869 6.831 27.307 1.00 77.44 430 GLN A C 1
ATOM 3503 O O . GLN A 1 430 ? 0.144 6.385 27.841 1.00 77.44 430 GLN A O 1
ATOM 3508 N N . ILE A 1 431 ? -1.740 6.049 26.664 1.00 77.19 431 ILE A N 1
ATOM 3509 C CA . ILE A 1 431 ? -1.630 4.595 26.542 1.00 77.19 431 ILE A CA 1
ATOM 3510 C C . ILE A 1 431 ? -1.184 4.269 25.118 1.00 77.19 431 ILE A C 1
ATOM 3512 O O . ILE A 1 431 ? -1.915 4.490 24.149 1.00 77.19 431 ILE A O 1
ATOM 3516 N N . ASP A 1 432 ? 0.024 3.723 24.991 1.00 75.69 432 ASP A N 1
ATOM 3517 C CA . ASP A 1 432 ? 0.559 3.326 23.693 1.00 75.69 432 ASP A CA 1
ATOM 3518 C C . ASP A 1 432 ? -0.353 2.293 23.013 1.00 75.69 432 ASP A C 1
ATOM 3520 O O . ASP A 1 432 ? -0.769 1.296 23.606 1.00 75.69 432 ASP A O 1
ATOM 3524 N N . GLY A 1 433 ? -0.663 2.550 21.742 1.00 78.31 433 GLY A N 1
ATOM 3525 C CA . GLY A 1 433 ? -1.431 1.645 20.894 1.00 78.31 433 GLY A CA 1
ATOM 3526 C C . GLY A 1 433 ? -2.940 1.890 20.859 1.00 78.31 433 GLY A C 1
ATOM 3527 O O . GLY A 1 433 ? -3.605 1.220 20.080 1.00 78.31 433 GLY A O 1
ATOM 3528 N N . VAL A 1 434 ? -3.532 2.818 21.617 1.00 82.75 434 VAL A N 1
ATOM 3529 C CA . VAL A 1 434 ? -4.979 3.118 21.493 1.00 82.75 434 VAL A CA 1
ATOM 3530 C C . VAL A 1 434 ? -5.234 4.042 20.298 1.00 82.75 434 VAL A C 1
ATOM 3532 O O . VAL A 1 434 ? -4.615 5.097 20.171 1.00 82.75 434 VAL A O 1
ATOM 3535 N N . GLN A 1 435 ? -6.140 3.642 19.402 1.00 80.81 435 GLN A N 1
ATOM 3536 C CA . GLN A 1 435 ? -6.424 4.351 18.148 1.00 80.81 435 GLN A CA 1
ATOM 3537 C C . GLN A 1 435 ? -7.749 5.107 18.168 1.00 80.81 435 GLN A C 1
ATOM 3539 O O . GLN A 1 435 ? -7.824 6.239 17.701 1.00 80.81 435 GLN A O 1
ATOM 3544 N N . GLU A 1 436 ? -8.807 4.456 18.646 1.00 85.19 436 GLU A N 1
ATOM 3545 C CA . GLU A 1 436 ? -10.177 4.933 18.474 1.00 85.19 436 GLU A CA 1
ATOM 3546 C C . GLU A 1 436 ? -11.041 4.483 19.648 1.00 85.19 436 GLU A C 1
ATOM 3548 O O . GLU A 1 436 ? -10.850 3.390 20.190 1.00 85.19 436 GLU A O 1
ATOM 3553 N N . ILE A 1 437 ? -11.997 5.331 20.024 1.00 87.62 437 ILE A N 1
ATOM 3554 C CA . ILE A 1 437 ? -13.010 5.039 21.031 1.00 87.62 437 ILE A CA 1
ATOM 3555 C C . ILE A 1 437 ? -14.368 5.419 20.455 1.00 87.62 437 ILE A C 1
ATOM 3557 O O . ILE A 1 437 ? -14.546 6.544 19.998 1.00 87.62 437 ILE A O 1
ATOM 3561 N N . ASP A 1 438 ? -15.309 4.480 20.503 1.00 91.06 438 ASP A N 1
ATOM 3562 C CA . ASP A 1 438 ? -16.673 4.646 20.003 1.00 91.06 438 ASP A CA 1
ATOM 3563 C C . ASP A 1 438 ? -17.680 4.214 21.072 1.00 91.06 438 ASP A C 1
ATOM 3565 O O . ASP A 1 438 ? -17.760 3.036 21.435 1.00 91.06 438 ASP A O 1
ATOM 3569 N N . ILE A 1 439 ? -18.465 5.150 21.602 1.00 90.12 439 ILE A N 1
ATOM 3570 C CA . ILE A 1 439 ? -19.546 4.837 22.540 1.00 90.12 439 ILE A CA 1
ATOM 3571 C C . ILE A 1 439 ? -20.682 4.151 21.772 1.00 90.12 439 ILE A C 1
ATOM 3573 O O . ILE A 1 439 ? -21.510 4.801 21.129 1.00 90.12 439 ILE A O 1
ATOM 3577 N N . ASP A 1 440 ? -20.726 2.821 21.884 1.00 88.56 440 ASP A N 1
ATOM 3578 C CA . ASP A 1 440 ? -21.674 1.934 21.201 1.00 88.56 440 ASP A CA 1
ATOM 3579 C C . ASP A 1 440 ? -23.095 2.141 21.731 1.00 88.56 440 ASP A C 1
ATOM 3581 O O . ASP A 1 440 ? -24.035 2.366 20.967 1.00 88.56 440 ASP A O 1
ATOM 3585 N N . LYS A 1 441 ? -23.274 2.066 23.057 1.00 90.38 441 LYS A N 1
ATOM 3586 C CA . LYS A 1 441 ? -24.611 2.133 23.661 1.00 90.38 441 LYS A CA 1
ATOM 3587 C C . LYS A 1 441 ? -24.617 2.462 25.143 1.00 90.38 441 LYS A C 1
ATOM 3589 O O . LYS A 1 441 ? -23.665 2.226 25.884 1.00 90.38 441 LYS A O 1
ATOM 3594 N N . TYR A 1 442 ? -25.784 2.921 25.572 1.00 89.94 442 TYR A N 1
ATOM 3595 C CA . TYR A 1 442 ? -26.157 3.093 26.963 1.00 89.94 442 TYR A CA 1
ATOM 3596 C C . TYR A 1 442 ? -27.147 2.004 27.379 1.00 89.94 442 TYR A C 1
ATOM 3598 O O . TYR A 1 442 ? -28.148 1.788 26.692 1.00 89.94 442 TYR A O 1
ATOM 3606 N N . LYS A 1 443 ? -26.899 1.320 28.497 1.00 89.00 443 LYS A N 1
ATOM 3607 C CA . LYS A 1 443 ? -27.783 0.264 29.006 1.00 89.00 443 LYS A CA 1
ATOM 3608 C C . LYS A 1 443 ? -28.189 0.550 30.444 1.00 89.00 443 LYS A C 1
ATOM 3610 O O . LYS A 1 443 ? -27.342 0.786 31.296 1.00 89.00 443 LYS A O 1
ATOM 3615 N N . ILE A 1 444 ? -29.486 0.462 30.707 1.00 84.38 444 ILE A N 1
ATOM 3616 C CA . ILE A 1 444 ? -30.043 0.406 32.059 1.00 84.38 444 ILE A CA 1
ATOM 3617 C C . ILE A 1 444 ? -30.329 -1.070 32.336 1.00 84.38 444 ILE A C 1
ATOM 3619 O O . ILE A 1 444 ? -30.971 -1.729 31.513 1.00 84.38 444 ILE A O 1
ATOM 3623 N N . GLU A 1 445 ? -29.804 -1.625 33.427 1.00 84.44 445 GLU A N 1
ATOM 3624 C CA . GLU A 1 445 ? -30.133 -3.002 33.808 1.00 84.44 445 GLU A CA 1
ATOM 3625 C C . GLU A 1 445 ? -31.582 -3.121 34.286 1.00 84.44 445 GLU A C 1
ATOM 3627 O O . GLU A 1 445 ? -32.227 -2.135 34.638 1.00 84.44 445 GLU A O 1
ATOM 3632 N N . SER A 1 446 ? -32.120 -4.341 34.272 1.00 78.12 446 SER A N 1
ATOM 3633 C CA . SER A 1 446 ? -33.540 -4.622 34.519 1.00 78.12 446 SER A CA 1
ATOM 3634 C C . SER A 1 446 ? -34.050 -4.113 35.874 1.00 78.12 446 SER A C 1
ATOM 3636 O O . SER A 1 446 ? -35.245 -3.878 36.023 1.00 78.12 446 SER A O 1
ATOM 3638 N N . SER A 1 447 ? -33.155 -3.922 36.850 1.00 79.44 447 SER A N 1
ATOM 3639 C CA . SER A 1 447 ? -33.461 -3.336 38.161 1.00 79.44 447 SER A CA 1
ATOM 3640 C C . SER A 1 447 ? -33.745 -1.829 38.105 1.00 79.44 447 SER A C 1
ATOM 3642 O O . SER A 1 447 ? -34.277 -1.271 39.060 1.00 79.44 447 SER A O 1
ATOM 3644 N N . GLY A 1 448 ? -33.372 -1.151 37.014 1.00 78.06 448 GLY A N 1
ATOM 3645 C CA . GLY A 1 448 ? -33.479 0.298 36.853 1.00 78.06 448 GLY A CA 1
ATOM 3646 C C . GLY A 1 448 ? -32.491 1.113 37.694 1.00 78.06 448 GLY A C 1
ATOM 3647 O O . GLY A 1 448 ? -32.483 2.333 37.564 1.00 78.06 448 GLY A O 1
ATOM 3648 N N . ALA A 1 449 ? -31.692 0.460 38.545 1.00 80.44 449 ALA A N 1
ATOM 3649 C CA . ALA A 1 449 ? -30.754 1.106 39.462 1.00 80.44 449 ALA A CA 1
ATOM 3650 C C . ALA A 1 449 ? -29.358 1.278 38.852 1.00 80.44 449 ALA A C 1
ATOM 3652 O O . ALA A 1 449 ? -28.680 2.264 39.132 1.00 80.44 449 ALA A O 1
ATOM 3653 N N . ASP A 1 450 ? -28.953 0.343 37.990 1.00 84.56 450 ASP A N 1
ATOM 3654 C CA . ASP A 1 450 ? -27.606 0.309 37.440 1.00 84.56 450 ASP A CA 1
ATOM 3655 C C . ASP A 1 450 ? -27.589 0.760 35.982 1.00 84.56 450 ASP A C 1
ATOM 3657 O O . ASP A 1 450 ? -28.325 0.265 35.120 1.00 84.56 450 ASP A O 1
ATOM 3661 N N . HIS A 1 451 ? -26.711 1.719 35.721 1.00 87.81 451 HIS A N 1
ATOM 3662 C CA . HIS A 1 451 ? -26.577 2.400 34.450 1.00 87.81 451 HIS A CA 1
ATOM 3663 C C . HIS A 1 451 ? -25.177 2.164 33.896 1.00 87.81 451 HIS A C 1
ATOM 3665 O O . HIS A 1 451 ? -24.191 2.378 34.596 1.00 87.81 451 HIS A O 1
ATOM 3671 N N . PHE A 1 452 ? -25.086 1.747 32.636 1.00 87.94 452 PHE A N 1
ATOM 3672 C CA . PHE A 1 452 ? -23.827 1.385 32.000 1.00 87.94 452 PHE A CA 1
ATOM 3673 C C . PHE A 1 452 ? -23.634 2.097 30.674 1.00 87.94 452 PHE A C 1
ATOM 3675 O O . PHE A 1 452 ? -24.554 2.192 29.858 1.00 87.94 452 PHE A O 1
ATOM 3682 N N . ILE A 1 453 ? -22.398 2.511 30.434 1.00 89.56 453 ILE A N 1
ATOM 3683 C CA . ILE A 1 453 ? -21.913 2.892 29.113 1.00 89.56 453 ILE A CA 1
ATOM 3684 C C . ILE A 1 453 ? -21.092 1.726 28.590 1.00 89.56 453 ILE A C 1
ATOM 3686 O O . ILE A 1 453 ? -20.261 1.176 29.311 1.00 89.56 453 ILE A O 1
ATOM 3690 N N . ILE A 1 454 ? -21.345 1.339 27.347 1.00 89.31 454 ILE A N 1
ATOM 3691 C CA . ILE A 1 454 ? -20.526 0.374 26.628 1.00 89.31 454 ILE A CA 1
ATOM 3692 C C . ILE A 1 454 ? -19.875 1.132 25.483 1.00 89.31 454 ILE A C 1
ATOM 3694 O O . ILE A 1 454 ? -20.582 1.697 24.646 1.00 89.31 454 ILE A O 1
ATOM 3698 N N . PHE A 1 455 ? -18.549 1.145 25.454 1.00 91.00 455 PHE A N 1
ATOM 3699 C CA . PHE A 1 455 ? -17.785 1.691 24.341 1.00 91.00 455 PHE A CA 1
ATOM 3700 C C . PHE A 1 455 ? -16.828 0.649 23.777 1.00 91.00 455 PHE A C 1
ATOM 3702 O O . PHE A 1 455 ? -16.384 -0.260 24.482 1.00 91.00 455 PHE A O 1
ATOM 3709 N N . LYS A 1 456 ? -16.551 0.777 22.484 1.00 89.81 456 LYS A N 1
ATOM 3710 C CA . LYS A 1 456 ? -15.541 0.013 21.768 1.00 89.81 456 LYS A CA 1
ATOM 3711 C C . LYS A 1 456 ? -14.247 0.798 21.795 1.00 89.81 456 LYS A C 1
ATOM 3713 O O . LYS A 1 456 ? -14.246 1.988 21.500 1.00 89.81 456 LYS A O 1
ATOM 3718 N N . LEU A 1 457 ? -13.164 0.123 22.128 1.00 88.88 457 LEU A N 1
ATOM 3719 C CA . LEU A 1 457 ? -11.817 0.649 22.062 1.00 88.88 457 LEU A CA 1
ATOM 3720 C C . LEU A 1 457 ? -11.039 -0.137 21.017 1.00 88.88 457 LEU A C 1
ATOM 3722 O O . LEU A 1 457 ? -10.938 -1.356 21.110 1.00 88.88 457 LEU A O 1
ATOM 3726 N N . THR A 1 458 ? -10.483 0.559 20.038 1.00 84.38 458 THR A N 1
ATOM 3727 C CA . THR A 1 458 ? -9.638 -0.040 19.006 1.00 84.38 458 THR A CA 1
ATOM 3728 C C . THR A 1 458 ? -8.181 0.221 19.355 1.00 84.38 458 THR A C 1
ATOM 3730 O O . THR A 1 458 ? -7.797 1.371 19.574 1.00 84.38 458 THR A O 1
ATOM 3733 N N . SER A 1 459 ? -7.359 -0.827 19.385 1.00 85.12 459 SER A N 1
ATOM 3734 C CA . SER A 1 459 ? -5.927 -0.744 19.658 1.00 85.12 459 SER A CA 1
ATOM 3735 C C . SER A 1 459 ? -5.080 -1.397 18.561 1.00 85.12 459 SER A C 1
ATOM 3737 O O . SER A 1 459 ? -5.405 -2.475 18.064 1.00 85.12 459 SER A O 1
ATOM 3739 N N . ARG A 1 460 ? -3.987 -0.722 18.198 1.00 66.56 460 ARG A N 1
ATOM 3740 C CA . ARG A 1 460 ? -2.850 -1.211 17.417 1.00 66.56 460 ARG A CA 1
ATOM 3741 C C . ARG A 1 460 ? -1.957 -1.999 18.375 1.00 66.56 460 ARG A C 1
ATOM 3743 O O . ARG A 1 460 ? -1.473 -1.432 19.348 1.00 66.56 460 ARG A O 1
ATOM 3750 N N . ASP A 1 461 ? -1.768 -3.289 18.134 1.00 65.12 461 ASP A N 1
ATOM 3751 C CA . ASP A 1 461 ? -0.704 -4.097 18.761 1.00 65.12 461 ASP A CA 1
ATOM 3752 C C . ASP A 1 461 ? -0.866 -4.465 20.247 1.00 65.12 461 ASP A C 1
ATOM 3754 O O . ASP A 1 461 ? -0.066 -5.233 20.785 1.00 65.12 461 ASP A O 1
ATOM 3758 N N . CYS A 1 462 ? -1.924 -4.010 20.919 1.00 61.44 462 CYS A N 1
ATOM 3759 C CA . CYS A 1 462 ? -2.212 -4.462 22.272 1.00 61.44 462 CYS A CA 1
ATOM 3760 C C . CYS A 1 462 ? -3.111 -5.702 22.246 1.00 61.44 462 CYS A C 1
ATOM 3762 O O . CYS A 1 462 ? -4.334 -5.619 22.355 1.00 61.44 462 CYS A O 1
ATOM 3764 N N . SER A 1 463 ? -2.503 -6.878 22.069 1.00 62.28 463 SER A N 1
ATOM 3765 C CA . SER A 1 463 ? -3.204 -8.154 22.272 1.00 62.28 463 SER A CA 1
ATOM 3766 C C . SER A 1 463 ? -3.433 -8.455 23.759 1.00 62.28 463 SER A C 1
ATOM 3768 O O . SER A 1 463 ? -4.325 -9.249 24.079 1.00 62.28 463 SER A O 1
ATOM 3770 N N . ASP A 1 464 ? -2.654 -7.800 24.626 1.00 74.56 464 ASP A N 1
ATOM 3771 C CA . ASP A 1 464 ? -2.612 -7.942 26.077 1.00 74.56 464 ASP A CA 1
ATOM 3772 C C . ASP A 1 464 ? -3.582 -6.972 26.765 1.00 74.56 464 ASP A C 1
ATOM 3774 O O . ASP A 1 464 ? -3.338 -5.771 26.874 1.00 74.56 464 ASP A O 1
ATOM 3778 N N . GLU A 1 465 ? -4.693 -7.516 27.260 1.00 79.69 465 GLU A N 1
ATOM 3779 C CA . GLU A 1 465 ? -5.726 -6.762 27.972 1.00 79.69 465 GLU A CA 1
ATOM 3780 C C . GLU A 1 465 ? -5.169 -5.978 29.170 1.00 79.69 465 GLU A C 1
ATOM 3782 O O . GLU A 1 465 ? -5.655 -4.883 29.447 1.00 79.69 465 GLU A O 1
ATOM 3787 N N . SER A 1 466 ? -4.135 -6.484 29.856 1.00 78.94 466 SER A N 1
ATOM 3788 C CA . SER A 1 466 ? -3.607 -5.863 31.080 1.00 78.94 466 SER A CA 1
ATOM 3789 C C . SER A 1 466 ? -3.022 -4.471 30.828 1.00 78.94 466 SER A C 1
ATOM 3791 O O . SER A 1 466 ? -3.303 -3.536 31.579 1.00 78.94 466 SER A O 1
ATOM 3793 N N . LYS A 1 467 ? -2.318 -4.294 29.704 1.00 80.81 467 LYS A N 1
ATOM 3794 C CA . LYS A 1 467 ? -1.698 -3.021 29.302 1.00 80.81 467 LYS A CA 1
ATOM 3795 C C . LYS A 1 467 ? -2.712 -1.932 28.963 1.00 80.81 467 LYS A C 1
ATOM 3797 O O . LYS A 1 467 ? -2.383 -0.752 29.039 1.00 80.81 467 LYS A O 1
ATOM 3802 N N . LEU A 1 468 ? -3.931 -2.316 28.585 1.00 79.75 468 LEU A N 1
ATOM 3803 C CA . LEU A 1 468 ? -5.041 -1.383 28.395 1.00 79.75 468 LEU A CA 1
ATOM 3804 C C . LEU A 1 468 ? -5.812 -1.184 29.696 1.00 79.75 468 LEU A C 1
ATOM 3806 O O . LEU A 1 468 ? -6.121 -0.055 30.056 1.00 79.75 468 LEU A O 1
ATOM 3810 N N . LYS A 1 469 ? -6.102 -2.267 30.417 1.00 83.88 469 LYS A N 1
ATOM 3811 C CA . LYS A 1 469 ? -6.959 -2.268 31.601 1.00 83.88 469 LYS A CA 1
ATOM 3812 C C . LYS A 1 469 ? -6.363 -1.484 32.772 1.00 83.88 469 LYS A C 1
ATOM 3814 O O . LYS A 1 469 ? -7.068 -0.658 33.348 1.00 83.88 469 LYS A O 1
ATOM 3819 N N . GLU A 1 470 ? -5.087 -1.690 33.105 1.00 83.75 470 GLU A N 1
ATOM 3820 C CA . GLU A 1 470 ? -4.454 -1.060 34.277 1.00 83.75 470 GLU A CA 1
ATOM 3821 C C . GLU A 1 470 ? -4.446 0.481 34.217 1.00 83.75 470 GLU A C 1
ATOM 3823 O O . GLU A 1 470 ? -4.868 1.117 35.192 1.00 83.75 470 GLU A O 1
ATOM 3828 N N . PRO A 1 471 ? -4.051 1.129 33.099 1.00 82.38 471 PRO A N 1
ATOM 3829 C CA . PRO A 1 471 ? -4.142 2.583 32.992 1.00 82.38 471 PRO A CA 1
ATOM 3830 C C . PRO A 1 471 ? -5.572 3.110 33.145 1.00 82.38 471 PRO A C 1
ATOM 3832 O O . PRO A 1 471 ? -5.780 4.183 33.708 1.00 82.38 471 PRO A O 1
ATOM 3835 N N . ILE A 1 472 ? -6.570 2.359 32.680 1.00 76.88 472 ILE A N 1
ATOM 3836 C CA . ILE A 1 472 ? -7.974 2.778 32.718 1.00 76.88 472 ILE A CA 1
ATOM 3837 C C . ILE A 1 472 ? -8.517 2.690 34.134 1.00 76.88 472 ILE A C 1
ATOM 3839 O O . ILE A 1 472 ? -9.127 3.643 34.616 1.00 76.88 472 ILE A O 1
ATOM 3843 N N . GLU A 1 473 ? -8.250 1.581 34.823 1.00 81.44 473 GLU A N 1
ATOM 3844 C CA . GLU A 1 473 ? -8.566 1.447 36.243 1.00 81.44 473 GLU A CA 1
ATOM 3845 C C . GLU A 1 473 ? -7.898 2.567 37.040 1.00 81.44 473 GLU A C 1
ATOM 3847 O O . GLU A 1 473 ? -8.563 3.225 37.840 1.00 81.44 473 GLU A O 1
ATOM 3852 N N . THR A 1 474 ? -6.632 2.868 36.741 1.00 83.06 474 THR A N 1
ATOM 3853 C CA . THR A 1 474 ? -5.892 3.964 37.374 1.00 83.06 474 THR A CA 1
ATOM 3854 C C . THR A 1 474 ? -6.565 5.318 37.134 1.00 83.06 474 THR A C 1
ATOM 3856 O O . THR A 1 474 ? -6.789 6.052 38.089 1.00 83.06 474 THR A O 1
ATOM 3859 N N . GLN A 1 475 ? -6.961 5.654 35.901 1.00 77.75 475 GLN A N 1
ATOM 3860 C CA . GLN A 1 475 ? -7.604 6.943 35.583 1.00 77.75 475 GLN A CA 1
ATOM 3861 C C . GLN A 1 475 ? -9.014 7.098 36.171 1.00 77.75 475 GLN A C 1
ATOM 3863 O O . GLN A 1 475 ? -9.477 8.218 36.428 1.00 77.75 475 GLN A O 1
ATOM 3868 N N . ILE A 1 476 ? -9.716 5.986 36.400 1.00 73.81 476 ILE A N 1
ATOM 3869 C CA . ILE A 1 476 ? -10.981 6.006 37.136 1.00 73.81 476 ILE A CA 1
ATOM 3870 C C . ILE A 1 476 ? -10.702 6.231 38.631 1.00 73.81 476 ILE A C 1
ATOM 3872 O O . ILE A 1 476 ? -11.348 7.089 39.232 1.00 73.81 476 ILE A O 1
ATOM 3876 N N . GLN A 1 477 ? -9.713 5.535 39.212 1.00 75.12 477 GLN A N 1
ATOM 3877 C CA . GLN A 1 477 ? -9.329 5.669 40.628 1.00 75.12 477 GLN A CA 1
ATOM 3878 C C . GLN A 1 477 ? -8.795 7.063 40.974 1.00 75.12 477 GLN A C 1
ATOM 3880 O O . GLN A 1 477 ? -9.145 7.610 42.018 1.00 75.12 477 GLN A O 1
ATOM 3885 N N . THR A 1 478 ? -7.977 7.662 40.105 1.00 77.00 478 THR A N 1
ATOM 3886 C CA . THR A 1 478 ? -7.407 9.006 40.310 1.00 77.00 478 THR A CA 1
ATOM 3887 C C . THR A 1 478 ? -8.430 10.126 40.097 1.00 77.00 478 THR A C 1
ATOM 3889 O O . THR A 1 478 ? -8.134 11.290 40.362 1.00 77.00 478 THR A O 1
ATOM 3892 N N . GLY A 1 479 ? -9.651 9.791 39.663 1.00 64.62 479 GLY A N 1
ATOM 3893 C CA . GLY A 1 479 ? -10.787 10.707 39.627 1.00 64.62 479 GLY A CA 1
ATOM 3894 C C . GLY A 1 479 ? -10.872 11.600 38.390 1.00 64.62 479 GLY A C 1
ATOM 3895 O O . GLY A 1 479 ? -11.795 12.405 38.308 1.00 64.62 479 GLY A O 1
ATOM 3896 N N . LEU A 1 480 ? -9.994 11.469 37.393 1.00 70.50 480 LEU A N 1
ATOM 3897 C CA . LEU A 1 480 ? -10.129 12.226 36.140 1.00 70.50 480 LEU A CA 1
ATOM 3898 C C . LEU A 1 480 ? -11.337 11.737 35.333 1.00 70.50 480 LEU A C 1
ATOM 3900 O O . LEU A 1 480 ? -12.272 12.498 35.092 1.00 70.50 480 LEU A O 1
ATOM 3904 N N . LEU A 1 481 ? -11.390 10.440 35.018 1.00 69.44 481 LEU A N 1
ATOM 3905 C CA . LEU A 1 481 ? -12.577 9.836 34.401 1.00 69.44 481 LEU A CA 1
ATOM 3906 C C . LEU A 1 481 ? -13.716 9.708 35.427 1.00 69.44 481 LEU A C 1
ATOM 3908 O O . LEU A 1 481 ? -14.891 9.897 35.107 1.00 69.44 481 LEU A O 1
ATOM 3912 N N . GLY A 1 482 ? -13.348 9.438 36.686 1.00 67.31 482 GLY A N 1
ATOM 3913 C CA . GLY A 1 482 ? -14.266 9.331 37.816 1.00 67.31 482 GLY A CA 1
ATOM 3914 C C . GLY A 1 482 ? -15.038 10.622 38.104 1.00 67.31 482 GLY A C 1
ATOM 3915 O O . GLY A 1 482 ? -16.191 10.546 38.494 1.00 67.31 482 GLY A O 1
ATOM 3916 N N . SER A 1 483 ? -14.486 11.810 37.858 1.00 70.25 483 SER A N 1
ATOM 3917 C CA . SER A 1 483 ? -15.215 13.077 38.040 1.00 70.25 483 SER A CA 1
ATOM 3918 C C . SER A 1 483 ? -16.168 13.381 36.882 1.00 70.25 483 SER A C 1
ATOM 3920 O O . SER A 1 483 ? -17.255 13.915 37.105 1.00 70.25 483 SER A O 1
ATOM 3922 N N . ILE A 1 484 ? -15.796 12.997 35.657 1.00 70.19 484 ILE A N 1
ATOM 3923 C CA . ILE A 1 484 ? -16.601 13.215 34.447 1.00 70.19 484 ILE A CA 1
ATOM 3924 C C . ILE A 1 484 ? -17.791 12.254 34.402 1.00 70.19 484 ILE A C 1
ATOM 3926 O O . ILE A 1 484 ? -18.913 12.663 34.099 1.00 70.19 484 ILE A O 1
ATOM 3930 N N . LEU A 1 485 ? -17.547 10.977 34.700 1.00 70.31 485 LEU A N 1
ATOM 3931 C CA . LEU A 1 485 ? -18.538 9.912 34.566 1.00 70.31 485 LEU A CA 1
ATOM 3932 C C . LEU A 1 485 ? -19.112 9.439 35.907 1.00 70.31 485 LEU A C 1
ATOM 3934 O O . LEU A 1 485 ? -20.092 8.699 35.897 1.00 70.31 485 LEU A O 1
ATOM 3938 N N . LYS A 1 486 ? -18.541 9.860 37.046 1.00 72.94 486 LYS A N 1
ATOM 3939 C CA . LYS A 1 486 ? -18.891 9.352 38.384 1.00 72.94 486 LYS A CA 1
ATOM 3940 C C . LYS A 1 486 ? -18.856 7.831 38.391 1.00 72.94 486 LYS A C 1
ATOM 3942 O O . LYS A 1 486 ? -19.891 7.215 38.518 1.00 72.94 486 LYS A O 1
ATOM 3947 N N . VAL A 1 487 ? -17.709 7.203 38.164 1.00 70.06 487 VAL A N 1
ATOM 3948 C CA . VAL A 1 487 ? -17.610 5.741 37.966 1.00 70.06 487 VAL A CA 1
ATOM 3949 C C . VAL A 1 487 ? -16.934 5.090 39.168 1.00 70.06 487 VAL A C 1
ATOM 3951 O O . VAL A 1 487 ? -15.963 5.637 39.683 1.00 70.06 487 VAL A O 1
ATOM 3954 N N . SER A 1 488 ? -17.417 3.914 39.585 1.00 66.44 488 SER A N 1
ATOM 3955 C CA . SER A 1 488 ? -16.706 3.039 40.530 1.00 66.44 488 SER A CA 1
ATOM 3956 C C . SER A 1 488 ? -15.838 2.030 39.776 1.00 66.44 488 SER A C 1
ATOM 3958 O O . SER A 1 488 ? -16.282 1.430 38.797 1.00 66.44 488 SER A O 1
ATOM 3960 N N . THR A 1 489 ? -14.609 1.807 40.241 1.00 63.81 489 THR A N 1
ATOM 3961 C CA . THR A 1 489 ? -13.665 0.846 39.641 1.00 63.81 489 THR A CA 1
ATOM 3962 C C . THR A 1 489 ? -14.055 -0.607 39.850 1.00 63.81 489 THR A C 1
ATOM 3964 O O . THR A 1 489 ? -13.661 -1.454 39.057 1.00 63.81 489 THR A O 1
ATOM 3967 N N . SER A 1 490 ? -14.872 -0.898 40.865 1.00 65.12 490 SER A N 1
ATOM 3968 C CA . SER A 1 490 ? -15.357 -2.249 41.168 1.00 65.12 490 SER A CA 1
ATOM 3969 C C . SER A 1 490 ? -16.236 -2.866 40.075 1.00 65.12 490 SER A C 1
ATOM 3971 O O . SER A 1 490 ? -16.482 -4.066 40.112 1.00 65.12 490 SER A O 1
ATOM 3973 N N . ASP A 1 491 ? -16.715 -2.065 39.118 1.00 68.88 491 ASP A N 1
ATOM 3974 C CA . ASP A 1 491 ? -17.790 -2.445 38.194 1.00 68.88 491 ASP A CA 1
ATOM 3975 C C . ASP A 1 491 ? -17.405 -2.325 36.708 1.00 68.88 491 ASP A C 1
ATOM 3977 O O . ASP A 1 491 ? -18.281 -2.299 35.834 1.00 68.88 491 ASP A O 1
ATOM 3981 N N . MET A 1 492 ? -16.108 -2.224 36.399 1.00 76.19 492 MET A N 1
ATOM 3982 C CA . MET A 1 492 ? -15.634 -2.204 35.017 1.00 76.19 492 MET A CA 1
ATOM 3983 C C . MET A 1 492 ? -15.454 -3.626 34.481 1.00 76.19 492 MET A C 1
ATOM 3985 O O . MET A 1 492 ? -14.739 -4.440 35.062 1.00 76.19 492 MET A O 1
ATOM 3989 N N . VAL A 1 493 ? -16.070 -3.915 33.334 1.00 79.25 493 VAL A N 1
ATOM 3990 C CA . VAL A 1 493 ? -15.861 -5.177 32.613 1.00 79.25 493 VAL A CA 1
ATOM 3991 C C . VAL A 1 493 ? -15.135 -4.870 31.312 1.00 79.25 493 VAL A C 1
ATOM 3993 O O . VAL A 1 493 ? -15.692 -4.223 30.422 1.00 79.25 493 VAL A O 1
ATOM 3996 N N . PHE A 1 494 ? -13.891 -5.337 31.225 1.00 79.00 494 PHE A N 1
ATOM 3997 C CA . PHE A 1 494 ? -13.129 -5.408 29.986 1.00 79.00 494 PHE A CA 1
ATOM 3998 C C . PHE A 1 494 ? -13.437 -6.731 29.296 1.00 79.00 494 PHE A C 1
ATOM 4000 O O . PHE A 1 494 ? -13.353 -7.793 29.906 1.00 79.00 494 PHE A O 1
ATOM 4007 N N . GLN A 1 495 ? -13.835 -6.665 28.031 1.00 77.50 495 GLN A N 1
ATOM 4008 C CA . GLN A 1 495 ? -14.043 -7.845 27.210 1.00 77.50 495 GLN A CA 1
ATOM 4009 C C . GLN A 1 495 ? -13.374 -7.614 25.860 1.00 77.50 495 GLN A C 1
ATOM 4011 O O . GLN A 1 495 ? -13.846 -6.806 25.059 1.00 77.50 495 GLN A O 1
ATOM 4016 N N . LYS A 1 496 ? -12.282 -8.331 25.587 1.00 74.00 496 LYS A N 1
ATOM 4017 C CA . LYS A 1 496 ? -11.685 -8.367 24.249 1.00 74.00 496 LYS A CA 1
ATOM 4018 C C . LYS A 1 496 ? -12.728 -8.900 23.258 1.00 74.00 496 LYS A C 1
ATOM 4020 O O . LYS A 1 496 ? -13.191 -10.031 23.389 1.00 74.00 496 LYS A O 1
ATOM 4025 N N . LEU A 1 497 ? -13.133 -8.068 22.299 1.00 57.62 497 LEU A N 1
ATOM 4026 C CA . LEU A 1 497 ? -13.931 -8.485 21.151 1.00 57.62 497 LEU A CA 1
ATOM 4027 C C . LEU A 1 497 ? -12.932 -8.982 20.120 1.00 57.62 497 LEU A C 1
ATOM 4029 O O . LEU A 1 497 ? -12.099 -8.216 19.648 1.00 57.62 497 LEU A O 1
ATOM 4033 N N . ALA A 1 498 ? -12.915 -10.284 19.897 1.00 54.69 498 ALA A N 1
ATOM 4034 C CA . ALA A 1 498 ? -11.678 -10.944 19.546 1.00 54.69 498 ALA A CA 1
ATOM 4035 C C . ALA A 1 498 ? -11.023 -10.531 18.217 1.00 54.69 498 ALA A C 1
ATOM 4037 O O . ALA A 1 498 ? -11.548 -9.792 17.383 1.00 54.69 498 ALA A O 1
ATOM 4038 N N . GLU A 1 499 ? -9.771 -10.963 18.114 1.00 56.78 499 GLU A N 1
ATOM 4039 C CA . GLU A 1 499 ? -8.870 -10.714 17.002 1.00 56.78 499 GLU A CA 1
ATOM 4040 C C . GLU A 1 499 ? -9.540 -11.176 15.705 1.00 56.78 499 GLU A C 1
ATOM 4042 O O . GLU A 1 499 ? -9.875 -12.351 15.555 1.00 56.78 499 GLU A O 1
ATOM 4047 N N . LYS A 1 500 ? -9.794 -10.240 14.783 1.00 59.66 500 LYS A N 1
ATOM 4048 C CA . LYS A 1 500 ? -10.333 -10.584 13.468 1.00 59.66 500 LYS A CA 1
ATOM 4049 C C . LYS A 1 500 ? -9.234 -11.314 12.704 1.00 59.66 500 LYS A C 1
ATOM 4051 O O . LYS A 1 500 ? -8.331 -10.671 12.174 1.00 59.66 500 LYS A O 1
ATOM 4056 N N . VAL A 1 501 ? -9.322 -12.638 12.635 1.00 56.94 501 VAL A N 1
ATOM 4057 C CA . VAL A 1 501 ? -8.397 -13.457 11.848 1.00 56.94 501 VAL A CA 1
ATOM 4058 C C . VAL A 1 501 ? -9.076 -13.840 10.542 1.00 56.94 501 VAL A C 1
ATOM 4060 O O . VAL A 1 501 ? -10.187 -14.374 10.533 1.00 56.94 501 VAL A O 1
ATOM 4063 N N . ILE A 1 502 ? -8.418 -13.511 9.434 1.00 64.69 502 ILE A N 1
ATOM 4064 C CA . ILE A 1 502 ? -8.876 -13.836 8.086 1.00 64.69 502 ILE A CA 1
ATOM 4065 C C . ILE A 1 502 ? -8.142 -15.101 7.635 1.00 64.69 502 ILE A C 1
ATOM 4067 O O . ILE A 1 502 ? -6.919 -15.097 7.511 1.00 64.69 502 ILE A O 1
ATOM 4071 N N . TYR A 1 503 ? -8.891 -16.172 7.391 1.00 70.00 503 TYR A N 1
ATOM 4072 C CA . TYR A 1 503 ? -8.386 -17.427 6.838 1.00 70.00 503 TYR A CA 1
ATOM 4073 C C . TYR A 1 503 ? -8.773 -17.532 5.364 1.00 70.00 503 TYR A C 1
ATOM 4075 O O . TYR A 1 503 ? -9.915 -17.246 5.011 1.00 70.00 503 TYR A O 1
ATOM 4083 N N . GLN A 1 504 ? -7.857 -17.980 4.505 1.00 71.56 504 GLN A N 1
ATOM 4084 C CA . GLN A 1 504 ? -8.190 -18.371 3.135 1.00 71.56 504 GLN A CA 1
ATOM 4085 C C . GLN A 1 504 ? -8.189 -19.895 3.009 1.00 71.56 504 GLN A C 1
ATOM 4087 O O . GLN A 1 504 ? -7.217 -20.561 3.366 1.00 71.56 504 GLN A O 1
ATOM 4092 N N . VAL A 1 505 ? -9.295 -20.446 2.512 1.00 75.12 505 VAL A N 1
ATOM 4093 C CA . VAL A 1 505 ? -9.518 -21.892 2.393 1.00 75.12 505 VAL A CA 1
ATOM 4094 C C . VAL A 1 505 ? -9.871 -22.225 0.951 1.00 75.12 505 VAL A C 1
ATOM 4096 O O . VAL A 1 505 ? -10.805 -21.652 0.398 1.00 75.12 505 VAL A O 1
ATOM 4099 N N . SER A 1 506 ? -9.146 -23.157 0.334 1.00 75.62 506 SER A N 1
ATOM 4100 C CA . SER A 1 506 ? -9.485 -23.686 -0.989 1.00 75.62 506 SER A CA 1
ATOM 4101 C C . SER A 1 506 ? -10.281 -24.984 -0.834 1.00 75.62 506 SER A C 1
ATOM 4103 O O . SER A 1 506 ? -9.811 -25.919 -0.189 1.00 75.62 506 SER A O 1
ATOM 4105 N N . LEU A 1 507 ? -11.486 -25.040 -1.406 1.00 76.69 507 LEU A N 1
ATOM 4106 C CA . LEU A 1 507 ? -12.377 -26.203 -1.385 1.00 76.69 507 LEU A CA 1
ATOM 4107 C C . LEU A 1 507 ? -12.602 -26.730 -2.803 1.00 76.69 507 LEU A C 1
ATOM 4109 O O . LEU A 1 507 ? -13.002 -25.969 -3.677 1.00 76.69 507 LEU A O 1
ATOM 4113 N N . ASN A 1 508 ? -12.452 -28.029 -3.044 1.00 71.56 508 ASN A N 1
ATOM 4114 C CA . ASN A 1 508 ? -12.932 -28.638 -4.286 1.00 71.56 508 ASN A CA 1
ATOM 4115 C C . ASN A 1 508 ? -14.391 -29.087 -4.131 1.00 71.56 508 ASN A C 1
ATOM 4117 O O . ASN A 1 508 ? -14.730 -29.857 -3.238 1.00 71.56 508 ASN A O 1
ATOM 4121 N N . VAL A 1 509 ? -15.260 -28.586 -5.005 1.00 75.44 509 VAL A N 1
ATOM 4122 C CA . VAL A 1 509 ? -16.702 -28.848 -5.014 1.00 75.44 509 VAL A CA 1
ATOM 4123 C C . VAL A 1 509 ? -17.056 -29.593 -6.302 1.00 75.44 509 VAL A C 1
ATOM 4125 O O . VAL A 1 509 ? -16.683 -29.126 -7.376 1.00 75.44 509 VAL A O 1
ATOM 4128 N N . GLU A 1 510 ? -17.791 -30.711 -6.258 1.00 72.50 510 GLU A N 1
ATOM 4129 C CA . GLU A 1 510 ? -18.269 -31.418 -7.466 1.00 72.50 510 GLU A CA 1
ATOM 4130 C C . GLU A 1 510 ? -19.480 -30.713 -8.097 1.00 72.50 510 GLU A C 1
ATOM 4132 O O . GLU A 1 510 ? -20.583 -31.248 -8.242 1.00 72.50 510 GLU A O 1
ATOM 4137 N N . VAL A 1 511 ? -19.265 -29.463 -8.490 1.00 73.50 511 VAL A N 1
ATOM 4138 C CA . VAL A 1 511 ? -20.161 -28.713 -9.360 1.00 73.50 511 VAL A CA 1
ATOM 4139 C C . VAL A 1 511 ? -19.448 -28.535 -10.689 1.00 73.50 511 VAL A C 1
ATOM 4141 O O . VAL A 1 511 ? -18.293 -28.103 -10.728 1.00 73.50 511 VAL A O 1
ATOM 4144 N N . GLN A 1 512 ? -20.144 -28.853 -11.784 1.00 78.25 512 GLN A N 1
ATOM 4145 C CA . GLN A 1 512 ? -19.620 -28.652 -13.130 1.00 78.25 512 GLN A CA 1
ATOM 4146 C C . GLN A 1 512 ? -19.223 -27.186 -13.302 1.00 78.25 512 GLN A C 1
ATOM 4148 O O . GLN A 1 512 ? -20.064 -26.287 -13.203 1.00 78.25 512 GLN A O 1
ATOM 4153 N N . PHE A 1 513 ? -17.938 -26.960 -13.563 1.00 82.00 513 PHE A N 1
ATOM 4154 C CA . PHE A 1 513 ? -17.412 -25.617 -13.709 1.00 82.00 513 PHE A CA 1
ATOM 4155 C C . PHE A 1 513 ? -18.049 -24.915 -14.910 1.00 82.00 513 PHE A C 1
ATOM 4157 O O . PHE A 1 513 ? -18.090 -25.448 -16.021 1.00 82.00 513 PHE A O 1
ATOM 4164 N N . GLN A 1 514 ? -18.538 -23.698 -14.684 1.00 84.31 514 GLN A N 1
ATOM 4165 C CA . GLN A 1 514 ? -19.016 -22.809 -15.736 1.00 84.31 514 GLN A CA 1
ATOM 4166 C C . GLN A 1 514 ? -18.051 -21.632 -15.851 1.00 84.31 514 GLN A C 1
ATOM 4168 O O . GLN A 1 514 ? -17.767 -20.986 -14.847 1.00 84.31 514 GLN A O 1
ATOM 4173 N N . GLU A 1 515 ? -17.611 -21.291 -17.068 1.00 82.38 515 GLU A N 1
ATOM 4174 C CA . GLU A 1 515 ? -16.727 -20.134 -17.327 1.00 82.38 515 GLU A CA 1
ATOM 4175 C C . GLU A 1 515 ? -17.231 -18.837 -16.675 1.00 82.38 515 GLU A C 1
ATOM 4177 O O . GLU A 1 515 ? -16.455 -18.033 -16.166 1.00 82.38 515 GLU A O 1
ATOM 4182 N N . LYS A 1 516 ? -18.555 -18.663 -16.598 1.00 87.88 516 LYS A N 1
ATOM 4183 C CA . LYS A 1 516 ? -19.180 -17.495 -15.969 1.00 87.88 516 LYS A CA 1
ATOM 4184 C C . LYS A 1 516 ? -18.882 -17.360 -14.472 1.00 87.88 516 LYS A C 1
ATOM 4186 O O . LYS A 1 516 ? -18.987 -16.254 -13.949 1.00 87.88 516 LYS A O 1
ATOM 4191 N N . LEU A 1 517 ? -18.489 -18.434 -13.784 1.00 83.12 517 LEU A N 1
ATOM 4192 C CA . LEU A 1 517 ? -18.069 -18.389 -12.381 1.00 83.12 517 LEU A CA 1
ATOM 4193 C C . LEU A 1 517 ? -16.704 -17.701 -12.189 1.00 83.12 517 LEU A C 1
ATOM 4195 O O . LEU A 1 517 ? -16.392 -17.326 -11.065 1.00 83.12 517 LEU A O 1
ATOM 4199 N N . LYS A 1 518 ? -15.909 -17.467 -13.247 1.00 80.94 518 LYS A N 1
ATOM 4200 C CA . LYS A 1 518 ? -14.652 -16.696 -13.137 1.00 80.94 518 LYS A CA 1
ATOM 4201 C C . LYS A 1 518 ? -14.887 -15.208 -12.881 1.00 80.94 518 LYS A C 1
ATOM 4203 O O . LYS A 1 518 ? -14.061 -14.534 -12.273 1.00 80.94 518 LYS A O 1
ATOM 4208 N N . THR A 1 519 ? -16.003 -14.665 -13.363 1.00 84.62 519 THR A N 1
ATOM 4209 C CA . THR A 1 519 ? -16.289 -13.231 -13.278 1.00 84.62 519 THR A CA 1
ATOM 4210 C C . THR A 1 519 ? -17.069 -12.925 -12.003 1.00 84.62 519 THR A C 1
ATOM 4212 O O . THR A 1 519 ? -18.254 -13.233 -11.922 1.00 84.62 519 THR A O 1
ATOM 4215 N N . LYS A 1 520 ? -16.447 -12.243 -11.029 1.00 84.56 520 LYS A N 1
ATOM 4216 C CA . LYS A 1 520 ? -17.059 -11.927 -9.716 1.00 84.56 520 LYS A CA 1
ATOM 4217 C C . LYS A 1 520 ? -18.402 -11.185 -9.785 1.00 84.56 520 LYS A C 1
ATOM 4219 O O . LYS A 1 520 ? -19.166 -11.198 -8.827 1.00 84.56 520 LYS A O 1
ATOM 4224 N N . HIS A 1 521 ? -18.684 -10.518 -10.901 1.00 84.31 521 HIS A N 1
ATOM 4225 C CA . HIS A 1 521 ? -19.916 -9.756 -11.119 1.00 84.31 521 HIS A CA 1
ATOM 4226 C C . HIS A 1 521 ? -20.974 -10.502 -11.943 1.00 84.31 521 HIS A C 1
ATOM 4228 O O . HIS A 1 521 ? -22.033 -9.935 -12.210 1.00 84.31 521 HIS A O 1
ATOM 4234 N N . SER A 1 522 ? -20.721 -11.747 -12.365 1.00 89.44 522 SER A N 1
ATOM 4235 C CA . SER A 1 522 ? -21.734 -12.535 -13.069 1.00 89.44 522 SER A CA 1
ATOM 4236 C C . SER A 1 522 ? -22.876 -12.919 -12.127 1.00 89.44 522 SER A C 1
ATOM 4238 O O . SER A 1 522 ? -22.693 -13.092 -10.917 1.00 89.44 522 SER A O 1
ATOM 4240 N N . ALA A 1 523 ? -24.080 -13.068 -12.683 1.00 87.25 523 ALA A N 1
ATOM 4241 C CA . ALA A 1 523 ? -25.236 -13.518 -11.915 1.00 87.25 523 ALA A CA 1
ATOM 4242 C C . ALA A 1 523 ? -24.999 -14.921 -11.330 1.00 87.25 523 ALA A C 1
ATOM 4244 O O . ALA A 1 523 ? -25.399 -15.198 -10.200 1.00 87.25 523 ALA A O 1
ATOM 4245 N N . GLU A 1 524 ? -24.300 -15.776 -12.078 1.00 88.00 524 GLU A N 1
ATOM 4246 C CA . GLU A 1 524 ? -23.932 -17.132 -11.693 1.00 88.00 524 GLU A CA 1
ATOM 4247 C C . GLU A 1 524 ? -22.957 -17.146 -10.506 1.00 88.00 524 GLU A C 1
ATOM 4249 O O . GLU A 1 524 ? -23.210 -17.859 -9.534 1.00 88.00 524 GLU A O 1
ATOM 4254 N N . PHE A 1 525 ? -21.900 -16.319 -10.520 1.00 88.38 525 PHE A N 1
ATOM 4255 C CA . PHE A 1 525 ? -20.975 -16.210 -9.387 1.00 88.38 525 PHE A CA 1
ATOM 4256 C C . PHE A 1 525 ? -21.677 -15.659 -8.147 1.00 88.38 525 PHE A C 1
ATOM 4258 O O . PHE A 1 525 ? -21.515 -16.202 -7.060 1.00 88.38 525 PHE A O 1
ATOM 4265 N N . MET A 1 526 ? -22.495 -14.614 -8.289 1.00 85.62 526 MET A N 1
ATOM 4266 C CA . MET A 1 526 ? -23.205 -14.015 -7.154 1.00 85.62 526 MET A CA 1
ATOM 4267 C C . MET A 1 526 ? -24.220 -14.985 -6.535 1.00 85.62 526 MET A C 1
ATOM 4269 O O . MET A 1 526 ? -24.333 -15.061 -5.310 1.00 85.62 526 MET A O 1
ATOM 4273 N N . ALA A 1 527 ? -24.936 -15.755 -7.362 1.00 84.62 527 ALA A N 1
ATOM 4274 C CA . ALA A 1 527 ? -25.850 -16.794 -6.895 1.00 84.62 527 ALA A CA 1
ATOM 4275 C C . ALA A 1 527 ? -25.098 -17.929 -6.184 1.00 84.62 527 ALA A C 1
ATOM 4277 O O . ALA A 1 527 ? -25.499 -18.336 -5.092 1.00 84.62 527 ALA A O 1
ATOM 4278 N N . PHE A 1 528 ? -23.987 -18.391 -6.764 1.00 82.06 528 PHE A N 1
ATOM 4279 C CA . PHE A 1 528 ? -23.144 -19.434 -6.186 1.00 82.06 528 PHE A CA 1
ATOM 4280 C C . PHE A 1 528 ? -22.488 -18.986 -4.871 1.00 82.06 528 PHE A C 1
ATOM 4282 O O . PHE A 1 528 ? -22.588 -19.677 -3.861 1.00 82.06 528 PHE A O 1
ATOM 4289 N N . SER A 1 529 ? -21.909 -17.785 -4.841 1.00 84.50 529 SER A N 1
ATOM 4290 C CA . SER A 1 529 ? -21.310 -17.175 -3.651 1.00 84.50 529 SER A CA 1
ATOM 4291 C C . SER A 1 529 ? -22.327 -17.031 -2.521 1.00 84.50 529 SER A C 1
ATOM 4293 O O . SER A 1 529 ? -22.071 -17.456 -1.394 1.00 84.50 529 SER A O 1
ATOM 4295 N N . LYS A 1 530 ? -23.535 -16.537 -2.829 1.00 86.06 530 LYS A N 1
ATOM 4296 C CA . LYS A 1 530 ? -24.629 -16.435 -1.855 1.00 86.06 530 LYS A CA 1
ATOM 4297 C C . LYS A 1 530 ? -25.075 -17.801 -1.336 1.00 86.06 530 LYS A C 1
ATOM 4299 O O . LYS A 1 530 ? -25.387 -17.926 -0.152 1.00 86.06 530 LYS A O 1
ATOM 4304 N N . PHE A 1 531 ? -25.121 -18.813 -2.199 1.00 82.75 531 PHE A N 1
ATOM 4305 C CA . PHE A 1 531 ? -25.450 -20.181 -1.811 1.00 82.75 531 PHE A CA 1
ATOM 4306 C C . PHE A 1 531 ? -24.408 -20.750 -0.842 1.00 82.75 531 PHE A C 1
ATOM 4308 O O . PHE A 1 531 ? -24.772 -21.132 0.269 1.00 82.75 531 PHE A O 1
ATOM 4315 N N . VAL A 1 532 ? -23.122 -20.708 -1.202 1.00 78.56 532 VAL A N 1
ATOM 4316 C CA . VAL A 1 532 ? -22.021 -21.175 -0.346 1.00 78.56 532 VAL A CA 1
ATOM 4317 C C . VAL A 1 532 ? -22.002 -20.417 0.982 1.00 78.56 532 VAL A C 1
ATOM 4319 O O . VAL A 1 532 ? -21.958 -21.034 2.042 1.00 78.56 532 VAL A O 1
ATOM 4322 N N . GLN A 1 533 ? -22.147 -19.092 0.951 1.00 81.25 533 GLN A N 1
ATOM 4323 C CA . GLN A 1 533 ? -22.241 -18.272 2.157 1.00 81.25 533 GLN A CA 1
ATOM 4324 C C . GLN A 1 533 ? -23.443 -18.656 3.033 1.00 81.25 533 GLN A C 1
ATOM 4326 O O . GLN A 1 533 ? -23.327 -18.695 4.255 1.00 81.25 533 GLN A O 1
ATOM 4331 N N . THR A 1 534 ? -24.596 -18.975 2.438 1.00 81.56 534 THR A N 1
ATOM 4332 C CA . THR A 1 534 ? -25.778 -19.432 3.186 1.00 81.56 534 THR A CA 1
ATOM 4333 C C . THR A 1 534 ? -25.519 -20.779 3.854 1.00 81.56 534 THR A C 1
ATOM 4335 O O . THR A 1 534 ? -25.873 -20.943 5.020 1.00 81.56 534 THR A O 1
ATOM 4338 N N . VAL A 1 535 ? -24.880 -21.721 3.154 1.00 76.00 535 VAL A N 1
ATOM 4339 C CA . VAL A 1 535 ? -24.507 -23.035 3.702 1.00 76.00 535 VAL A CA 1
ATOM 4340 C C . VAL A 1 535 ? -23.550 -22.865 4.884 1.00 76.00 535 VAL A C 1
ATOM 4342 O O . VAL A 1 535 ? -23.837 -23.366 5.971 1.00 76.00 535 VAL A O 1
ATOM 4345 N N . LEU A 1 536 ? -22.476 -22.086 4.715 1.00 73.75 536 LEU A N 1
ATOM 4346 C CA . LEU A 1 536 ? -21.508 -21.808 5.780 1.00 73.75 536 LEU A CA 1
ATOM 4347 C C . LEU A 1 536 ? -22.196 -21.141 6.979 1.00 73.75 536 LEU A C 1
ATOM 4349 O O . LEU A 1 536 ? -22.147 -21.666 8.088 1.00 73.75 536 LEU A O 1
ATOM 4353 N N . ASN A 1 537 ? -22.931 -20.048 6.763 1.00 74.12 537 ASN A N 1
ATOM 4354 C CA . ASN A 1 537 ? -23.578 -19.299 7.845 1.00 74.12 537 ASN A CA 1
ATOM 4355 C C . ASN A 1 537 ? -24.667 -20.106 8.568 1.00 74.12 537 ASN A C 1
ATOM 4357 O O . ASN A 1 537 ? -24.882 -19.915 9.764 1.00 74.12 537 ASN A O 1
ATOM 4361 N N . THR A 1 538 ? -25.370 -21.000 7.867 1.00 74.88 538 THR A N 1
ATOM 4362 C CA . THR A 1 538 ? -26.385 -21.866 8.486 1.00 74.88 538 THR A CA 1
ATOM 4363 C C . THR A 1 538 ? -25.736 -22.906 9.386 1.00 74.88 538 THR A C 1
ATOM 4365 O O . THR A 1 538 ? -26.299 -23.245 10.422 1.00 74.88 538 THR A O 1
ATOM 4368 N N . HIS A 1 539 ? -24.554 -23.399 9.026 1.00 68.81 539 HIS A N 1
ATOM 4369 C CA . HIS A 1 539 ? -23.909 -24.487 9.748 1.00 68.81 539 HIS A CA 1
ATOM 4370 C C . HIS A 1 539 ? -22.946 -24.027 10.844 1.00 68.81 539 HIS A C 1
ATOM 4372 O O . HIS A 1 539 ? -22.957 -24.620 11.921 1.00 68.81 539 HIS A O 1
ATOM 4378 N N . TYR A 1 540 ? -22.217 -22.928 10.644 1.00 67.81 540 TYR A N 1
ATOM 4379 C CA . TYR A 1 540 ? -21.370 -22.338 11.686 1.00 67.81 540 TYR A CA 1
ATOM 4380 C C . TYR A 1 540 ? -22.160 -21.800 12.878 1.00 67.81 540 TYR A C 1
ATOM 4382 O O . TYR A 1 540 ? -21.632 -21.705 13.979 1.00 67.81 540 TYR A O 1
ATOM 4390 N N . LYS A 1 541 ? -23.450 -21.497 12.703 1.00 60.16 541 LYS A N 1
ATOM 4391 C CA . LYS A 1 541 ? -24.303 -21.004 13.791 1.00 60.16 541 LYS A CA 1
ATOM 4392 C C . LYS A 1 541 ? -24.635 -22.063 14.858 1.00 60.16 541 LYS A C 1
ATOM 4394 O O . LYS A 1 541 ? -25.195 -21.697 15.886 1.00 60.16 541 LYS A O 1
ATOM 4399 N N . TYR A 1 542 ? -24.339 -23.346 14.616 1.00 49.59 542 TYR A N 1
ATOM 4400 C CA . TYR A 1 542 ? -24.776 -24.467 15.463 1.00 49.59 542 TYR A CA 1
ATOM 4401 C C . TYR A 1 542 ? -23.649 -25.312 16.070 1.00 49.59 542 TYR A C 1
ATOM 4403 O O . TYR A 1 542 ? -23.959 -26.269 16.781 1.00 49.59 542 TYR A O 1
ATOM 4411 N N . ASP A 1 543 ? -22.374 -25.001 15.826 1.00 57.75 543 ASP A N 1
ATOM 4412 C CA . ASP A 1 543 ? -21.287 -25.714 16.502 1.00 57.75 543 ASP A CA 1
ATOM 4413 C C . ASP A 1 543 ? -20.946 -25.026 17.832 1.00 57.75 543 ASP A C 1
ATOM 4415 O O . ASP A 1 543 ? -20.175 -24.071 17.880 1.00 57.75 543 ASP A O 1
ATOM 4419 N N . GLU A 1 544 ? -21.539 -25.511 18.928 1.00 55.22 544 GLU A N 1
ATOM 4420 C CA . GLU A 1 544 ? -21.294 -25.006 20.291 1.00 55.22 544 GLU A CA 1
ATOM 4421 C C . GLU A 1 544 ? -19.815 -25.090 20.717 1.00 55.22 544 GLU A C 1
ATOM 4423 O O . GLU A 1 544 ? -19.426 -24.450 21.694 1.00 55.22 544 GLU A O 1
ATOM 4428 N N . LYS A 1 545 ? -18.979 -25.864 20.007 1.00 58.09 545 LYS A N 1
ATOM 4429 C CA . LYS A 1 545 ? -17.548 -26.010 20.313 1.00 58.09 545 LYS A CA 1
ATOM 4430 C C . LYS A 1 545 ? -16.676 -24.914 19.706 1.00 58.09 545 LYS A C 1
ATOM 4432 O O . LYS A 1 545 ? -15.520 -24.788 20.106 1.00 58.09 545 LYS A O 1
ATOM 4437 N N . VAL A 1 546 ? -17.205 -24.122 18.775 1.00 56.56 546 VAL A N 1
ATOM 4438 C CA . VAL A 1 546 ? -16.485 -23.013 18.146 1.00 56.56 546 VAL A CA 1
ATOM 4439 C C . VAL A 1 546 ? -17.036 -21.715 18.718 1.00 56.56 546 VAL A C 1
ATOM 4441 O O . VAL A 1 546 ? -18.055 -21.198 18.268 1.00 56.56 546 VAL A O 1
ATOM 4444 N N . SER A 1 547 ? -16.379 -21.175 19.746 1.00 50.97 547 SER A N 1
ATOM 4445 C CA . SER A 1 547 ? -16.681 -19.816 20.196 1.00 50.97 547 SER A CA 1
ATOM 4446 C C . SER A 1 547 ? -16.307 -18.842 19.080 1.00 50.97 547 SER A C 1
ATOM 4448 O O . SER A 1 547 ? -15.142 -18.786 18.674 1.00 50.97 547 SER A O 1
ATOM 4450 N N . GLY A 1 548 ? -17.296 -18.122 18.558 1.00 60.41 548 GLY A N 1
ATOM 4451 C CA . GLY A 1 548 ? -17.092 -17.046 17.597 1.00 60.41 548 GLY A CA 1
ATOM 4452 C C . GLY A 1 548 ? -18.014 -17.097 16.400 1.00 60.41 548 GLY A C 1
ATOM 4453 O O . GLY A 1 548 ? -18.217 -18.130 15.770 1.00 60.41 548 GLY A O 1
ATOM 4454 N N . ARG A 1 549 ? -18.536 -15.927 16.030 1.00 58.72 549 ARG A N 1
ATOM 4455 C CA . ARG A 1 549 ? -19.180 -15.756 14.732 1.00 58.72 549 ARG A CA 1
ATOM 4456 C C . ARG A 1 549 ? -18.121 -15.908 13.641 1.00 58.72 549 ARG A C 1
ATOM 4458 O O . ARG A 1 549 ? -17.097 -15.227 13.681 1.00 58.72 549 ARG A O 1
ATOM 4465 N N . GLN A 1 550 ? -18.382 -16.777 12.676 1.00 68.19 550 GLN A N 1
ATOM 4466 C CA . GLN A 1 550 ? -17.575 -16.900 11.470 1.00 68.19 550 GLN A CA 1
ATOM 4467 C C . GLN A 1 550 ? -18.421 -16.452 10.284 1.00 68.19 550 GLN A C 1
ATOM 4469 O O . GLN A 1 550 ? -19.528 -16.957 10.103 1.00 68.19 550 GLN A O 1
ATOM 4474 N N . ASP A 1 551 ? -17.923 -15.490 9.513 1.00 74.50 551 ASP A N 1
ATOM 4475 C CA . ASP A 1 551 ? -18.558 -15.064 8.267 1.00 74.50 551 ASP A CA 1
ATOM 4476 C C . ASP A 1 551 ? -17.685 -15.566 7.101 1.00 74.50 551 ASP A C 1
ATOM 4478 O O . ASP A 1 551 ? -16.504 -15.232 6.996 1.00 74.50 551 ASP A O 1
ATOM 4482 N N . GLY A 1 552 ? -18.258 -16.418 6.247 1.00 77.81 552 GLY A N 1
ATOM 4483 C CA . GLY A 1 552 ? -17.588 -16.959 5.062 1.00 77.81 552 GLY A CA 1
ATOM 4484 C C . GLY A 1 552 ? -17.970 -16.199 3.791 1.00 77.81 552 GLY A C 1
ATOM 4485 O O . GLY A 1 552 ? -19.148 -15.902 3.576 1.00 77.81 552 GLY A O 1
ATOM 4486 N N . HIS A 1 553 ? -17.000 -15.918 2.923 1.00 82.00 553 HIS A N 1
ATOM 4487 C CA . HIS A 1 553 ? -17.198 -15.270 1.626 1.00 82.00 553 HIS A CA 1
ATOM 4488 C C . HIS A 1 553 ? -16.479 -16.044 0.519 1.00 82.00 553 HIS A C 1
ATOM 4490 O O . HIS A 1 553 ? -15.309 -16.375 0.662 1.00 82.00 553 HIS A O 1
ATOM 4496 N N . VAL A 1 554 ? -17.139 -16.298 -0.614 1.00 84.50 554 VAL A N 1
ATOM 4497 C CA . VAL A 1 554 ? -16.444 -16.826 -1.800 1.00 84.50 554 VAL A CA 1
ATOM 4498 C C . VAL A 1 554 ? -15.673 -15.689 -2.463 1.00 84.50 554 VAL A C 1
ATOM 4500 O O . VAL A 1 554 ? -16.278 -14.718 -2.921 1.00 84.50 554 VAL A O 1
ATOM 4503 N N . ILE A 1 555 ? -14.348 -15.812 -2.523 1.00 85.25 555 ILE A N 1
ATOM 4504 C CA . ILE A 1 555 ? -13.470 -14.841 -3.187 1.00 85.25 555 ILE A CA 1
ATOM 4505 C C . ILE A 1 555 ? -13.362 -15.164 -4.674 1.00 85.25 555 ILE A C 1
ATOM 4507 O O . ILE A 1 555 ? -13.313 -14.249 -5.501 1.00 85.25 555 ILE A O 1
ATOM 4511 N N . GLU A 1 556 ? -13.298 -16.455 -5.004 1.00 86.88 556 GLU A N 1
ATOM 4512 C CA . GLU A 1 556 ? -12.971 -16.932 -6.342 1.00 86.88 556 GLU A CA 1
ATOM 4513 C C . GLU A 1 556 ? -13.531 -18.339 -6.597 1.00 86.88 556 GLU A C 1
ATOM 4515 O O . GLU A 1 556 ? -13.682 -19.143 -5.677 1.00 86.88 556 GLU A O 1
ATOM 4520 N N . CYS A 1 557 ? -13.829 -18.643 -7.860 1.00 84.50 557 CYS A N 1
ATOM 4521 C CA . CYS A 1 557 ? -14.152 -19.984 -8.338 1.00 84.50 557 CYS A CA 1
ATOM 4522 C C . CYS A 1 557 ? -13.265 -20.307 -9.545 1.00 84.50 557 CYS A C 1
ATOM 4524 O O . CYS A 1 557 ? -13.178 -19.519 -10.486 1.00 84.50 557 CYS A O 1
ATOM 4526 N N . ARG A 1 558 ? -12.635 -21.478 -9.532 1.00 84.50 558 ARG A N 1
ATOM 4527 C CA . ARG A 1 558 ? -11.729 -21.999 -10.557 1.00 84.50 558 ARG A CA 1
ATOM 4528 C C . ARG A 1 558 ? -12.209 -23.365 -11.022 1.00 84.50 558 ARG A C 1
ATOM 4530 O O . ARG A 1 558 ? -12.966 -24.041 -10.328 1.00 84.50 558 ARG A O 1
ATOM 4537 N N . GLN A 1 559 ? -11.744 -23.797 -12.186 1.00 83.69 559 GLN A N 1
ATOM 4538 C CA . GLN A 1 559 ? -11.946 -25.176 -12.603 1.00 83.69 559 GLN A CA 1
ATOM 4539 C C . GLN A 1 559 ? -11.163 -26.094 -11.659 1.00 83.69 559 GLN A C 1
ATOM 4541 O O . GLN A 1 559 ? -9.983 -25.859 -11.400 1.00 83.69 559 GLN A O 1
ATOM 4546 N N . GLY A 1 560 ? -11.842 -27.091 -11.098 1.00 79.81 560 GLY A N 1
ATOM 4547 C CA . GLY A 1 560 ? -11.216 -28.089 -10.243 1.00 79.81 560 GLY A CA 1
ATOM 4548 C C . GLY A 1 560 ? -10.356 -29.074 -11.045 1.00 79.81 560 GLY A C 1
ATOM 4549 O O . GLY A 1 560 ? -10.264 -28.980 -12.272 1.00 79.81 560 GLY A O 1
ATOM 4550 N N . PRO A 1 561 ? -9.737 -30.058 -10.371 1.00 74.25 561 PRO A N 1
ATOM 4551 C CA . PRO A 1 561 ? -8.886 -31.060 -11.019 1.00 74.25 561 PRO A CA 1
ATOM 4552 C C . PRO A 1 561 ? -9.631 -31.939 -12.037 1.00 74.25 561 PRO A C 1
ATOM 4554 O O . PRO A 1 561 ? -9.004 -32.594 -12.867 1.00 74.25 561 PRO A O 1
ATOM 4557 N N . THR A 1 562 ? -10.967 -31.949 -12.007 1.00 77.19 562 THR A N 1
ATOM 4558 C CA . THR A 1 562 ? -11.805 -32.646 -12.985 1.00 77.19 562 THR A CA 1
ATOM 4559 C C . THR A 1 562 ? -12.735 -31.655 -13.680 1.00 77.19 562 THR A C 1
ATOM 4561 O O . THR A 1 562 ? -13.128 -30.644 -13.107 1.00 77.19 562 THR A O 1
ATOM 4564 N N . VAL A 1 563 ? -13.159 -31.959 -14.909 1.00 75.38 563 VAL A N 1
ATOM 4565 C CA . VAL A 1 563 ? -14.165 -31.154 -15.639 1.00 75.38 563 VAL A CA 1
ATOM 4566 C C . VAL A 1 563 ? -15.515 -31.056 -14.910 1.00 75.38 563 VAL A C 1
ATOM 4568 O O . VAL A 1 563 ? -16.312 -30.162 -15.186 1.00 75.38 563 VAL A O 1
ATOM 4571 N N . SER A 1 564 ? -15.765 -31.966 -13.971 1.00 77.19 564 SER A N 1
ATOM 4572 C CA . SER A 1 564 ? -16.947 -32.018 -13.113 1.00 77.19 564 SER A CA 1
ATOM 4573 C C . SER A 1 564 ? -16.763 -31.339 -11.755 1.00 77.19 564 SER A C 1
ATOM 4575 O O . SER A 1 564 ? -17.709 -31.337 -10.973 1.00 77.19 564 SER A O 1
ATOM 4577 N N . SER A 1 565 ? -15.590 -30.770 -11.463 1.00 76.56 565 SER A N 1
ATOM 4578 C CA . SER A 1 565 ? -15.336 -30.073 -10.205 1.00 76.56 565 SER A CA 1
ATOM 4579 C C . SER A 1 565 ? -14.997 -28.597 -10.409 1.00 76.56 565 SER A C 1
ATOM 4581 O O . SER A 1 565 ? -14.430 -28.177 -11.417 1.00 76.56 565 SER A O 1
ATOM 4583 N N . THR A 1 566 ? -15.372 -27.796 -9.420 1.00 78.50 566 THR A N 1
ATOM 4584 C CA . THR A 1 566 ? -15.082 -26.372 -9.278 1.00 78.50 566 THR A CA 1
ATOM 4585 C C . THR A 1 566 ? -14.279 -26.203 -7.994 1.00 78.50 566 THR A C 1
ATOM 4587 O O . THR A 1 566 ? -14.745 -26.574 -6.920 1.00 78.50 566 THR A O 1
ATOM 4590 N N . ASN A 1 567 ? -13.075 -25.649 -8.083 1.00 79.81 567 ASN A N 1
ATOM 4591 C CA . ASN A 1 567 ? -12.315 -25.227 -6.914 1.00 79.81 567 ASN A CA 1
ATOM 4592 C C . ASN A 1 567 ? -12.825 -23.853 -6.452 1.00 79.81 567 ASN A C 1
ATOM 4594 O O . ASN A 1 567 ? -12.885 -22.908 -7.229 1.00 79.81 567 ASN A O 1
ATOM 4598 N N . VAL A 1 568 ? -13.234 -23.736 -5.201 1.00 80.19 568 VAL A N 1
ATOM 4599 C CA . VAL A 1 568 ? -13.823 -22.542 -4.602 1.00 80.19 568 VAL A CA 1
ATOM 4600 C C . VAL A 1 568 ? -12.866 -22.027 -3.544 1.00 80.19 568 VAL A C 1
ATOM 4602 O O . VAL A 1 568 ? -12.561 -22.732 -2.587 1.00 80.19 568 VAL A O 1
ATOM 4605 N N . ILE A 1 569 ? -12.409 -20.788 -3.692 1.00 78.31 569 ILE A N 1
ATOM 4606 C CA . ILE A 1 569 ? -11.566 -20.131 -2.694 1.00 78.31 569 ILE A CA 1
ATOM 4607 C C . ILE A 1 569 ? -12.464 -19.290 -1.793 1.00 78.31 569 ILE A C 1
ATOM 4609 O O . ILE A 1 569 ? -13.164 -18.381 -2.251 1.00 78.31 569 ILE A O 1
ATOM 4613 N N . LEU A 1 570 ? -12.436 -19.605 -0.504 1.00 79.62 570 LEU A N 1
ATOM 4614 C CA . LEU A 1 570 ? -13.186 -18.947 0.551 1.00 79.62 570 LEU A CA 1
ATOM 4615 C C . LEU A 1 570 ? -12.287 -18.049 1.388 1.00 79.62 570 LEU A C 1
ATOM 4617 O O . LEU A 1 570 ? -11.176 -18.428 1.742 1.00 79.62 570 LEU A O 1
ATOM 4621 N N . GLU A 1 571 ? -12.827 -16.905 1.783 1.00 77.44 571 GLU A N 1
ATOM 4622 C CA . GLU A 1 571 ? -12.368 -16.134 2.927 1.00 77.44 571 GLU A CA 1
ATOM 4623 C C . GLU A 1 571 ? -13.256 -16.476 4.119 1.00 77.44 571 GLU A C 1
ATOM 4625 O O . GLU A 1 571 ? -14.469 -16.281 4.055 1.00 77.44 571 GLU A O 1
ATOM 4630 N N . ILE A 1 572 ? -12.677 -16.979 5.202 1.00 74.50 572 ILE A N 1
ATOM 4631 C CA . ILE A 1 572 ? -13.382 -17.204 6.460 1.00 74.50 572 ILE A CA 1
ATOM 4632 C C . ILE A 1 572 ? -12.881 -16.169 7.452 1.00 74.50 572 ILE A C 1
ATOM 4634 O O . ILE A 1 572 ? -11.719 -16.170 7.858 1.00 74.50 572 ILE A O 1
ATOM 4638 N N . ILE A 1 573 ? -13.777 -15.273 7.841 1.00 69.75 573 ILE A N 1
ATOM 4639 C CA . ILE A 1 573 ? -13.518 -14.262 8.852 1.00 69.75 573 ILE A CA 1
ATOM 4640 C C . ILE A 1 573 ? -13.938 -14.850 10.194 1.00 69.75 573 ILE A C 1
ATOM 4642 O O . ILE A 1 573 ? -15.128 -15.001 10.461 1.00 69.75 573 ILE A O 1
ATOM 4646 N N . SER A 1 574 ? -12.964 -15.172 11.040 1.00 69.06 574 SER A N 1
ATOM 4647 C CA . SER A 1 574 ? -13.202 -15.630 12.406 1.00 69.06 574 SER A CA 1
ATOM 4648 C C . SER A 1 574 ? -13.149 -14.437 13.351 1.00 69.06 574 SER A C 1
ATOM 4650 O O . SER A 1 574 ? -12.144 -13.725 13.406 1.00 69.06 574 SER A O 1
ATOM 4652 N N . HIS A 1 575 ? -14.241 -14.204 14.083 1.00 58.00 575 HIS A N 1
ATOM 4653 C CA . HIS A 1 575 ? -14.314 -13.116 15.055 1.00 58.00 575 HIS A CA 1
ATOM 4654 C C . HIS A 1 575 ? -13.801 -13.497 16.449 1.00 58.00 575 HIS A C 1
ATOM 4656 O O . HIS A 1 575 ? -13.593 -12.586 17.241 1.00 58.00 575 HIS A O 1
ATOM 4662 N N . GLU A 1 576 ? -13.601 -14.789 16.764 1.00 58.44 576 GLU A N 1
ATOM 4663 C CA . GLU A 1 576 ? -13.163 -15.226 18.109 1.00 58.44 576 GLU A CA 1
ATOM 4664 C C . GLU A 1 576 ? -12.233 -16.450 18.157 1.00 58.44 576 GLU A C 1
ATOM 4666 O O . GLU A 1 576 ? -11.780 -16.834 19.234 1.00 58.44 576 GLU A O 1
ATOM 4671 N N . CYS A 1 577 ? -11.886 -17.040 17.012 1.00 58.97 577 CYS A N 1
ATOM 4672 C CA . CYS A 1 577 ? -10.975 -18.179 16.945 1.00 58.97 577 CYS A CA 1
ATOM 4673 C C . CYS A 1 577 ? -9.685 -17.792 16.215 1.00 58.97 577 CYS A C 1
ATOM 4675 O O . CYS A 1 577 ? -9.717 -17.541 15.011 1.00 58.97 577 CYS A O 1
ATOM 4677 N N . THR A 1 578 ? -8.575 -17.751 16.956 1.00 55.59 578 THR A N 1
ATOM 4678 C CA . THR A 1 578 ? -7.206 -17.588 16.433 1.00 55.59 578 THR A CA 1
ATOM 4679 C C . THR A 1 578 ? -6.522 -18.934 16.166 1.00 55.59 578 THR A C 1
ATOM 4681 O O . THR A 1 578 ? -5.446 -18.974 15.569 1.00 55.59 578 THR A O 1
ATOM 4684 N N . ASN A 1 579 ? -7.133 -20.046 16.596 1.00 64.69 579 ASN A N 1
ATOM 4685 C CA . ASN A 1 579 ? -6.572 -21.387 16.469 1.00 64.69 579 ASN A CA 1
ATOM 4686 C C . ASN A 1 579 ? -6.986 -22.025 15.134 1.00 64.69 579 ASN A C 1
ATOM 4688 O O . ASN A 1 579 ? -8.132 -22.440 14.960 1.00 64.69 579 ASN A O 1
ATOM 4692 N N . GLU A 1 580 ? -6.028 -22.114 14.211 1.00 63.59 580 GLU A N 1
ATOM 4693 C CA . GLU A 1 580 ? -6.186 -22.738 12.893 1.00 63.59 580 GLU A CA 1
ATOM 4694 C C . GLU A 1 580 ? -6.774 -24.149 12.973 1.00 63.59 580 GLU A C 1
ATOM 4696 O O . GLU A 1 580 ? -7.697 -24.462 12.227 1.00 63.59 580 GLU A O 1
ATOM 4701 N N . GLU A 1 581 ? -6.302 -24.972 13.912 1.00 68.50 581 GLU A N 1
ATOM 4702 C CA . GLU A 1 581 ? -6.714 -26.372 14.022 1.00 68.50 581 GLU A CA 1
ATOM 4703 C C . GLU A 1 581 ? -8.195 -26.496 14.390 1.00 68.50 581 GLU A C 1
ATOM 4705 O O . GLU A 1 581 ? -8.894 -27.382 13.913 1.00 68.50 581 GLU A O 1
ATOM 4710 N N . VAL A 1 582 ? -8.720 -25.556 15.180 1.00 69.75 582 VAL A N 1
ATOM 4711 C CA . VAL A 1 582 ? -10.146 -25.522 15.527 1.00 69.75 582 VAL A CA 1
ATOM 4712 C C . VAL A 1 582 ? -10.984 -25.133 14.311 1.00 69.75 582 VAL A C 1
ATOM 4714 O O . VAL A 1 582 ? -12.002 -25.773 14.044 1.00 69.75 582 VAL A O 1
ATOM 4717 N N . VAL A 1 583 ? -10.562 -24.124 13.541 1.00 67.12 583 VAL A N 1
ATOM 4718 C CA . VAL A 1 583 ? -11.255 -23.716 12.304 1.00 67.12 583 VAL A CA 1
ATOM 4719 C C . VAL A 1 583 ? -11.222 -24.849 11.275 1.00 67.12 583 VAL A C 1
ATOM 4721 O O . VAL A 1 583 ? -12.260 -25.192 10.707 1.00 67.12 583 VAL A O 1
ATOM 4724 N N . ARG A 1 584 ? -10.059 -25.484 11.100 1.00 70.56 584 ARG A N 1
ATOM 4725 C CA . ARG A 1 584 ? -9.860 -26.653 10.242 1.00 70.56 584 ARG A CA 1
ATOM 4726 C C . ARG A 1 584 ? -10.757 -27.815 10.656 1.00 70.56 584 ARG A C 1
ATOM 4728 O O . ARG A 1 584 ? -11.553 -28.274 9.841 1.00 70.56 584 ARG A O 1
ATOM 4735 N N . GLN A 1 585 ? -10.700 -28.235 11.919 1.00 72.25 585 GLN A N 1
ATOM 4736 C CA . GLN A 1 585 ? -11.500 -29.345 12.435 1.00 72.25 585 GLN A CA 1
ATOM 4737 C C . GLN A 1 585 ? -13.002 -29.076 12.292 1.00 72.25 585 GLN A C 1
ATOM 4739 O O . GLN A 1 585 ? -13.775 -29.996 12.039 1.00 72.25 585 GLN A O 1
ATOM 4744 N N . SER A 1 586 ? -13.428 -27.817 12.411 1.00 71.00 586 SER A N 1
ATOM 4745 C CA . SER A 1 586 ? -14.826 -27.421 12.208 1.00 71.00 586 SER A CA 1
ATOM 4746 C C . SER A 1 586 ? -15.257 -27.593 10.754 1.00 71.00 586 SER A C 1
ATOM 4748 O O . SER A 1 586 ? -16.316 -28.158 10.492 1.00 71.00 586 SER A O 1
ATOM 4750 N N . ILE A 1 587 ? -14.425 -27.168 9.798 1.00 69.19 587 ILE A N 1
ATOM 4751 C CA . ILE A 1 587 ? -14.670 -27.374 8.362 1.00 69.19 587 ILE A CA 1
ATOM 4752 C C . ILE A 1 587 ? -14.717 -28.872 8.044 1.00 69.19 587 ILE A C 1
ATOM 4754 O O . ILE A 1 587 ? -15.673 -29.339 7.424 1.00 69.19 587 ILE A O 1
ATOM 4758 N N . GLU A 1 588 ? -13.736 -29.635 8.530 1.00 70.06 588 GLU A N 1
ATOM 4759 C CA . GLU A 1 588 ? -13.674 -31.089 8.360 1.00 70.06 588 GLU A CA 1
ATOM 4760 C C . GLU A 1 588 ? -14.909 -31.782 8.959 1.00 70.06 588 GLU A C 1
ATOM 4762 O O . GLU A 1 588 ? -15.487 -32.658 8.320 1.00 70.06 588 GLU A O 1
ATOM 4767 N N . ASN A 1 589 ? -15.396 -31.342 10.125 1.00 68.00 589 ASN A N 1
ATOM 4768 C CA . ASN A 1 589 ? -16.623 -31.862 10.738 1.00 68.00 589 ASN A CA 1
ATOM 4769 C C . ASN A 1 589 ? -17.873 -31.539 9.905 1.00 68.00 589 ASN A C 1
ATOM 4771 O O . ASN A 1 589 ? -18.745 -32.394 9.744 1.00 68.00 589 ASN A O 1
ATOM 4775 N N . LEU A 1 590 ? -17.986 -30.327 9.353 1.00 64.12 590 LEU A N 1
ATOM 4776 C CA . LEU A 1 590 ? -19.117 -29.950 8.496 1.00 64.12 590 LEU A CA 1
ATOM 4777 C C . LEU A 1 590 ? -19.194 -30.800 7.219 1.00 64.12 590 LEU A C 1
ATOM 4779 O O . LEU A 1 590 ? -20.293 -31.109 6.740 1.00 64.12 590 LEU A O 1
ATOM 4783 N N . ILE A 1 591 ? -18.036 -31.208 6.705 1.00 62.22 591 ILE A N 1
ATOM 4784 C CA . ILE A 1 591 ? -17.909 -32.122 5.571 1.00 62.22 591 ILE A CA 1
ATOM 4785 C C . ILE A 1 591 ? -18.224 -33.558 6.006 1.00 62.22 591 ILE A C 1
ATOM 4787 O O . ILE A 1 591 ? -19.083 -34.197 5.402 1.00 62.22 591 ILE A O 1
ATOM 4791 N N . ALA A 1 592 ? -17.608 -34.044 7.088 1.00 62.69 592 ALA A N 1
ATOM 4792 C CA . ALA A 1 592 ? -17.745 -35.418 7.578 1.00 62.69 592 ALA A CA 1
ATOM 4793 C C . ALA A 1 592 ? -19.179 -35.779 7.997 1.00 62.69 592 ALA A C 1
ATOM 4795 O O . ALA A 1 592 ? -19.609 -36.918 7.837 1.00 62.69 592 ALA A O 1
ATOM 4796 N N . VAL A 1 593 ? -19.957 -34.810 8.493 1.00 59.16 593 VAL A N 1
ATOM 4797 C CA . VAL A 1 593 ? -21.379 -35.009 8.834 1.00 59.16 593 VAL A CA 1
ATOM 4798 C C . VAL A 1 593 ? -22.268 -35.021 7.571 1.00 59.16 593 VAL A C 1
ATOM 4800 O O . VAL A 1 593 ? -23.491 -35.110 7.662 1.00 59.16 593 VAL A O 1
ATOM 4803 N N . GLY A 1 594 ? -21.682 -34.926 6.373 1.00 51.44 594 GLY A N 1
ATOM 4804 C CA . GLY A 1 594 ? -22.387 -34.962 5.091 1.00 51.44 594 GLY A CA 1
ATOM 4805 C C . GLY A 1 594 ? -23.278 -33.742 4.844 1.00 51.44 594 GLY A C 1
ATOM 4806 O O . GLY A 1 594 ? -24.117 -33.749 3.944 1.00 51.44 594 GLY A O 1
ATOM 4807 N N . LYS A 1 595 ? -23.144 -32.687 5.655 1.00 59.91 595 LYS A N 1
ATOM 4808 C CA . LYS A 1 595 ? -23.991 -31.487 5.578 1.00 59.91 595 LYS A CA 1
ATOM 4809 C C . LYS A 1 595 ? -23.559 -30.572 4.436 1.00 59.91 595 LYS A C 1
ATOM 4811 O O . LYS A 1 595 ? -24.417 -30.073 3.710 1.00 59.91 595 LYS A O 1
ATOM 4816 N N . LEU A 1 596 ? -22.248 -30.434 4.215 1.00 54.44 596 LEU A N 1
ATOM 4817 C CA . LEU A 1 596 ? -21.744 -29.889 2.952 1.00 54.44 596 LEU A CA 1
ATOM 4818 C C . LEU A 1 596 ? -21.922 -30.893 1.808 1.00 54.44 596 LEU A C 1
ATOM 4820 O O . LEU A 1 596 ? -22.432 -30.516 0.761 1.00 54.44 596 LEU A O 1
ATOM 4824 N N . ASP A 1 597 ? -21.595 -32.167 2.020 1.00 48.84 597 ASP A N 1
ATOM 4825 C CA . ASP A 1 597 ? -21.562 -33.178 0.955 1.00 48.84 597 ASP A CA 1
ATOM 4826 C C . ASP A 1 597 ? -22.937 -33.432 0.295 1.00 48.84 597 ASP A C 1
ATOM 4828 O O . ASP A 1 597 ? -23.060 -33.479 -0.925 1.00 48.84 597 ASP A O 1
ATOM 4832 N N . SER A 1 598 ? -24.025 -33.461 1.072 1.00 50.47 598 SER A N 1
ATOM 4833 C CA . SER A 1 598 ? -25.387 -33.611 0.524 1.00 50.47 598 SER A CA 1
ATOM 4834 C C . SER A 1 598 ? -25.865 -32.414 -0.308 1.00 50.47 598 SER A C 1
ATOM 4836 O O . SER A 1 598 ? -26.756 -32.573 -1.145 1.00 50.47 598 SER A O 1
ATOM 4838 N N . THR A 1 599 ? -25.273 -31.232 -0.110 1.00 53.62 599 THR A N 1
ATOM 4839 C CA . THR A 1 599 ? -25.697 -29.982 -0.764 1.00 53.62 599 THR A CA 1
ATOM 4840 C C . THR A 1 599 ? -24.726 -29.536 -1.868 1.00 53.62 599 THR A C 1
ATOM 4842 O O . THR A 1 599 ? -25.145 -28.902 -2.834 1.00 53.62 599 THR A O 1
ATOM 4845 N N . LEU A 1 600 ? -23.439 -29.870 -1.739 1.00 55.16 600 LEU A N 1
ATOM 4846 C CA . LEU A 1 600 ? -22.336 -29.429 -2.599 1.00 55.16 600 LEU A CA 1
ATOM 4847 C C . LEU A 1 600 ? -21.573 -30.585 -3.276 1.00 55.16 600 LEU A C 1
ATOM 4849 O O . LEU A 1 600 ? -20.800 -30.292 -4.182 1.00 55.16 600 LEU A O 1
ATOM 4853 N N . LYS A 1 601 ? -21.797 -31.855 -2.887 1.00 59.16 601 LYS A N 1
ATOM 4854 C CA . LYS A 1 601 ? -21.055 -33.051 -3.341 1.00 59.16 601 LYS A CA 1
ATOM 4855 C C . LYS A 1 601 ? -19.541 -32.829 -3.274 1.00 59.16 601 LYS A C 1
ATOM 4857 O O . LYS A 1 601 ? -18.905 -32.456 -4.250 1.00 59.16 601 LYS A O 1
ATOM 4862 N N . THR A 1 602 ? -18.953 -32.948 -2.095 1.00 51.66 602 THR A N 1
ATOM 4863 C CA . THR A 1 602 ? -17.540 -32.602 -1.856 1.00 51.66 602 THR A CA 1
ATOM 4864 C C . THR A 1 602 ? -16.797 -33.838 -1.376 1.00 51.66 602 THR A C 1
ATOM 4866 O O . THR A 1 602 ? -17.177 -34.397 -0.350 1.00 51.66 602 THR A O 1
ATOM 4869 N N . SER A 1 603 ? -15.710 -34.240 -2.042 1.00 50.50 603 SER A N 1
ATOM 4870 C CA . SER A 1 603 ? -14.839 -35.295 -1.513 1.00 50.50 603 SER A CA 1
ATOM 4871 C C . SER A 1 603 ? -13.964 -34.744 -0.378 1.00 50.50 603 SER A C 1
ATOM 4873 O O . SER A 1 603 ? -13.434 -33.636 -0.447 1.00 50.50 603 SER A O 1
ATOM 4875 N N . ALA A 1 604 ? -13.809 -35.515 0.701 1.00 45.44 604 ALA A N 1
ATOM 4876 C CA . ALA A 1 604 ? -13.070 -35.088 1.891 1.00 45.44 604 ALA A CA 1
ATOM 4877 C C . ALA A 1 604 ? -11.535 -35.016 1.700 1.00 45.44 604 ALA A C 1
ATOM 4879 O O . ALA A 1 604 ? -10.829 -34.632 2.629 1.00 45.44 604 ALA A O 1
ATOM 4880 N N . THR A 1 605 ? -10.999 -35.408 0.539 1.00 43.69 605 THR A N 1
ATOM 4881 C CA . THR A 1 605 ? -9.558 -35.648 0.336 1.00 43.69 605 THR A CA 1
ATOM 4882 C C . THR A 1 605 ? -8.771 -34.477 -0.262 1.00 43.69 605 THR A C 1
ATOM 4884 O O . THR A 1 605 ? -7.545 -34.544 -0.268 1.00 43.69 605 THR A O 1
ATOM 4887 N N . ASP A 1 606 ? -9.421 -33.399 -0.718 1.00 48.41 606 ASP A N 1
ATOM 4888 C CA . ASP A 1 606 ? -8.783 -32.430 -1.626 1.00 48.41 606 ASP A CA 1
ATOM 4889 C C . ASP A 1 606 ? -8.781 -30.984 -1.081 1.00 48.41 606 ASP A C 1
ATOM 4891 O O . ASP A 1 606 ? -9.303 -30.069 -1.730 1.00 48.41 606 ASP A O 1
ATOM 4895 N N . PHE A 1 607 ? -8.185 -30.757 0.098 1.00 48.06 607 PHE A N 1
ATOM 4896 C CA . PHE A 1 607 ? -8.059 -29.418 0.699 1.00 48.06 607 PHE A CA 1
ATOM 4897 C C . PHE A 1 607 ? -6.610 -28.952 0.828 1.00 48.06 607 PHE A C 1
ATOM 4899 O O . PHE A 1 607 ? -5.736 -29.693 1.276 1.00 48.06 607 PHE A O 1
ATOM 4906 N N . THR A 1 608 ? -6.379 -27.677 0.517 1.00 45.12 608 THR A N 1
ATOM 4907 C CA . THR A 1 608 ? -5.150 -26.954 0.858 1.00 45.12 608 THR A CA 1
ATOM 4908 C C . THR A 1 608 ? -5.499 -25.710 1.673 1.00 45.12 608 THR A C 1
ATOM 4910 O O . THR A 1 608 ? -6.270 -24.847 1.247 1.00 45.12 608 THR A O 1
ATOM 4913 N N . PHE A 1 609 ? -4.933 -25.626 2.878 1.00 38.50 609 PHE A N 1
ATOM 4914 C CA . PHE A 1 609 ? -4.985 -24.433 3.721 1.00 38.50 609 PHE A CA 1
ATOM 4915 C C . PHE A 1 609 ? -3.762 -23.569 3.410 1.00 38.50 609 PHE A C 1
ATOM 4917 O O . PHE A 1 609 ? -2.633 -24.056 3.456 1.00 38.50 609 PHE A O 1
ATOM 4924 N N . LYS A 1 610 ? -3.975 -22.289 3.085 1.00 44.38 610 LYS A N 1
ATOM 4925 C CA . LYS A 1 610 ? -2.887 -21.315 2.942 1.00 44.38 610 LYS A CA 1
ATOM 4926 C C . LYS A 1 610 ? -3.177 -20.118 3.835 1.00 44.38 610 LYS A C 1
ATOM 4928 O O . LYS A 1 610 ? -4.137 -19.383 3.617 1.00 44.38 610 LYS A O 1
ATOM 4933 N N . ILE A 1 611 ? -2.324 -19.904 4.832 1.00 38.91 611 ILE A N 1
ATOM 4934 C CA . ILE A 1 611 ? -2.347 -18.672 5.615 1.00 38.91 611 ILE A CA 1
ATOM 4935 C C . ILE A 1 611 ? -1.721 -17.573 4.755 1.00 38.91 611 ILE A C 1
ATOM 4937 O O . ILE A 1 611 ? -0.524 -17.606 4.478 1.00 38.91 611 ILE A O 1
ATOM 4941 N N . VAL A 1 612 ? -2.509 -16.574 4.365 1.00 42.91 612 VAL A N 1
ATOM 4942 C CA . VAL A 1 612 ? -1.973 -15.333 3.798 1.00 42.91 612 VAL A CA 1
ATOM 4943 C C . VAL A 1 612 ? -1.882 -14.312 4.928 1.00 42.91 612 VAL A C 1
ATOM 4945 O O . VAL A 1 612 ? -2.850 -13.624 5.247 1.00 42.91 612 VAL A O 1
ATOM 4948 N N . ARG A 1 613 ? -0.716 -14.228 5.579 1.00 35.09 613 ARG A N 1
ATOM 4949 C CA . ARG A 1 613 ? -0.419 -13.129 6.510 1.00 35.09 613 ARG A CA 1
ATOM 4950 C C . ARG A 1 613 ? 0.017 -11.913 5.704 1.00 35.09 613 ARG A C 1
ATOM 4952 O O . ARG A 1 613 ? 1.193 -11.761 5.421 1.00 35.09 613 ARG A O 1
ATOM 4959 N N . GLY A 1 614 ? -0.933 -11.052 5.351 1.00 36.56 614 GLY A N 1
ATOM 4960 C CA . GLY A 1 614 ? -0.702 -9.628 5.077 1.00 36.56 614 GLY A CA 1
ATOM 4961 C C . GLY A 1 614 ? 0.281 -9.209 3.970 1.00 36.56 614 GLY A C 1
ATOM 4962 O O . GLY A 1 614 ? 0.428 -8.004 3.776 1.00 36.56 614 GLY A O 1
ATOM 4963 N N . SER A 1 615 ? 0.935 -10.103 3.221 1.00 45.22 615 SER A N 1
ATOM 4964 C CA . SER A 1 615 ? 1.695 -9.689 2.040 1.00 45.22 615 SER A CA 1
ATOM 4965 C C . SER A 1 615 ? 0.714 -9.363 0.911 1.00 45.22 615 SER A C 1
ATOM 4967 O O . SER A 1 615 ? -0.158 -10.158 0.551 1.00 45.22 615 SER A O 1
ATOM 4969 N N . LYS A 1 616 ? 0.791 -8.129 0.391 1.00 50.59 616 LYS A N 1
ATOM 4970 C CA . LYS A 1 616 ? -0.000 -7.726 -0.778 1.00 50.59 616 LYS A CA 1
ATOM 4971 C C . LYS A 1 616 ? 0.314 -8.698 -1.924 1.00 50.59 616 LYS A C 1
ATOM 4973 O O . LYS A 1 616 ? 1.494 -8.967 -2.147 1.00 50.59 616 LYS A O 1
ATOM 4978 N N . PRO A 1 617 ? -0.692 -9.194 -2.665 1.00 59.91 617 PRO A N 1
ATOM 4979 C CA . PRO A 1 617 ? -0.437 -10.046 -3.818 1.00 59.91 617 PRO A CA 1
ATOM 4980 C C . PRO A 1 617 ? 0.475 -9.310 -4.806 1.00 59.91 617 PRO A C 1
ATOM 4982 O O . PRO A 1 617 ? 0.232 -8.144 -5.140 1.00 59.91 617 PRO A O 1
ATOM 4985 N N . VAL A 1 618 ? 1.542 -9.982 -5.243 1.00 70.25 618 VAL A N 1
ATOM 4986 C CA . VAL A 1 618 ? 2.412 -9.480 -6.309 1.00 70.25 618 VAL A CA 1
ATOM 4987 C C . VAL A 1 618 ? 1.552 -9.369 -7.564 1.00 70.25 618 VAL A C 1
ATOM 4989 O O . VAL A 1 618 ? 0.902 -10.323 -7.978 1.00 70.25 618 VAL A O 1
ATOM 4992 N N . SER A 1 619 ? 1.491 -8.171 -8.128 1.00 81.62 619 SER A N 1
ATOM 4993 C CA . SER A 1 619 ? 0.693 -7.856 -9.307 1.00 81.62 619 SER A CA 1
ATOM 4994 C C . SER A 1 619 ? 1.577 -7.093 -10.269 1.00 81.62 619 SER A C 1
ATOM 4996 O O . SER A 1 619 ? 2.366 -6.250 -9.827 1.00 81.62 619 SER A O 1
ATOM 4998 N N . SER A 1 620 ? 1.398 -7.341 -11.569 1.00 86.25 620 SER A N 1
ATOM 4999 C CA . SER A 1 620 ? 2.048 -6.565 -12.619 1.00 86.25 620 SER A CA 1
ATOM 5000 C C . SER A 1 620 ? 1.910 -5.071 -12.357 1.00 86.25 620 SER A C 1
ATOM 5002 O O . SER A 1 620 ? 2.901 -4.369 -12.498 1.00 86.25 620 SER A O 1
ATOM 5004 N N . MET A 1 621 ? 0.750 -4.604 -11.862 1.00 86.62 621 MET A N 1
ATOM 5005 C CA . MET A 1 621 ? 0.439 -3.215 -11.475 1.00 86.62 621 MET A CA 1
ATOM 5006 C C . MET A 1 621 ? 1.482 -2.553 -10.571 1.00 86.62 621 MET A C 1
ATOM 5008 O O . MET A 1 621 ? 1.676 -1.341 -10.652 1.00 86.62 621 MET A O 1
ATOM 5012 N N . ASN A 1 622 ? 2.173 -3.337 -9.744 1.00 84.81 622 ASN A N 1
ATOM 5013 C CA . ASN A 1 622 ? 3.208 -2.825 -8.854 1.00 84.81 622 ASN A CA 1
ATOM 5014 C C . ASN A 1 622 ? 4.542 -2.622 -9.583 1.00 84.81 622 ASN A C 1
ATOM 5016 O O . ASN A 1 622 ? 5.319 -1.765 -9.174 1.00 84.81 622 ASN A O 1
ATOM 5020 N N . PHE A 1 623 ? 4.783 -3.356 -10.672 1.00 87.00 623 PHE A N 1
ATOM 5021 C CA . PHE A 1 623 ? 6.006 -3.268 -11.456 1.00 87.00 623 PHE A CA 1
ATOM 5022 C C . PHE A 1 623 ? 6.040 -1.984 -12.271 1.00 87.00 623 PHE A C 1
ATOM 5024 O O . PHE A 1 623 ? 5.042 -1.571 -12.886 1.00 87.00 623 PHE A O 1
ATOM 5031 N N . ASP A 1 624 ? 7.221 -1.376 -12.310 1.00 87.12 624 ASP A N 1
ATOM 5032 C CA . ASP A 1 624 ? 7.504 -0.380 -13.322 1.00 87.12 624 ASP A CA 1
ATOM 5033 C C . ASP A 1 624 ? 7.660 -1.045 -14.697 1.00 87.12 624 ASP A C 1
ATOM 5035 O O . ASP A 1 624 ? 7.838 -2.258 -14.843 1.00 87.12 624 ASP A O 1
ATOM 5039 N N . LEU A 1 625 ? 7.543 -0.234 -15.745 1.00 83.19 625 LEU A N 1
ATOM 5040 C CA . LEU A 1 625 ? 7.520 -0.756 -17.105 1.00 83.19 625 LEU A CA 1
ATOM 5041 C C . LEU A 1 625 ? 8.870 -1.351 -17.529 1.00 83.19 625 LEU A C 1
ATOM 5043 O O . LEU A 1 625 ? 8.908 -2.264 -18.352 1.00 83.19 625 LEU A O 1
ATOM 5047 N N . SER A 1 626 ? 9.973 -0.843 -16.977 1.00 82.62 626 SER A N 1
ATOM 5048 C CA . SER A 1 626 ? 11.316 -1.345 -17.272 1.00 82.62 626 SER A CA 1
ATOM 5049 C C . SER A 1 626 ? 11.486 -2.757 -16.724 1.00 82.62 626 SER A C 1
ATOM 5051 O O . SER A 1 626 ? 11.992 -3.630 -17.435 1.00 82.62 626 SER A O 1
ATOM 5053 N N . LEU A 1 627 ? 11.010 -3.001 -15.499 1.00 86.81 627 LEU A N 1
ATOM 5054 C CA . LEU A 1 627 ? 10.938 -4.332 -14.921 1.00 86.81 627 LEU A CA 1
ATOM 5055 C C . LEU A 1 627 ? 10.021 -5.224 -15.756 1.00 86.81 627 LEU A C 1
ATOM 5057 O O . LEU A 1 627 ? 10.452 -6.288 -16.180 1.00 86.81 627 LEU A O 1
ATOM 5061 N N . LEU A 1 628 ? 8.801 -4.781 -16.057 1.00 88.50 628 LEU A N 1
ATOM 5062 C CA . LEU A 1 628 ? 7.824 -5.592 -16.786 1.00 88.50 628 LEU A CA 1
ATOM 5063 C C . LEU A 1 628 ? 8.346 -6.043 -18.162 1.00 88.50 628 LEU A C 1
ATOM 5065 O O . LEU A 1 628 ? 8.256 -7.215 -18.517 1.00 88.50 628 LEU A O 1
ATOM 5069 N N . ILE A 1 629 ? 8.996 -5.144 -18.902 1.00 85.12 629 ILE A N 1
ATOM 5070 C CA . ILE A 1 629 ? 9.693 -5.469 -20.153 1.00 85.12 629 ILE A CA 1
ATOM 5071 C C . ILE A 1 629 ? 10.849 -6.447 -19.907 1.00 85.12 629 ILE A C 1
ATOM 5073 O O . ILE A 1 629 ? 11.050 -7.364 -20.698 1.00 85.12 629 ILE A O 1
ATOM 5077 N N . THR A 1 630 ? 11.630 -6.264 -18.841 1.00 86.19 630 THR A N 1
ATOM 5078 C CA . THR A 1 630 ? 12.743 -7.167 -18.499 1.00 86.19 630 THR A CA 1
ATOM 5079 C C . THR A 1 630 ? 12.244 -8.580 -18.208 1.00 86.19 630 THR A C 1
ATOM 5081 O O . THR A 1 630 ? 12.839 -9.540 -18.695 1.00 86.19 630 THR A O 1
ATOM 5084 N N . LEU A 1 631 ? 11.129 -8.708 -17.486 1.00 87.06 631 LEU A N 1
ATOM 5085 C CA . LEU A 1 631 ? 10.485 -9.988 -17.211 1.00 87.06 631 LEU A CA 1
ATOM 5086 C C . LEU A 1 631 ? 9.973 -10.637 -18.505 1.00 87.06 63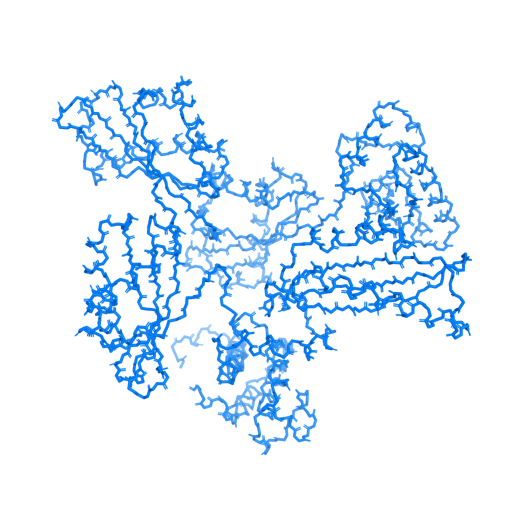1 LEU A C 1
ATOM 5088 O O . LEU A 1 631 ? 10.268 -11.802 -18.753 1.00 87.06 631 LEU A O 1
ATOM 5092 N N . LEU A 1 632 ? 9.307 -9.871 -19.379 1.00 86.69 632 LEU A N 1
ATOM 5093 C CA . LEU A 1 632 ? 8.819 -10.356 -20.679 1.00 86.69 632 LEU A CA 1
ATOM 5094 C C . LEU A 1 632 ? 9.933 -10.864 -21.602 1.00 86.69 632 LEU A C 1
ATOM 5096 O O . LEU A 1 632 ? 9.730 -11.829 -22.326 1.00 86.69 632 LEU A O 1
ATOM 5100 N N . ARG A 1 633 ? 11.114 -10.235 -21.573 1.00 86.12 633 ARG A N 1
ATOM 5101 C CA . ARG A 1 633 ? 12.289 -10.666 -22.356 1.00 86.12 633 ARG A CA 1
ATOM 5102 C C . ARG A 1 633 ? 12.882 -11.985 -21.878 1.00 86.12 633 ARG A C 1
ATOM 5104 O O . ARG A 1 633 ? 13.560 -12.663 -22.643 1.00 86.12 633 ARG A O 1
ATOM 5111 N N . LYS A 1 634 ? 12.751 -12.251 -20.579 1.00 80.25 634 LYS A N 1
ATOM 5112 C CA . LYS A 1 634 ? 13.344 -13.403 -19.893 1.00 80.25 634 LYS A CA 1
ATOM 5113 C C . LYS A 1 634 ? 12.395 -14.579 -19.823 1.00 80.25 634 LYS A C 1
ATOM 5115 O O . LYS A 1 634 ? 12.841 -15.703 -19.632 1.00 80.25 634 LYS A O 1
ATOM 5120 N N . ASP A 1 635 ? 11.106 -14.333 -20.001 1.00 74.69 635 ASP A N 1
ATOM 5121 C CA . ASP A 1 635 ? 10.165 -15.402 -20.233 1.00 74.69 635 ASP A CA 1
ATOM 5122 C C . ASP A 1 635 ? 10.558 -16.134 -21.524 1.00 74.69 635 ASP A C 1
ATOM 5124 O O . ASP A 1 635 ? 10.496 -15.574 -22.618 1.00 74.69 635 ASP A O 1
ATOM 5128 N N . SER A 1 636 ? 11.005 -17.386 -21.391 1.00 60.47 636 SER A N 1
ATOM 5129 C CA . SER A 1 636 ? 11.575 -18.209 -22.471 1.00 60.47 636 SER A CA 1
ATOM 5130 C C . SER A 1 636 ? 10.637 -18.409 -23.664 1.00 60.47 636 SER A C 1
ATOM 5132 O O . SER A 1 636 ? 11.047 -18.920 -24.700 1.00 60.47 636 SER A O 1
ATOM 5134 N N . ASN A 1 637 ? 9.373 -18.022 -23.507 1.00 74.62 637 ASN A N 1
ATOM 5135 C CA . ASN A 1 637 ? 8.313 -18.173 -24.489 1.00 74.62 637 ASN A CA 1
ATOM 5136 C C . ASN A 1 637 ? 8.157 -16.956 -25.417 1.00 74.62 637 ASN A C 1
ATOM 5138 O O . ASN A 1 637 ? 7.296 -16.989 -26.296 1.00 74.62 637 ASN A O 1
ATOM 5142 N N . VAL A 1 638 ? 8.947 -15.890 -25.236 1.00 86.12 638 VAL A N 1
ATOM 5143 C CA . VAL A 1 638 ? 8.976 -14.745 -26.155 1.00 86.12 638 VAL A CA 1
ATOM 5144 C C . VAL A 1 638 ? 10.358 -14.641 -26.796 1.00 86.12 638 VAL A C 1
ATOM 5146 O O . VAL A 1 638 ? 11.323 -14.158 -26.200 1.00 86.12 638 VAL A O 1
ATOM 5149 N N . GLU A 1 639 ? 10.458 -15.097 -28.041 1.00 88.81 639 GLU A N 1
ATOM 5150 C CA . GLU A 1 639 ? 11.684 -14.949 -28.821 1.00 88.81 639 GLU A CA 1
ATOM 5151 C C . GLU A 1 639 ? 11.941 -13.467 -29.142 1.00 88.81 639 GLU A C 1
ATOM 5153 O O . GLU A 1 639 ? 10.993 -12.726 -29.419 1.00 88.81 639 GLU A O 1
ATOM 5158 N N . PRO A 1 640 ? 13.203 -13.000 -29.094 1.00 88.44 640 PRO A N 1
ATOM 5159 C CA . PRO A 1 640 ? 13.540 -11.643 -29.501 1.00 88.44 640 PRO A CA 1
ATOM 5160 C C . PRO A 1 640 ? 13.207 -11.410 -30.987 1.00 88.44 640 PRO A C 1
ATOM 5162 O O . PRO A 1 640 ? 13.247 -12.356 -31.773 1.00 88.44 640 PRO A O 1
ATOM 5165 N N . PRO A 1 641 ? 12.950 -10.154 -31.395 1.00 90.44 641 PRO A N 1
ATOM 5166 C CA . PRO A 1 641 ? 12.791 -9.807 -32.808 1.00 90.44 641 PRO A CA 1
ATOM 5167 C C . PRO A 1 641 ? 14.009 -10.236 -33.633 1.00 90.44 641 PRO A C 1
ATOM 5169 O O . PRO A 1 641 ? 15.144 -10.116 -33.159 1.00 90.44 641 PRO A O 1
ATOM 5172 N N . GLU A 1 642 ? 13.791 -10.652 -34.886 1.00 85.75 642 GLU A N 1
ATOM 5173 C CA . GLU A 1 642 ? 14.871 -11.134 -35.769 1.00 85.75 642 GLU A CA 1
ATOM 5174 C C . GLU A 1 642 ? 15.953 -10.068 -36.008 1.00 85.75 642 GLU A C 1
ATOM 5176 O O . GLU A 1 642 ? 17.137 -10.374 -36.161 1.00 85.75 642 GLU A O 1
ATOM 5181 N N . THR A 1 643 ? 15.556 -8.794 -36.016 1.00 83.50 643 THR A N 1
ATOM 5182 C CA . THR A 1 643 ? 16.446 -7.652 -36.239 1.00 83.50 643 THR A CA 1
ATOM 5183 C C . THR A 1 643 ? 16.561 -6.788 -34.989 1.00 83.50 643 THR A C 1
ATOM 5185 O O . THR A 1 643 ? 15.569 -6.206 -34.557 1.00 83.50 643 THR A O 1
ATOM 5188 N N . GLY A 1 644 ? 17.779 -6.657 -34.451 1.00 80.44 644 GLY A N 1
ATOM 5189 C CA . GLY A 1 644 ? 18.121 -5.659 -33.425 1.00 80.44 644 GLY A CA 1
ATOM 5190 C C . GLY A 1 644 ? 17.640 -5.963 -31.996 1.00 80.44 644 GLY A C 1
ATOM 5191 O O . GLY A 1 644 ? 17.903 -5.211 -31.056 1.00 80.44 644 GLY A O 1
ATOM 5192 N N . GLY A 1 645 ? 16.978 -7.104 -31.788 1.00 88.44 645 GLY A N 1
ATOM 5193 C CA . GLY A 1 645 ? 16.506 -7.512 -30.470 1.00 88.44 645 GLY A CA 1
ATOM 5194 C C . GLY A 1 645 ? 15.492 -6.527 -29.877 1.00 88.44 645 GLY A C 1
ATOM 5195 O O . GLY A 1 645 ? 14.814 -5.786 -30.578 1.00 88.44 645 GLY A O 1
ATOM 5196 N N . TYR A 1 646 ? 15.362 -6.518 -28.553 1.00 88.00 646 TYR A N 1
ATOM 5197 C CA . TYR A 1 646 ? 14.309 -5.758 -27.872 1.00 88.00 646 TYR A CA 1
ATOM 5198 C C . TYR A 1 646 ? 14.582 -4.256 -27.698 1.00 88.00 646 TYR A C 1
ATOM 5200 O O . TYR A 1 646 ? 13.773 -3.570 -27.068 1.00 88.00 646 TYR A O 1
ATOM 5208 N N . ASP A 1 647 ? 15.744 -3.760 -28.116 1.00 88.44 647 ASP A N 1
ATOM 5209 C CA . ASP A 1 647 ? 16.137 -2.356 -27.940 1.00 88.44 647 ASP A CA 1
ATOM 5210 C C . ASP A 1 647 ? 16.031 -1.541 -29.235 1.00 88.44 647 ASP A C 1
ATOM 5212 O O . ASP A 1 647 ? 15.863 -0.323 -29.160 1.00 88.44 647 ASP A O 1
ATOM 5216 N N . ASP A 1 648 ? 16.007 -2.212 -30.384 1.00 89.75 648 ASP A N 1
ATOM 5217 C CA . ASP A 1 648 ? 15.828 -1.595 -31.692 1.00 89.75 648 ASP A CA 1
ATOM 5218 C C . ASP A 1 648 ? 14.370 -1.677 -32.161 1.00 89.75 648 ASP A C 1
ATOM 5220 O O . ASP A 1 648 ? 13.597 -2.534 -31.729 1.00 89.75 648 ASP A O 1
ATOM 5224 N N . LEU A 1 649 ? 13.979 -0.765 -33.059 1.00 91.00 649 LEU A N 1
ATOM 5225 C CA . LEU A 1 649 ? 12.665 -0.810 -33.697 1.00 91.00 649 LEU A CA 1
ATOM 5226 C C . LEU A 1 649 ? 12.637 -1.965 -34.717 1.00 91.00 649 LEU A C 1
ATOM 5228 O O . LEU A 1 649 ? 13.390 -1.909 -35.695 1.00 91.00 649 LEU A O 1
ATOM 5232 N N . PRO A 1 650 ? 11.771 -2.979 -34.544 1.00 91.19 650 PRO A N 1
ATOM 5233 C CA . PRO A 1 650 ? 11.708 -4.114 -35.461 1.00 91.19 650 PRO A CA 1
ATOM 5234 C C . PRO A 1 650 ? 11.185 -3.728 -36.847 1.00 91.19 650 PRO A C 1
ATOM 5236 O O . PRO A 1 650 ? 10.565 -2.674 -37.039 1.00 91.19 650 PRO A O 1
ATOM 5239 N N . SER A 1 651 ? 11.381 -4.621 -37.822 1.00 89.81 651 SER A N 1
ATOM 5240 C CA . SER A 1 651 ? 10.738 -4.492 -39.133 1.00 89.81 651 SER A CA 1
ATOM 5241 C C . SER A 1 651 ? 9.217 -4.399 -38.985 1.00 89.81 651 SER A C 1
ATOM 5243 O O . SER A 1 651 ? 8.609 -5.125 -38.202 1.00 89.81 651 SER A O 1
ATOM 5245 N N . LYS A 1 652 ? 8.570 -3.550 -39.793 1.00 85.44 652 LYS A N 1
ATOM 5246 C CA . LYS A 1 652 ? 7.099 -3.422 -39.802 1.00 85.44 652 LYS A CA 1
ATOM 5247 C C . LYS A 1 652 ? 6.388 -4.729 -40.167 1.00 85.44 652 LYS A C 1
ATOM 5249 O O . LYS A 1 652 ? 5.217 -4.895 -39.808 1.00 85.44 652 LYS A O 1
ATOM 5254 N N . ASP A 1 653 ? 7.089 -5.613 -40.871 1.00 87.56 653 ASP A N 1
ATOM 5255 C CA . ASP A 1 653 ? 6.592 -6.912 -41.320 1.00 87.56 653 ASP A CA 1
ATOM 5256 C C . ASP A 1 653 ? 6.796 -8.017 -40.269 1.00 87.56 653 ASP A C 1
ATOM 5258 O O . ASP A 1 653 ? 6.133 -9.050 -40.345 1.00 87.56 653 ASP A O 1
ATOM 5262 N N . ASP A 1 654 ? 7.643 -7.791 -39.256 1.00 88.38 654 ASP A N 1
ATOM 5263 C CA . ASP A 1 654 ? 7.833 -8.720 -38.142 1.00 88.38 654 ASP A CA 1
ATOM 5264 C C . ASP A 1 654 ? 6.654 -8.592 -37.165 1.00 88.38 654 ASP A C 1
ATOM 5266 O O . ASP A 1 654 ? 6.436 -7.564 -36.517 1.00 88.38 654 ASP A O 1
ATOM 5270 N N . LYS A 1 655 ? 5.832 -9.642 -37.116 1.00 87.56 655 LYS A N 1
ATOM 5271 C CA . LYS A 1 655 ? 4.635 -9.723 -36.268 1.00 87.56 655 LYS A CA 1
ATOM 5272 C C . LYS A 1 655 ? 4.817 -10.667 -35.082 1.00 87.56 655 LYS A C 1
ATOM 5274 O O . LYS A 1 655 ? 3.816 -10.991 -34.439 1.00 87.56 655 LYS A O 1
ATOM 5279 N N . THR A 1 656 ? 6.040 -11.114 -34.796 1.00 90.00 656 THR A N 1
ATOM 5280 C CA . THR A 1 656 ? 6.332 -11.944 -33.619 1.00 90.00 656 THR A CA 1
ATOM 5281 C C . THR A 1 656 ? 5.978 -11.211 -32.325 1.00 90.00 656 THR A C 1
ATOM 5283 O O . THR A 1 656 ? 5.940 -9.980 -32.273 1.00 90.00 656 THR A O 1
ATOM 5286 N N . ASP A 1 657 ? 5.704 -11.963 -31.261 1.00 88.12 657 ASP A N 1
ATOM 5287 C CA . ASP A 1 657 ? 5.392 -11.388 -29.950 1.00 88.12 657 ASP A CA 1
ATOM 5288 C C . ASP A 1 657 ? 6.554 -10.512 -29.435 1.00 88.12 657 ASP A C 1
ATOM 5290 O O . ASP A 1 657 ? 6.333 -9.408 -28.929 1.00 88.12 657 ASP A O 1
ATOM 5294 N N . GLY A 1 658 ? 7.803 -10.938 -29.664 1.00 89.31 658 GLY A N 1
ATOM 5295 C CA . GLY A 1 658 ? 8.993 -10.147 -29.353 1.00 89.31 658 GLY A CA 1
ATOM 5296 C C . GLY A 1 658 ? 9.054 -8.832 -30.124 1.00 89.31 658 GLY A C 1
ATOM 5297 O O . GLY A 1 658 ? 9.310 -7.784 -29.523 1.00 89.31 658 GLY A O 1
ATOM 5298 N N . ALA A 1 659 ? 8.759 -8.851 -31.430 1.00 90.44 659 ALA A N 1
ATOM 5299 C CA . ALA A 1 659 ? 8.690 -7.641 -32.252 1.00 90.44 659 ALA A CA 1
ATOM 5300 C C . ALA A 1 659 ? 7.599 -6.679 -31.789 1.00 90.44 659 ALA A C 1
ATOM 5302 O O . ALA A 1 659 ? 7.799 -5.463 -31.773 1.00 90.44 659 ALA A O 1
ATOM 5303 N N . GLN A 1 660 ? 6.463 -7.195 -31.335 1.00 88.00 660 GLN A N 1
ATOM 5304 C CA . GLN A 1 660 ? 5.397 -6.362 -30.789 1.00 88.00 660 GLN A CA 1
ATOM 5305 C C . GLN A 1 660 ? 5.819 -5.694 -29.474 1.00 88.00 660 GLN A C 1
ATOM 5307 O O . GLN A 1 660 ? 5.651 -4.483 -29.327 1.00 88.00 660 GLN A O 1
ATOM 5312 N N . ILE A 1 661 ? 6.441 -6.438 -28.553 1.00 89.38 661 ILE A N 1
ATOM 5313 C CA . ILE A 1 661 ? 6.959 -5.890 -27.288 1.00 89.38 661 ILE A CA 1
ATOM 5314 C C . ILE A 1 661 ? 8.036 -4.831 -27.550 1.00 89.38 661 ILE A C 1
ATOM 5316 O O . ILE A 1 661 ? 7.990 -3.745 -26.969 1.00 89.38 661 ILE A O 1
ATOM 5320 N N . ALA A 1 662 ? 8.980 -5.114 -28.451 1.00 90.50 662 ALA A N 1
ATOM 5321 C CA . ALA A 1 662 ? 10.029 -4.175 -28.843 1.00 90.50 662 ALA A CA 1
ATOM 5322 C C . ALA A 1 662 ? 9.448 -2.907 -29.494 1.00 90.50 662 ALA A C 1
ATOM 5324 O O . ALA A 1 662 ? 9.861 -1.797 -29.161 1.00 90.50 662 ALA A O 1
ATOM 5325 N N . THR A 1 663 ? 8.420 -3.051 -30.336 1.00 90.00 663 THR A N 1
ATOM 5326 C CA . THR A 1 663 ? 7.704 -1.928 -30.961 1.00 90.00 663 THR A CA 1
ATOM 5327 C C . THR A 1 663 ? 7.011 -1.044 -29.921 1.00 90.00 663 THR A C 1
ATOM 5329 O O . THR A 1 663 ? 7.176 0.178 -29.947 1.00 90.00 663 THR A O 1
ATOM 5332 N N . ILE A 1 664 ? 6.272 -1.637 -28.974 1.00 88.06 664 ILE A N 1
ATOM 5333 C CA . ILE A 1 664 ? 5.595 -0.883 -27.906 1.00 88.06 664 ILE A CA 1
ATOM 5334 C C . ILE A 1 664 ? 6.624 -0.174 -27.024 1.00 88.06 664 ILE A C 1
ATOM 5336 O O . ILE A 1 664 ? 6.471 1.014 -26.733 1.00 88.06 664 ILE A O 1
ATOM 5340 N N . LYS A 1 665 ? 7.701 -0.869 -26.639 1.00 88.44 665 LYS A N 1
ATOM 5341 C CA . LYS A 1 665 ? 8.800 -0.286 -25.864 1.00 88.44 665 LYS A CA 1
ATOM 5342 C C . LYS A 1 665 ? 9.429 0.905 -26.579 1.00 88.44 665 LYS A C 1
ATOM 5344 O O . LYS A 1 665 ? 9.633 1.939 -25.945 1.00 88.44 665 LYS A O 1
ATOM 5349 N N . HIS A 1 666 ? 9.743 0.760 -27.866 1.00 88.31 666 HIS A N 1
ATOM 5350 C CA . HIS A 1 666 ? 10.369 1.809 -28.663 1.00 88.31 666 HIS A CA 1
ATOM 5351 C C . HIS A 1 666 ? 9.491 3.059 -28.695 1.00 88.31 666 HIS A C 1
ATOM 5353 O O . HIS A 1 666 ? 9.926 4.121 -28.257 1.00 88.31 666 HIS A O 1
ATOM 5359 N N . TYR A 1 667 ? 8.221 2.923 -29.091 1.00 85.19 667 TYR A N 1
ATOM 5360 C CA . TYR A 1 667 ? 7.319 4.071 -29.149 1.00 85.19 667 TYR A CA 1
ATOM 5361 C C . TYR A 1 667 ? 7.027 4.666 -27.776 1.00 85.19 667 TYR A C 1
ATOM 5363 O O . TYR A 1 667 ? 6.991 5.884 -27.642 1.00 85.19 667 TYR A O 1
ATOM 5371 N N . ARG A 1 668 ? 6.880 3.848 -26.730 1.00 86.00 668 ARG A N 1
ATOM 5372 C CA . ARG A 1 668 ? 6.734 4.360 -25.365 1.00 86.00 668 ARG A CA 1
ATOM 5373 C C . ARG A 1 668 ? 7.951 5.176 -24.948 1.00 86.00 668 ARG A C 1
ATOM 5375 O O . ARG A 1 668 ? 7.778 6.232 -24.349 1.00 86.00 668 ARG A O 1
ATOM 5382 N N . ASN A 1 669 ? 9.165 4.703 -25.220 1.00 85.31 669 ASN A N 1
ATOM 5383 C CA . ASN A 1 669 ? 10.385 5.427 -24.864 1.00 85.31 669 ASN A CA 1
ATOM 5384 C C . ASN A 1 669 ? 10.514 6.719 -25.673 1.00 85.31 669 ASN A C 1
ATOM 5386 O O . ASN A 1 669 ? 10.795 7.766 -25.099 1.00 85.31 669 ASN A O 1
ATOM 5390 N N . ASP A 1 670 ? 10.196 6.677 -26.963 1.00 83.25 670 ASP A N 1
ATOM 5391 C CA . ASP A 1 670 ? 10.113 7.858 -27.820 1.00 83.25 670 ASP A CA 1
ATOM 5392 C C . ASP A 1 670 ? 9.078 8.882 -27.342 1.00 83.25 670 ASP A C 1
ATOM 5394 O O . ASP A 1 670 ? 9.219 10.069 -27.631 1.00 83.25 670 ASP A O 1
ATOM 5398 N N . LEU A 1 671 ? 8.011 8.441 -26.668 1.00 80.56 671 LEU A N 1
ATOM 5399 C CA . LEU A 1 671 ? 7.011 9.315 -26.050 1.00 80.56 671 LEU A CA 1
ATOM 5400 C C . LEU A 1 671 ? 7.482 9.850 -24.701 1.00 80.56 671 LEU A C 1
ATOM 5402 O O . LEU A 1 671 ? 7.325 11.034 -24.435 1.00 80.56 671 LEU A O 1
ATOM 5406 N N . ALA 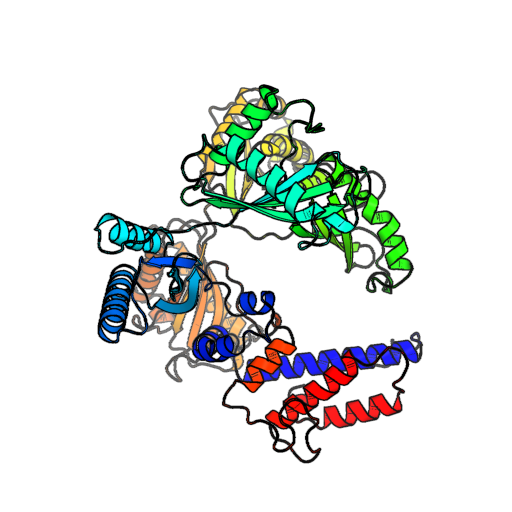A 1 672 ? 8.086 8.999 -23.872 1.00 79.75 672 ALA A N 1
ATOM 5407 C CA . ALA A 1 672 ? 8.601 9.372 -22.557 1.00 79.75 672 ALA A CA 1
ATOM 5408 C C . ALA A 1 672 ? 9.793 10.340 -22.642 1.00 79.75 672 ALA A C 1
ATOM 5410 O O . ALA A 1 672 ? 10.010 11.129 -21.729 1.00 79.75 672 ALA A O 1
ATOM 5411 N N . HIS A 1 673 ? 10.564 10.275 -23.731 1.00 78.88 673 HIS A N 1
ATOM 5412 C CA . HIS A 1 673 ? 11.713 11.144 -23.993 1.00 78.88 673 HIS A CA 1
ATOM 5413 C C . HIS A 1 673 ? 11.425 12.253 -25.007 1.00 78.88 673 HIS A C 1
ATOM 5415 O O . HIS A 1 673 ? 12.322 13.044 -25.307 1.00 78.88 673 HIS A O 1
ATOM 5421 N N . ALA A 1 674 ? 10.204 12.335 -25.548 1.00 75.12 674 ALA A N 1
ATOM 5422 C CA . ALA A 1 674 ? 9.817 13.483 -26.351 1.00 75.12 674 ALA A CA 1
ATOM 5423 C C . ALA A 1 674 ? 9.816 14.715 -25.441 1.00 75.12 674 ALA A C 1
ATOM 5425 O O . ALA A 1 674 ? 8.926 14.880 -24.611 1.00 75.12 674 ALA A O 1
ATOM 5426 N N . SER A 1 675 ? 10.824 15.578 -25.584 1.00 63.66 675 SER A N 1
ATOM 5427 C CA . SER A 1 675 ? 10.773 16.899 -24.969 1.00 63.66 675 SER A CA 1
ATOM 5428 C C . SER A 1 675 ? 9.537 17.636 -25.485 1.00 63.66 675 SER A C 1
ATOM 5430 O O . SER A 1 675 ? 9.152 17.475 -26.646 1.00 63.66 675 SER A O 1
ATOM 5432 N N . GLU A 1 676 ? 8.924 18.433 -24.611 1.00 58.91 676 GLU A N 1
ATOM 5433 C CA . GLU A 1 676 ? 7.592 19.047 -24.735 1.00 58.91 676 GLU A CA 1
ATOM 5434 C C . GLU A 1 676 ? 7.309 19.821 -26.045 1.00 58.91 676 GLU A C 1
ATOM 5436 O O . GLU A 1 676 ? 6.181 20.225 -26.292 1.00 58.91 676 GLU A O 1
ATOM 5441 N N . ALA A 1 677 ? 8.289 20.018 -26.930 1.00 52.03 677 ALA A N 1
ATOM 5442 C CA . ALA A 1 677 ? 8.245 21.047 -27.964 1.00 52.03 677 ALA A CA 1
ATOM 5443 C C . ALA A 1 677 ? 8.320 20.579 -29.432 1.00 52.03 677 ALA A C 1
ATOM 5445 O O . ALA A 1 677 ? 8.476 21.442 -30.296 1.00 52.03 677 ALA A O 1
ATOM 5446 N N . LYS A 1 678 ? 8.293 19.277 -29.779 1.00 56.00 678 LYS A N 1
ATOM 5447 C CA . LYS A 1 678 ? 8.707 18.888 -31.156 1.00 56.00 678 LYS A CA 1
ATOM 5448 C C . LYS A 1 678 ? 7.863 17.948 -31.996 1.00 56.00 678 LYS A C 1
ATOM 5450 O O . LYS A 1 678 ? 8.144 17.874 -33.189 1.00 56.00 678 LYS A O 1
ATOM 5455 N N . LYS A 1 679 ? 6.859 17.272 -31.458 1.00 63.00 679 LYS A N 1
ATOM 5456 C CA . LYS A 1 679 ? 6.072 16.345 -32.274 1.00 63.00 679 LYS A CA 1
ATOM 5457 C C . LYS A 1 679 ? 4.738 16.996 -32.659 1.00 63.00 679 LYS A C 1
ATOM 5459 O O . LYS A 1 679 ? 4.052 17.541 -31.803 1.00 63.00 679 LYS A O 1
ATOM 5464 N N . ASN A 1 680 ? 4.425 17.038 -33.954 1.00 72.94 680 ASN A N 1
ATOM 5465 C CA . ASN A 1 680 ? 3.191 17.641 -34.476 1.00 72.94 680 ASN A CA 1
ATOM 5466 C C . ASN A 1 680 ? 2.066 16.591 -34.601 1.00 72.94 680 ASN A C 1
ATOM 5468 O O . ASN A 1 680 ? 2.309 15.392 -34.490 1.00 72.94 680 ASN A O 1
ATOM 5472 N N . GLU A 1 681 ? 0.830 17.034 -34.840 1.00 77.06 681 GLU A N 1
ATOM 5473 C CA . GLU A 1 681 ? -0.357 16.163 -34.957 1.00 77.06 681 GLU A CA 1
ATOM 5474 C C . GLU A 1 681 ? -0.177 15.044 -36.001 1.00 77.06 681 GLU A C 1
ATOM 5476 O O . GLU A 1 681 ? -0.520 13.893 -35.747 1.00 77.06 681 GLU A O 1
ATOM 5481 N N . HIS A 1 682 ? 0.492 15.335 -37.121 1.00 80.19 682 HIS A N 1
ATOM 5482 C CA . HIS A 1 682 ? 0.804 14.340 -38.150 1.00 80.19 682 HIS A CA 1
ATOM 5483 C C . HIS A 1 682 ? 1.761 13.240 -37.651 1.00 80.19 682 HIS A C 1
ATOM 5485 O O . HIS A 1 682 ? 1.626 12.072 -38.020 1.00 80.19 682 HIS A O 1
ATOM 5491 N N . GLU A 1 683 ? 2.742 13.578 -36.809 1.00 77.19 683 GLU A N 1
ATOM 5492 C CA . GLU A 1 683 ? 3.612 12.581 -36.179 1.00 77.19 683 GLU A CA 1
ATOM 5493 C C . GLU A 1 683 ? 2.853 11.714 -35.173 1.00 77.19 683 GLU A C 1
ATOM 5495 O O . GLU A 1 683 ? 3.114 10.511 -35.105 1.00 77.19 683 GLU A O 1
ATOM 5500 N N . PHE A 1 684 ? 1.889 12.284 -34.443 1.00 78.06 684 PHE A N 1
ATOM 5501 C CA . PHE A 1 684 ? 0.999 11.507 -33.582 1.00 78.06 684 PHE A CA 1
ATOM 5502 C C . PHE A 1 684 ? 0.160 10.520 -34.390 1.00 78.06 684 PHE A C 1
ATOM 5504 O O . PHE A 1 684 ? 0.190 9.335 -34.077 1.00 78.06 684 PHE A O 1
ATOM 5511 N N . ASP A 1 685 ? -0.504 10.958 -35.461 1.00 80.81 685 ASP A N 1
ATOM 5512 C CA . ASP A 1 685 ? -1.308 10.068 -36.309 1.00 80.81 685 ASP A CA 1
ATOM 5513 C C . ASP A 1 685 ? -0.458 8.944 -36.914 1.00 80.81 685 ASP A C 1
ATOM 5515 O O . ASP A 1 685 ? -0.883 7.786 -36.989 1.00 80.81 685 ASP A O 1
ATOM 5519 N N . CYS A 1 686 ? 0.786 9.257 -37.288 1.00 81.12 686 CYS A N 1
ATOM 5520 C CA . CYS A 1 686 ? 1.750 8.265 -37.749 1.00 81.12 686 CYS A CA 1
ATOM 5521 C C . CYS A 1 686 ? 2.131 7.260 -36.652 1.00 81.12 686 CYS A C 1
ATOM 5523 O O . CYS A 1 686 ? 2.260 6.071 -36.945 1.00 81.12 686 CYS A O 1
ATOM 5525 N N . LEU A 1 687 ? 2.346 7.711 -35.413 1.00 76.62 687 LEU A N 1
ATOM 5526 C CA . LEU A 1 687 ? 2.658 6.841 -34.273 1.00 76.62 687 LEU A CA 1
ATOM 5527 C C . LEU A 1 687 ? 1.456 5.974 -33.897 1.00 76.62 687 LEU A C 1
ATOM 5529 O O . LEU A 1 687 ? 1.604 4.759 -33.769 1.00 76.62 687 LEU A O 1
ATOM 5533 N N . TRP A 1 688 ? 0.273 6.578 -33.804 1.00 81.94 688 TRP A N 1
ATOM 5534 C CA . TRP A 1 688 ? -0.980 5.900 -33.500 1.00 81.94 688 TRP A CA 1
ATOM 5535 C C . TRP A 1 688 ? -1.288 4.821 -34.534 1.00 81.94 688 TRP A C 1
ATOM 5537 O O . TRP A 1 688 ? -1.457 3.664 -34.167 1.00 81.94 688 TRP A O 1
ATOM 5547 N N . SER A 1 689 ? -1.221 5.147 -35.828 1.00 82.19 689 SER A N 1
ATOM 5548 C CA . SER A 1 689 ? -1.442 4.171 -36.905 1.00 82.19 689 SER A CA 1
ATOM 5549 C C . SER A 1 689 ? -0.456 3.000 -36.839 1.00 82.19 689 SER A C 1
ATOM 5551 O O . SER A 1 689 ? -0.790 1.869 -37.186 1.00 82.19 689 SER A O 1
ATOM 5553 N N . ARG A 1 690 ? 0.793 3.231 -36.413 1.00 78.00 690 ARG A N 1
ATOM 5554 C CA . ARG A 1 690 ? 1.782 2.150 -36.255 1.00 78.00 690 ARG A CA 1
ATOM 5555 C C . ARG A 1 690 ? 1.504 1.290 -35.028 1.00 78.00 690 ARG A C 1
ATOM 5557 O O . ARG A 1 690 ? 1.703 0.082 -35.108 1.00 78.00 690 ARG A O 1
ATOM 5564 N N . LEU A 1 691 ? 1.038 1.894 -33.939 1.00 76.69 691 LEU A N 1
ATOM 5565 C CA . LEU A 1 691 ? 0.638 1.190 -32.725 1.00 76.69 691 LEU A CA 1
ATOM 5566 C C . LEU A 1 691 ? -0.655 0.391 -32.920 1.00 76.69 691 LEU A C 1
ATOM 5568 O O . LEU A 1 691 ? -0.708 -0.759 -32.509 1.00 76.69 691 LEU A O 1
ATOM 5572 N N . GLU A 1 692 ? -1.650 0.931 -33.621 1.00 78.12 692 GLU A N 1
ATOM 5573 C CA . GLU A 1 692 ? -2.906 0.243 -33.961 1.00 78.12 692 GLU A CA 1
ATOM 5574 C C . GLU A 1 692 ? -2.664 -1.044 -34.773 1.00 78.12 692 GLU A C 1
ATOM 5576 O O . GLU A 1 692 ? -3.393 -2.027 -34.657 1.00 78.12 692 GLU A O 1
ATOM 5581 N N . ASN A 1 693 ? -1.577 -1.082 -35.549 1.00 72.19 693 ASN A N 1
ATOM 5582 C CA . ASN A 1 693 ? -1.149 -2.261 -36.302 1.00 72.19 693 ASN A CA 1
ATOM 5583 C C . ASN A 1 693 ? -0.436 -3.337 -35.456 1.00 72.19 693 ASN A C 1
ATOM 5585 O O . ASN A 1 693 ? -0.072 -4.392 -35.992 1.00 72.19 693 ASN A O 1
ATOM 5589 N N . VAL A 1 694 ? -0.204 -3.096 -34.163 1.00 74.69 694 VAL A N 1
ATOM 5590 C CA . VAL A 1 694 ? 0.358 -4.084 -33.235 1.00 74.69 694 VAL A CA 1
ATOM 5591 C C . VAL A 1 694 ? -0.769 -5.019 -32.786 1.00 74.69 694 VAL A C 1
ATOM 5593 O O . VAL A 1 694 ? -1.785 -4.584 -32.256 1.00 74.69 694 VAL A O 1
ATOM 5596 N N . ARG A 1 695 ? -0.613 -6.331 -33.002 1.00 62.25 695 ARG A N 1
ATOM 5597 C CA . ARG A 1 695 ? -1.675 -7.330 -32.774 1.00 62.25 695 ARG A CA 1
ATOM 5598 C C . ARG A 1 695 ? -2.144 -7.385 -31.315 1.00 62.25 695 ARG A C 1
ATOM 5600 O O . ARG A 1 695 ? -3.321 -7.657 -31.094 1.00 62.25 695 ARG A O 1
ATOM 5607 N N . THR A 1 696 ? -1.274 -7.085 -30.350 1.00 59.09 696 THR A N 1
ATOM 5608 C CA . THR A 1 696 ? -1.622 -6.962 -28.924 1.00 59.09 696 THR A CA 1
ATOM 5609 C C . THR A 1 696 ? -2.615 -5.840 -28.616 1.00 59.09 696 THR A C 1
ATOM 5611 O O . THR A 1 696 ? -3.331 -5.942 -27.626 1.00 59.09 696 THR A O 1
ATOM 5614 N N . MET A 1 697 ? -2.761 -4.824 -29.474 1.00 55.91 697 MET A N 1
ATOM 5615 C CA . MET A 1 697 ? -3.825 -3.825 -29.314 1.00 55.91 697 MET A CA 1
ATOM 5616 C C . MET A 1 697 ? -5.222 -4.405 -29.541 1.00 55.91 697 MET A C 1
ATOM 5618 O O . MET A 1 697 ? -6.162 -3.836 -29.022 1.00 55.91 697 MET A O 1
ATOM 5622 N N . LYS A 1 698 ? -5.385 -5.550 -30.229 1.00 54.78 698 LYS A N 1
ATOM 5623 C CA . LYS A 1 698 ? -6.707 -6.202 -30.384 1.00 54.78 698 LYS A CA 1
ATOM 5624 C C . LYS A 1 698 ? -7.291 -6.747 -29.076 1.00 54.78 698 LYS A C 1
ATOM 5626 O O . LYS A 1 698 ? -8.427 -7.215 -29.077 1.00 54.78 698 LYS A O 1
ATOM 5631 N N . TYR A 1 699 ? -6.502 -6.764 -28.002 1.00 52.38 699 TYR A N 1
ATOM 5632 C CA . TYR A 1 699 ? -6.981 -7.077 -26.656 1.00 52.38 699 TYR A CA 1
ATOM 5633 C C . TYR A 1 699 ? -7.669 -5.871 -25.982 1.00 52.38 699 TYR A C 1
ATOM 5635 O O . TYR A 1 699 ? -8.244 -6.037 -24.908 1.00 52.38 699 TYR A O 1
ATOM 5643 N N . PHE A 1 700 ? -7.656 -4.701 -26.633 1.00 44.31 700 PHE A N 1
ATOM 5644 C CA . PHE A 1 700 ? -8.429 -3.494 -26.330 1.00 44.31 700 PHE A CA 1
ATOM 5645 C C . PHE A 1 700 ? -9.354 -3.147 -27.503 1.00 44.31 700 PHE A C 1
ATOM 5647 O O . PHE A 1 700 ? -10.401 -2.511 -27.234 1.00 44.31 700 PHE A O 1
#

Secondary structure (DSSP, 8-state):
-TTTGGGS-HHHHHHHHHHHHHHHHHHHHHHHHHHHS-TTTHHHHHHHHHHHHHTTGGGS-HHHHHHH-TT---EEEEEEEE----TT-HHHHHHHHHHHHHHHHHHHHHSSS-EEEEEEEEEE-TTS-EEEEEEEEESS---HHHHHHHHHHHHHTTS-----B--EEEEEEEE-SPP-GGGG-TTSHHHHHHHHHHHHHHHHHHTTSTTEEEEEEEEEEEETTTTEEEEEEEEEES--S-HHHHHHHHHHHHHTT-S-TTS-----TT-------EEEEEEEEE-S---GGGG-TTSHHHHHHHHHHHHHHHHHHHTTSSSEEEEEEEEEEEETTEEEEEEEEEESS---HHHHHHHHHHHHHTTTTTTTS-EE-TT------EEEEEEEEEESS--GGGGGGGSTTSHHHHHHHHHHHHHHHHHHTTSTTEEEEEEEEEEE-TTSS-EEEEEEEEEES---HHHHHHHHHHHHHTTHHHHHH-B-GGG-EEEEE---EEEEEEEEE-S---GGGGSTTSHHHHHHHHHHHHHHHHHHTT-TTS-S-EEEEEEEEEE-SSTT-EEEEEEEEESS---HHHHHHHHHHHHHTTTTHHHH---TT-EEEE---SPPPP-GGGS-HHHHHHHHHHSTTSPPPTTTTTTSPPPTT--SHHHHHHHHHHHHHHHHT--TT---HHHHHHHHHHHHTSGGGGG-

Foldseek 3Di:
DPPPPPPDDQLRVVLVLLVVLLVLLLVLLQVVLCVLQPLVCQLVVLVVCVVVVVVVVVQDDPVQVCLNCVPFDDKDKWKWWDADQDCVDPVSVVVVVVLVVVLVVQLPVQWPADKDKDFDDWDADPVRTIITIIIIGGRDPTPVVRSVVSVVCCVVVVSGPGQTFDDKAKWKDKFLAADDVQQQPCPHPVVVVVQVVVFVVVCVLCVVPPFWDGKGFDGWDDDPPRSIIITMIITGGRDDPDPCSVPPSVLVCVVVCVVDPNGPPPDPVPPIAPWDFDKDKDKWKFQAFDDPQQQDCPRPVVVVVCVVVQVVVQVLCVVFAPRKGKAFDGWADDDRRMIMTIIIITHRGPDPPVRVVLSVVVCQLVCVVPPPGDTHDPDDDDDAFKWKKKKKFKFPDDDVCCVQQQDCPGPSVVVVQVVVQSLVVVLCSVQAFWDGKAFPGWDQPPVNNIIITIIMIMGHPCPDPCSVLVSVLVCCVVCSNCVVRVTDSVDMDMDTQDGWAKWKKKFKFQAQDDPQCQDCPRPVVVVVQVVVQCLCQVLVVPDPVQPFDKGKGFPGWDCDPDSRIIITIIIITTRHDPDPVVVVVSVLVCVVVCSCCVVGVGDSPDIDTDRDDPDDSSRSVVDDPSVSLVVVLSPPPADFAPPPGLQDQHDLPDLGPNNLNSNSVVLSVVSVPPDSPDARPVNSVVSVVSNCSRPSSVVD

Organism: Mytilus galloprovincialis (NCBI:txid29158)

InterPro domains:
  IPR041249 DZIP3-like HEPN domain [PF18738] (614-693)

pLDDT: mean 71.97, std 15.92, range [29.08, 95.94]

Radius of gyration: 33.05 Å; chains: 1; bounding box: 85×65×82 Å

Sequence (700 aa):
MDGIGSKMSPEERYFRSLYLMYQVCTEVLRHYFDDKNPPDRLVQDLLDKRLEFEKEERKIPNYQWIQLYPEALFRADVNITEKYIDPCNKKDFKEFAHRMKTIFTYIFDTVDGEQEVKLVKTSRSGTGEVLTIIEISSHYNPDGSKIKEALEQLVNGGKLDASLEINKYTMDIILTKKYDAALGQKDSQEFKMMAKGIERILLFLYDSVPGTQLFQVEEFRSLPSTNCISAICNLKSVDLKNEKKLKDPIKRQISEGRLGKTLTTTCSQNGFSFKDVIVFESEIKVDEQFSKNLANSDHPDFKAFEDRVQPLIKGLYASSVGEQDVEIVRCRYEKPDTMFVVFHLISHENNDEEVLRKVTERAIRTRSLSMSHKITADGFKFESNKCIFNVKVKLAETNKDFKLLANPTSKAFKSFKEKIEPEILRLYDQIDGVQEIDIDKYKIESSGADHFIIFKLTSRDCSDESKLKEPIETQIQTGLLGSILKVSTSDMVFQKLAEKVIYQVSLNVEVQFQEKLKTKHSAEFMAFSKFVQTVLNTHYKYDEKVSGRQDGHVIECRQGPTVSSTNVILEIISHECTNEEVVRQSIENLIAVGKLDSTLKTSATDFTFKIVRGSKPVSSMNFDLSLLITLLRKDSNVEPPETGGYDDLPSKDDKTDGAQIATIKHYRNDLAHASEAKKNEHEFDCLWSRLENVRTMKYF